Protein AF-0000000079467323 (afdb_homodimer)

Structure (mmCIF, N/CA/C/O backbone):
data_AF-0000000079467323-model_v1
#
loop_
_entity.id
_entity.type
_entity.pdbx_description
1 polymer 'Beta-N-acetylglucosaminidase domain-containing protein'
#
loop_
_atom_site.group_PDB
_atom_site.id
_atom_site.type_symbol
_atom_site.label_atom_id
_atom_site.label_alt_id
_atom_site.label_comp_id
_atom_site.label_asym_id
_atom_site.label_entity_id
_atom_site.label_seq_id
_atom_site.pdbx_PDB_ins_code
_atom_site.Cartn_x
_atom_site.Cartn_y
_atom_site.Cartn_z
_atom_site.occupancy
_atom_site.B_iso_or_equiv
_atom_site.auth_seq_id
_atom_site.auth_comp_id
_atom_site.auth_asym_id
_atom_site.auth_atom_id
_atom_site.pdbx_PDB_model_num
ATOM 1 N N . MET A 1 1 ? 1.703 22.781 -13.523 1 77.94 1 MET A N 1
ATOM 2 C CA . MET A 1 1 ? 2.42 21.781 -12.742 1 77.94 1 MET A CA 1
ATOM 3 C C . MET A 1 1 ? 1.883 21.719 -11.312 1 77.94 1 MET A C 1
ATOM 5 O O . MET A 1 1 ? 1.531 22.75 -10.734 1 77.94 1 MET A O 1
ATOM 9 N N . THR A 1 2 ? 1.655 20.516 -10.727 1 91.69 2 THR A N 1
ATOM 10 C CA . THR A 1 2 ? 1.15 20.312 -9.375 1 91.69 2 THR A CA 1
ATOM 11 C C . THR A 1 2 ? 2.096 20.938 -8.352 1 91.69 2 THR A C 1
ATOM 13 O O . THR A 1 2 ? 3.311 20.75 -8.422 1 91.69 2 THR A O 1
ATOM 16 N N . GLU A 1 3 ? 1.598 21.812 -7.523 1 98 3 GLU A N 1
ATOM 17 C CA . GLU A 1 3 ? 2.42 22.406 -6.465 1 98 3 GLU A CA 1
ATOM 18 C C . GLU A 1 3 ? 2.729 21.375 -5.379 1 98 3 GLU A C 1
ATOM 20 O O . GLU A 1 3 ? 1.816 20.812 -4.762 1 98 3 GLU A O 1
ATOM 25 N N . LEU A 1 4 ? 3.973 21.109 -5.215 1 98.88 4 LEU A N 1
ATOM 26 C CA . LEU A 1 4 ? 4.426 20.172 -4.191 1 98.88 4 LEU A CA 1
ATOM 27 C C . LEU A 1 4 ? 5.035 20.906 -3.008 1 98.88 4 LEU A C 1
ATOM 29 O O . LEU A 1 4 ? 5.617 21.984 -3.176 1 98.88 4 LEU A O 1
ATOM 33 N N . GLY A 1 5 ? 4.922 20.359 -1.812 1 98.88 5 GLY A N 1
ATOM 34 C CA . GLY A 1 5 ? 5.57 20.906 -0.631 1 98.88 5 GLY A CA 1
ATOM 35 C C . GLY A 1 5 ? 5.672 19.906 0.509 1 98.88 5 GLY A C 1
ATOM 36 O O . GLY A 1 5 ? 5.301 18.75 0.358 1 98.88 5 GLY A O 1
ATOM 37 N N . ILE A 1 6 ? 6.312 20.297 1.548 1 98.81 6 ILE A N 1
ATOM 38 C CA . ILE A 1 6 ? 6.469 19.531 2.771 1 98.81 6 ILE A CA 1
ATOM 39 C C . ILE A 1 6 ? 5.617 20.141 3.883 1 98.81 6 ILE A C 1
ATOM 41 O O . ILE A 1 6 ? 5.566 21.359 4.031 1 98.81 6 ILE A O 1
ATOM 45 N N . ILE A 1 7 ? 4.91 19.328 4.598 1 98.62 7 ILE A N 1
ATOM 46 C CA . ILE A 1 7 ? 4.273 19.734 5.844 1 98.62 7 ILE A CA 1
ATOM 47 C C . ILE A 1 7 ? 4.805 18.875 6.992 1 98.62 7 ILE A C 1
ATOM 49 O O . ILE A 1 7 ? 4.52 17.688 7.07 1 98.62 7 ILE A O 1
ATOM 53 N N . GLU A 1 8 ? 5.613 19.469 7.793 1 97.56 8 GLU A N 1
ATOM 54 C CA . GLU A 1 8 ? 6.16 18.766 8.953 1 97.56 8 GLU A CA 1
ATOM 55 C C . GLU A 1 8 ? 5.117 18.656 10.062 1 97.56 8 GLU A C 1
ATOM 57 O O . GLU A 1 8 ? 5.152 19.406 11.039 1 97.56 8 GLU A O 1
ATOM 62 N N . GLY A 1 9 ? 4.219 17.656 9.953 1 93.69 9 GLY A N 1
ATOM 63 C CA . GLY A 1 9 ? 3.105 17.531 10.883 1 93.69 9 GLY A CA 1
ATOM 64 C C . GLY A 1 9 ? 3.152 16.25 11.703 1 93.69 9 GLY A C 1
ATOM 65 O O . GLY A 1 9 ? 2.137 15.828 12.258 1 93.69 9 GLY A O 1
ATOM 66 N N . TYR A 1 10 ? 4.297 15.656 11.773 1 90.25 10 TYR A N 1
ATOM 67 C CA . TYR A 1 10 ? 4.371 14.352 12.422 1 90.25 10 TYR A CA 1
ATOM 68 C C . TYR A 1 10 ? 4.613 14.5 13.922 1 90.25 10 TYR A C 1
ATOM 70 O O . TYR A 1 10 ? 4.996 15.57 14.391 1 90.25 10 TYR A O 1
ATOM 78 N N . TYR A 1 11 ? 4.375 13.469 14.602 1 87.88 11 TYR A N 1
ATOM 79 C CA . TYR A 1 11 ? 4.707 13.32 16.016 1 87.88 11 TYR A CA 1
ATOM 80 C C . TYR A 1 11 ? 6.145 12.844 16.188 1 87.88 11 TYR A C 1
ATOM 82 O O . TYR A 1 11 ? 6.77 12.367 15.234 1 87.88 11 TYR A O 1
ATOM 90 N N . GLY A 1 12 ? 6.629 12.922 17.391 1 86.81 12 GLY A N 1
ATOM 91 C CA . GLY A 1 12 ? 7.965 12.422 17.672 1 86.81 12 GLY A CA 1
ATOM 92 C C . GLY A 1 12 ? 9.016 13.516 17.719 1 86.81 12 GLY A C 1
ATOM 93 O O . GLY A 1 12 ? 8.68 14.703 17.719 1 86.81 12 GLY A O 1
ATOM 94 N N . THR A 1 13 ? 10.234 13.07 17.781 1 86.69 13 THR A N 1
ATOM 95 C CA . THR A 1 13 ? 11.336 14.023 17.875 1 86.69 13 THR A CA 1
ATOM 96 C C . THR A 1 13 ? 11.453 14.852 16.609 1 86.69 13 THR A C 1
ATOM 98 O O . THR A 1 13 ? 11.602 14.297 15.516 1 86.69 13 THR A O 1
ATOM 101 N N . PRO A 1 14 ? 11.414 16.109 16.781 1 90.62 14 PRO A N 1
ATOM 102 C CA . PRO A 1 14 ? 11.492 16.953 15.586 1 90.62 14 PRO A CA 1
ATOM 103 C C . PRO A 1 14 ? 12.867 16.906 14.922 1 90.62 14 PRO A C 1
ATOM 105 O O . PRO A 1 14 ? 13.867 16.625 15.578 1 90.62 14 PRO A O 1
ATOM 108 N N . TRP A 1 15 ? 12.859 17.172 13.664 1 96.75 15 TRP A N 1
ATOM 109 C CA . TRP A 1 15 ? 14.102 17.375 12.922 1 96.75 15 TRP A CA 1
ATOM 110 C C . TRP A 1 15 ? 14.914 18.516 13.516 1 96.75 15 TRP A C 1
ATOM 112 O O . TRP A 1 15 ? 14.352 19.422 14.141 1 96.75 15 TRP A O 1
ATOM 122 N N . SER A 1 16 ? 16.266 18.5 13.383 1 97.06 16 SER A N 1
ATOM 123 C CA . SER A 1 16 ? 17.078 19.672 13.703 1 97.06 16 SER A CA 1
ATOM 124 C C . SER A 1 16 ? 16.781 20.812 12.742 1 97.06 16 SER A C 1
ATOM 126 O O . SER A 1 16 ? 16.234 20.609 11.656 1 97.06 16 SER A O 1
ATOM 128 N N . TRP A 1 17 ? 17.156 22.016 13.164 1 97.81 17 TRP A N 1
ATOM 129 C CA . TRP A 1 17 ? 16.984 23.172 12.289 1 97.81 17 TRP A CA 1
ATOM 130 C C . TRP A 1 17 ? 17.797 23.016 11.008 1 97.81 17 TRP A C 1
ATOM 132 O O . TRP A 1 17 ? 17.328 23.375 9.922 1 97.81 17 TRP A O 1
ATOM 142 N N . GLN A 1 18 ? 18.953 22.453 11.148 1 98.19 18 GLN A N 1
ATOM 143 C CA . GLN A 1 18 ? 19.797 22.234 9.977 1 98.19 18 GLN A CA 1
ATOM 144 C C . GLN A 1 18 ? 19.188 21.188 9.047 1 98.19 18 GLN A C 1
ATOM 146 O O . GLN A 1 18 ? 19.25 21.328 7.82 1 98.19 18 GLN A O 1
ATOM 151 N N . ASP A 1 19 ? 18.609 20.141 9.602 1 98.19 19 ASP A N 1
ATOM 152 C CA . ASP A 1 19 ? 17.938 19.141 8.781 1 98.19 19 ASP A CA 1
ATOM 153 C C . ASP A 1 19 ? 16.844 19.781 7.922 1 98.19 19 ASP A C 1
ATOM 155 O O . ASP A 1 19 ? 16.688 19.422 6.746 1 98.19 19 ASP A O 1
ATOM 159 N N . ARG A 1 20 ? 16.125 20.688 8.516 1 98.62 20 ARG A N 1
ATOM 160 C CA . ARG A 1 20 ? 15.047 21.359 7.801 1 98.62 20 ARG A CA 1
ATOM 161 C C . ARG A 1 20 ? 15.594 22.188 6.641 1 98.62 20 ARG A C 1
ATOM 163 O O . ARG A 1 20 ? 15.086 22.109 5.52 1 98.62 20 ARG A O 1
ATOM 170 N N . ARG A 1 21 ? 16.625 22.953 6.961 1 98.56 21 ARG A N 1
ATOM 171 C CA . ARG A 1 21 ? 17.25 23.766 5.918 1 98.56 21 ARG A CA 1
ATOM 172 C C . ARG A 1 21 ? 17.781 22.891 4.785 1 98.56 21 ARG A C 1
ATOM 174 O O . ARG A 1 21 ? 17.594 23.203 3.609 1 98.56 21 ARG A O 1
ATOM 181 N N . ASP A 1 22 ? 18.375 21.781 5.18 1 98.5 22 ASP A N 1
ATOM 182 C CA . ASP A 1 22 ? 18.922 20.859 4.191 1 98.5 22 ASP A CA 1
ATOM 183 C C . ASP A 1 22 ? 17.812 20.234 3.357 1 98.5 22 ASP A C 1
ATOM 185 O O . ASP A 1 22 ? 18 19.969 2.168 1 98.5 22 ASP A O 1
ATOM 189 N N . GLN A 1 23 ? 16.719 19.969 4.008 1 98.5 23 GLN A N 1
ATOM 190 C CA . GLN A 1 23 ? 15.57 19.406 3.301 1 98.5 23 GLN A CA 1
ATOM 191 C C . GLN A 1 23 ? 15.078 20.344 2.213 1 98.5 23 GLN A C 1
ATOM 193 O O . GLN A 1 23 ? 14.805 19.922 1.089 1 98.5 23 GLN A O 1
ATOM 198 N N . VAL A 1 24 ? 14.93 21.594 2.543 1 98.81 24 VAL A N 1
ATOM 199 C CA . VAL A 1 24 ? 14.477 22.625 1.603 1 98.81 24 VAL A CA 1
ATOM 200 C C . VAL A 1 24 ? 15.438 22.688 0.414 1 98.81 24 VAL A C 1
ATOM 202 O O . VAL A 1 24 ? 15 22.656 -0.741 1 98.81 24 VAL A O 1
ATOM 205 N N . ALA A 1 25 ? 16.688 22.688 0.723 1 98.75 25 ALA A N 1
ATOM 206 C CA . ALA A 1 25 ? 17.719 22.781 -0.318 1 98.75 25 ALA A CA 1
ATOM 207 C C . ALA A 1 25 ? 17.688 21.547 -1.224 1 98.75 25 ALA A C 1
ATOM 209 O O . ALA A 1 25 ? 17.859 21.672 -2.438 1 98.75 25 ALA A O 1
ATOM 210 N N . ALA A 1 26 ? 17.484 20.438 -0.67 1 98.75 26 ALA A N 1
ATOM 211 C CA . ALA A 1 26 ? 17.547 19.172 -1.401 1 98.75 26 ALA A CA 1
ATOM 212 C C . ALA A 1 26 ? 16.328 19 -2.309 1 98.75 26 ALA A C 1
ATOM 214 O O . ALA A 1 26 ? 16.438 18.438 -3.398 1 98.75 26 ALA A O 1
ATOM 215 N N . LEU A 1 27 ? 15.141 19.469 -1.883 1 98.81 27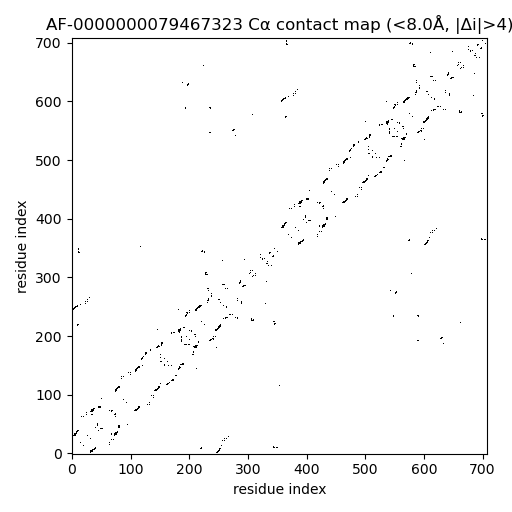 LEU A N 1
ATOM 216 C CA . LEU A 1 27 ? 13.906 19.125 -2.582 1 98.81 27 LEU A CA 1
ATOM 217 C C . LEU A 1 27 ? 13.492 20.234 -3.541 1 98.81 27 LEU A C 1
ATOM 219 O O . LEU A 1 27 ? 12.75 19.984 -4.492 1 98.81 27 LEU A O 1
ATOM 223 N N . SER A 1 28 ? 13.977 21.469 -3.365 1 98.75 28 SER A N 1
ATOM 224 C CA . SER A 1 28 ? 13.586 22.578 -4.215 1 98.75 28 SER A CA 1
ATOM 225 C C . SER A 1 28 ? 13.914 22.312 -5.68 1 98.75 28 SER A C 1
ATOM 227 O O . SER A 1 28 ? 13.125 22.625 -6.57 1 98.75 28 SER A O 1
ATOM 229 N N . PRO A 1 29 ? 15.055 21.641 -6.031 1 98.5 29 PRO A N 1
ATOM 230 C CA . PRO A 1 29 ? 15.344 21.359 -7.434 1 98.5 29 PRO A CA 1
ATOM 231 C C . PRO A 1 29 ? 14.359 20.359 -8.047 1 98.5 29 PRO A C 1
ATOM 233 O O . PRO A 1 29 ? 14.289 20.234 -9.273 1 98.5 29 PRO A O 1
ATOM 236 N N . HIS A 1 30 ? 13.648 19.688 -7.23 1 98.56 30 HIS A N 1
ATOM 237 C CA . HIS A 1 30 ? 12.68 18.719 -7.727 1 98.56 30 HIS A CA 1
ATOM 238 C C . HIS A 1 30 ? 11.281 19.328 -7.812 1 98.56 30 HIS A C 1
ATOM 240 O O . HIS A 1 30 ? 10.305 18.625 -8.039 1 98.56 30 HIS A O 1
ATOM 246 N N . GLY A 1 31 ? 11.195 20.594 -7.492 1 98.06 31 GLY A N 1
ATOM 247 C CA . GLY A 1 31 ? 9.938 21.266 -7.738 1 98.06 31 GLY A CA 1
ATOM 248 C C . GLY A 1 31 ? 9.125 21.5 -6.48 1 98.06 31 GLY A C 1
ATOM 249 O O . GLY A 1 31 ? 7.973 21.938 -6.547 1 98.06 31 GLY A O 1
ATOM 250 N N . TYR A 1 32 ? 9.641 21.203 -5.332 1 98.81 32 TYR A N 1
ATOM 251 C CA . TYR A 1 32 ? 8.938 21.516 -4.09 1 98.81 32 TYR A CA 1
ATOM 252 C C . TYR A 1 32 ? 8.969 23.016 -3.812 1 98.81 32 TYR A C 1
ATOM 254 O O . TYR A 1 32 ? 10.039 23.625 -3.787 1 98.81 32 TYR A O 1
ATOM 262 N N . LYS A 1 33 ? 7.742 23.516 -3.477 1 98.69 33 LYS A N 1
ATOM 263 C CA . LYS A 1 33 ? 7.645 24.984 -3.537 1 98.69 33 LYS A CA 1
ATOM 264 C C . LYS A 1 33 ? 7.16 25.547 -2.211 1 98.69 33 LYS A C 1
ATOM 266 O O . LYS A 1 33 ? 7.094 26.766 -2.043 1 98.69 33 LYS A O 1
ATOM 271 N N . PHE A 1 34 ? 6.863 24.719 -1.269 1 98.88 34 PHE A N 1
ATOM 272 C CA . PHE A 1 34 ? 6.504 25.25 0.043 1 98.88 34 PHE A CA 1
ATOM 273 C C . PHE A 1 34 ? 6.938 24.281 1.148 1 98.88 34 PHE A C 1
ATOM 275 O O . PHE A 1 34 ? 7.121 23.094 0.907 1 98.88 34 PHE A O 1
ATOM 282 N N . TYR A 1 35 ? 7.199 24.812 2.258 1 98.88 35 TYR A N 1
ATOM 283 C CA . TYR A 1 35 ? 7.535 24.125 3.498 1 98.88 35 TYR A CA 1
ATOM 284 C C . TYR A 1 35 ? 6.715 24.672 4.664 1 98.88 35 TYR A C 1
ATOM 286 O O . TYR A 1 35 ? 6.82 25.844 5.008 1 98.88 35 TYR A O 1
ATOM 294 N N . MET A 1 36 ? 5.922 23.859 5.219 1 98.81 36 MET A N 1
ATOM 295 C CA . MET A 1 36 ? 5.113 24.25 6.363 1 98.81 36 MET A CA 1
ATOM 296 C C . MET A 1 36 ? 5.621 23.594 7.645 1 98.81 36 MET A C 1
ATOM 298 O O . MET A 1 36 ? 5.57 22.375 7.781 1 98.81 36 MET A O 1
ATOM 302 N N . TYR A 1 37 ? 6.105 24.406 8.547 1 98.56 37 TYR A N 1
ATOM 303 C CA . TYR A 1 37 ? 6.543 23.984 9.875 1 98.56 37 TYR A CA 1
ATOM 304 C C . TYR A 1 37 ? 5.355 23.828 10.812 1 98.56 37 TYR A C 1
ATOM 306 O O . TYR A 1 37 ? 4.742 24.812 11.227 1 98.56 37 TYR A O 1
ATOM 314 N N . ALA A 1 38 ? 5.02 22.562 11.125 1 97 38 ALA A N 1
ATOM 315 C CA . ALA A 1 38 ? 3.875 22.297 11.992 1 97 38 ALA A CA 1
ATOM 316 C C . ALA A 1 38 ? 4.121 21.078 12.875 1 97 38 ALA A C 1
ATOM 318 O O . ALA A 1 38 ? 3.252 20.219 13 1 97 38 ALA A O 1
ATOM 319 N N . PRO A 1 39 ? 5.266 20.953 13.508 1 94.25 39 PRO A N 1
ATOM 320 C CA . PRO A 1 39 ? 5.508 19.766 14.328 1 94.25 39 PRO A CA 1
ATOM 321 C C . PRO A 1 39 ? 4.598 19.703 15.547 1 94.25 39 PRO A C 1
ATOM 323 O O . PRO A 1 39 ? 4.406 20.719 16.234 1 94.25 39 PRO A O 1
ATOM 326 N N . LYS A 1 40 ? 4.086 18.547 15.805 1 90.38 40 LYS A N 1
ATOM 327 C CA . LYS A 1 40 ? 3.186 18.375 16.938 1 90.38 40 LYS A CA 1
ATOM 328 C C . LYS A 1 40 ? 3.92 18.547 18.266 1 90.38 40 LYS A C 1
ATOM 330 O O . LYS A 1 40 ? 3.305 18.875 19.281 1 90.38 40 LYS A O 1
ATOM 335 N N . ALA A 1 41 ? 5.195 18.422 18.234 1 89.5 41 ALA A N 1
ATOM 336 C CA . ALA A 1 41 ? 6.016 18.5 19.453 1 89.5 41 ALA A CA 1
ATOM 337 C C . ALA A 1 41 ? 6.27 19.938 19.859 1 89.5 41 ALA A C 1
ATOM 339 O O . ALA A 1 41 ? 6.75 20.203 20.969 1 89.5 41 ALA A O 1
ATOM 340 N N . ASP A 1 42 ? 6.012 20.938 19.031 1 92.88 42 ASP A N 1
ATOM 341 C CA . ASP A 1 42 ? 6.148 22.344 19.391 1 92.88 42 ASP A CA 1
ATOM 342 C C . ASP A 1 42 ? 4.941 22.812 20.203 1 92.88 42 ASP A C 1
ATOM 344 O O . ASP A 1 42 ? 3.887 23.109 19.625 1 92.88 42 ASP A O 1
ATOM 348 N N . PRO A 1 43 ? 5.137 22.891 21.469 1 93.5 43 PRO A N 1
ATOM 349 C CA . PRO A 1 43 ? 3.975 23.234 22.281 1 93.5 43 PRO A CA 1
ATOM 350 C C . PRO A 1 43 ? 3.455 24.641 22 1 93.5 43 PRO A C 1
ATOM 352 O O . PRO A 1 43 ? 2.268 24.922 22.203 1 93.5 43 PRO A O 1
ATOM 355 N N . TYR A 1 44 ? 4.281 25.547 21.484 1 95.88 44 TYR A N 1
ATOM 356 C CA . TYR A 1 44 ? 3.91 26.938 21.25 1 95.88 44 TYR A CA 1
ATOM 357 C C . TYR A 1 44 ? 3.074 27.094 19.984 1 95.88 44 TYR A C 1
ATOM 359 O O . TYR A 1 44 ? 2.566 28.172 19.703 1 95.88 44 TYR A O 1
ATOM 367 N N . LEU A 1 45 ? 2.889 26 19.297 1 96 45 LEU A N 1
ATOM 368 C CA . LEU A 1 45 ? 2.01 26 18.141 1 96 45 LEU A CA 1
ATOM 369 C C . LEU A 1 45 ? 0.75 25.188 18.422 1 96 45 LEU A C 1
ATOM 371 O O . LEU A 1 45 ? -0.108 25.047 17.547 1 96 45 LEU A O 1
ATOM 375 N N . ARG A 1 46 ? 0.645 24.656 19.594 1 93.31 46 ARG A N 1
ATOM 376 C CA . ARG A 1 46 ? -0.49 23.781 19.906 1 93.31 46 ARG A CA 1
ATOM 377 C C . ARG A 1 46 ? -1.035 24.062 21.297 1 93.31 46 ARG A C 1
ATOM 379 O O . ARG A 1 46 ? -1.729 25.062 21.516 1 93.31 46 ARG A O 1
ATOM 386 N N . ARG A 1 47 ? -0.578 23.312 22.328 1 91.38 47 ARG A N 1
ATOM 387 C CA . ARG A 1 47 ? -1.176 23.391 23.656 1 91.38 47 ARG A CA 1
ATOM 388 C C . ARG A 1 47 ? -0.834 24.719 24.328 1 91.38 47 ARG A C 1
ATOM 390 O O . ARG A 1 47 ? -1.642 25.266 25.078 1 91.38 47 ARG A O 1
ATOM 397 N N . ALA A 1 48 ? 0.35 25.219 24.047 1 94.31 48 ALA A N 1
ATOM 398 C CA . ALA A 1 48 ? 0.795 26.484 24.641 1 94.31 48 ALA A CA 1
ATOM 399 C C . ALA A 1 48 ? 0.817 27.594 23.594 1 94.31 48 ALA A C 1
ATOM 401 O O . ALA A 1 48 ? 1.659 28.5 23.641 1 94.31 48 ALA A O 1
ATOM 402 N N . TRP A 1 49 ? -0.127 27.484 22.656 1 94.94 49 TRP A N 1
ATOM 403 C CA . TRP A 1 49 ? -0.105 28.391 21.516 1 94.94 49 TRP A CA 1
ATOM 404 C C . TRP A 1 49 ? -0.25 29.844 21.969 1 94.94 49 TRP A C 1
ATOM 406 O O . TRP A 1 49 ? 0.182 30.766 21.281 1 94.94 49 TRP A O 1
ATOM 416 N N . GLN A 1 50 ? -0.746 30.125 23.141 1 95.19 50 GLN A N 1
ATOM 417 C CA . GLN A 1 50 ? -0.961 31.484 23.641 1 95.19 50 GLN A CA 1
ATOM 418 C C . GLN A 1 50 ? 0.337 32.094 24.172 1 95.19 50 GLN A C 1
ATOM 420 O O . GLN A 1 50 ? 0.423 33.312 24.375 1 95.19 50 GLN A O 1
ATOM 425 N N . GLN A 1 51 ? 1.265 31.203 24.375 1 95.25 51 GLN A N 1
ATOM 426 C CA . GLN A 1 51 ? 2.551 31.688 24.875 1 95.25 51 GLN A CA 1
ATOM 427 C C . GLN A 1 51 ? 3.461 32.125 23.734 1 95.25 51 GLN A C 1
ATOM 429 O O . GLN A 1 51 ? 3.369 31.609 22.625 1 95.25 51 GLN A O 1
ATOM 434 N N . GLU A 1 52 ? 4.305 33.062 24.125 1 94.56 52 GLU A N 1
ATOM 435 C CA . GLU A 1 52 ? 5.285 33.531 23.156 1 94.56 52 GLU A CA 1
ATOM 436 C C . GLU A 1 52 ? 6.383 32.5 22.922 1 94.56 52 GLU A C 1
ATOM 438 O O . GLU A 1 52 ? 6.809 31.812 23.875 1 94.56 52 GLU A O 1
ATOM 443 N N . HIS A 1 53 ? 6.797 32.406 21.688 1 95.38 53 HIS A N 1
ATOM 444 C CA . HIS A 1 53 ? 7.984 31.578 21.406 1 95.38 53 HIS A CA 1
ATOM 445 C C . HIS A 1 53 ? 9.219 32.188 22.078 1 95.38 53 HIS A C 1
ATOM 447 O O . HIS A 1 53 ? 9.383 33.406 22.125 1 95.38 53 HIS A O 1
ATOM 453 N N . PRO A 1 54 ? 10.023 31.281 22.609 1 95.62 54 PRO A N 1
ATOM 454 C CA . PRO A 1 54 ? 11.328 31.797 23.031 1 95.62 54 PRO A CA 1
ATOM 455 C C . PRO A 1 54 ? 12.086 32.5 21.906 1 95.62 54 PRO A C 1
ATOM 457 O O . PRO A 1 54 ? 12 32.062 20.75 1 95.62 54 PRO A O 1
ATOM 460 N N . ALA A 1 55 ? 12.875 33.469 22.328 1 95.88 55 ALA A N 1
ATOM 461 C CA . ALA A 1 55 ? 13.57 34.312 21.344 1 95.88 55 ALA A CA 1
ATOM 462 C C . ALA A 1 55 ? 14.453 33.469 20.438 1 95.88 55 ALA A C 1
ATOM 464 O O . ALA A 1 55 ? 14.531 33.719 19.234 1 95.88 55 ALA A O 1
ATOM 465 N N . GLU A 1 56 ? 15.094 32.531 20.984 1 96.5 56 GLU A N 1
ATOM 466 C CA . GLU A 1 56 ? 15.984 31.672 20.203 1 96.5 56 GLU A CA 1
ATOM 467 C C . GLU A 1 56 ? 15.203 30.875 19.156 1 96.5 56 GLU A C 1
ATOM 469 O O . GLU A 1 56 ? 15.672 30.703 18.031 1 96.5 56 GLU A O 1
ATOM 474 N N . MET A 1 57 ? 14.094 30.391 19.547 1 95.69 57 MET A N 1
ATOM 475 C CA . MET A 1 57 ? 13.25 29.641 18.609 1 95.69 57 MET A CA 1
ATOM 476 C C . MET A 1 57 ? 12.734 30.562 17.5 1 95.69 57 MET A C 1
ATOM 478 O O . MET A 1 57 ? 12.672 30.156 16.344 1 95.69 57 MET A O 1
ATOM 482 N N . GLY A 1 58 ? 12.312 31.734 17.891 1 97.06 58 GLY A N 1
ATOM 483 C CA . GLY A 1 58 ? 11.906 32.719 16.891 1 97.06 58 GLY A CA 1
ATOM 484 C C . GLY A 1 58 ? 12.977 33 15.859 1 97.06 58 GLY A C 1
ATOM 485 O O . GLY A 1 58 ? 12.688 33.094 14.664 1 97.06 58 GLY A O 1
ATOM 486 N N . ALA A 1 59 ? 14.172 33.125 16.359 1 97.69 59 ALA A N 1
ATOM 487 C CA . ALA A 1 59 ? 15.297 33.375 15.469 1 97.69 59 ALA A CA 1
ATOM 488 C C . ALA A 1 59 ? 15.508 32.219 14.508 1 97.69 59 ALA A C 1
ATOM 490 O O . ALA A 1 59 ? 15.812 32.406 13.328 1 97.69 59 ALA A O 1
ATOM 491 N N . GLU A 1 60 ? 15.383 31.016 15 1 97.81 60 GLU A N 1
ATOM 492 C CA . GLU A 1 60 ? 15.523 29.828 14.164 1 97.81 60 GLU A CA 1
ATOM 493 C C . GLU A 1 60 ? 14.422 29.75 13.117 1 97.81 60 GLU A C 1
ATOM 495 O O . GLU A 1 60 ? 14.664 29.375 11.977 1 97.81 60 GLU A O 1
ATOM 500 N N . LEU A 1 61 ? 13.242 30.078 13.492 1 98.25 61 LEU A N 1
ATOM 501 C CA . LEU A 1 61 ? 12.125 30.094 12.555 1 98.25 61 LEU A CA 1
ATOM 502 C C . LEU A 1 61 ? 12.359 31.125 11.453 1 98.25 61 LEU A C 1
ATOM 504 O O . LEU A 1 61 ? 12.117 30.844 10.273 1 98.25 61 LEU A O 1
ATOM 508 N N . MET A 1 62 ? 12.805 32.281 11.875 1 98 62 MET A N 1
ATOM 509 C CA . MET A 1 62 ? 13.133 33.312 10.891 1 98 62 MET A CA 1
ATOM 510 C C . MET A 1 62 ? 14.242 32.812 9.953 1 98 62 MET A C 1
ATOM 512 O O . MET A 1 62 ? 14.195 33.094 8.75 1 98 62 MET A O 1
ATOM 516 N N . GLY A 1 63 ? 15.234 32.188 10.555 1 98.25 63 GLY A N 1
ATOM 517 C CA . GLY A 1 63 ? 16.297 31.609 9.75 1 98.25 63 GLY A CA 1
ATOM 518 C C . GLY A 1 63 ? 15.797 30.594 8.75 1 98.25 63 GLY A C 1
ATOM 519 O O . GLY A 1 63 ? 16.281 30.531 7.617 1 98.25 63 GLY A O 1
ATOM 520 N N . LEU A 1 64 ? 14.891 29.75 9.141 1 98.62 64 LEU A N 1
ATOM 521 C CA . LEU A 1 64 ? 14.297 28.766 8.234 1 98.62 64 LEU A CA 1
ATOM 522 C C . LEU A 1 64 ? 13.508 29.469 7.129 1 98.62 64 LEU A C 1
ATOM 524 O O . LEU A 1 64 ? 13.547 29.031 5.969 1 98.62 64 LEU A O 1
ATOM 528 N N . ALA A 1 65 ? 12.773 30.484 7.469 1 98.69 65 ALA A N 1
ATOM 529 C CA . ALA A 1 65 ? 12.055 31.266 6.473 1 98.69 65 ALA A CA 1
ATOM 530 C C . ALA A 1 65 ? 13.008 31.844 5.426 1 98.69 65 ALA A C 1
ATOM 532 O O . ALA A 1 65 ? 12.727 31.781 4.227 1 98.69 65 ALA A O 1
ATOM 533 N N . ASP A 1 66 ? 14.102 32.375 5.906 1 98.38 66 ASP A N 1
ATOM 534 C CA . ASP A 1 66 ? 15.117 32.938 5.008 1 98.38 66 ASP A CA 1
ATOM 535 C C . ASP A 1 66 ? 15.672 31.859 4.082 1 98.38 66 ASP A C 1
ATOM 537 O O . ASP A 1 66 ? 15.836 32.094 2.881 1 98.38 66 ASP A O 1
ATOM 541 N N . ALA A 1 67 ? 15.977 30.75 4.672 1 98.5 67 ALA A N 1
ATOM 542 C CA . ALA A 1 67 ? 16.5 29.625 3.885 1 98.5 67 ALA A CA 1
ATOM 543 C C . ALA A 1 67 ? 15.5 29.219 2.805 1 98.5 67 ALA A C 1
ATOM 545 O O . ALA A 1 67 ? 15.891 28.906 1.676 1 98.5 67 ALA A O 1
ATOM 546 N N . CYS A 1 68 ? 14.242 29.125 3.164 1 98.81 68 CYS A N 1
ATOM 547 C CA . CYS A 1 68 ? 13.203 28.828 2.182 1 98.81 68 CYS A CA 1
ATOM 548 C C . CYS A 1 68 ? 13.227 29.859 1.049 1 98.81 68 CYS A C 1
ATOM 550 O O . CYS A 1 68 ? 13.227 29.484 -0.126 1 98.81 68 CYS A O 1
ATOM 552 N N . GLY A 1 69 ? 13.273 31.078 1.411 1 98.56 69 GLY A N 1
ATOM 553 C CA . GLY A 1 69 ? 13.305 32.156 0.426 1 98.56 69 GLY A CA 1
ATOM 554 C C . GLY A 1 69 ? 14.477 32.031 -0.538 1 98.56 69 GLY A C 1
ATOM 555 O O . GLY A 1 69 ? 14.32 32.281 -1.735 1 98.56 69 GLY A O 1
ATOM 556 N N . GLU A 1 70 ? 15.602 31.688 -0.034 1 98.5 70 GLU A N 1
ATOM 557 C CA . GLU A 1 70 ? 16.812 31.547 -0.847 1 98.5 70 GLU A CA 1
ATOM 558 C C . GLU A 1 70 ? 16.625 30.484 -1.927 1 98.5 70 GLU A C 1
ATOM 560 O O . GLU A 1 70 ? 17.266 30.531 -2.975 1 98.5 70 GLU A O 1
ATOM 565 N N . HIS A 1 71 ? 15.758 29.578 -1.708 1 98.56 71 HIS A N 1
ATOM 566 C CA . HIS A 1 71 ? 15.547 28.484 -2.648 1 98.56 71 HIS A CA 1
ATOM 567 C C . HIS A 1 71 ? 14.234 28.656 -3.406 1 98.56 71 HIS A C 1
ATOM 569 O O . HIS A 1 71 ? 13.797 27.734 -4.105 1 98.56 71 HIS A O 1
ATOM 575 N N . GLY A 1 72 ? 13.555 29.797 -3.205 1 98.38 72 GLY A N 1
ATOM 576 C CA . GLY A 1 72 ? 12.289 30.031 -3.883 1 98.38 72 GLY A CA 1
ATOM 577 C C . GLY A 1 72 ? 11.156 29.172 -3.334 1 98.38 72 GLY A C 1
ATOM 578 O O . GLY A 1 72 ? 10.25 28.797 -4.07 1 98.38 72 GLY A O 1
ATOM 579 N N . VAL A 1 73 ? 11.266 28.797 -2.125 1 98.81 73 VAL A N 1
ATOM 580 C CA . VAL A 1 73 ? 10.273 27.984 -1.433 1 98.81 73 VAL A CA 1
ATOM 581 C C . VAL A 1 73 ? 9.477 28.859 -0.469 1 98.81 73 VAL A C 1
ATOM 583 O O . VAL A 1 73 ? 10.047 29.656 0.273 1 98.81 73 VAL A O 1
ATOM 586 N N . ARG A 1 74 ? 8.148 28.734 -0.488 1 98.88 74 ARG A N 1
ATOM 587 C CA . ARG A 1 74 ? 7.305 29.469 0.447 1 98.88 74 ARG A CA 1
ATOM 588 C C . ARG A 1 74 ? 7.41 28.891 1.853 1 98.88 74 ARG A C 1
ATOM 590 O O . ARG A 1 74 ? 7.34 27.672 2.035 1 98.88 74 ARG A O 1
ATOM 597 N N . PHE A 1 75 ? 7.59 29.75 2.783 1 98.88 75 PHE A N 1
ATOM 598 C CA . PHE A 1 75 ? 7.648 29.297 4.172 1 98.88 75 PHE A CA 1
ATOM 599 C C . PHE A 1 75 ? 6.293 29.469 4.848 1 98.88 75 PHE A C 1
ATOM 601 O O . PHE A 1 75 ? 5.645 30.5 4.707 1 98.88 75 PHE A O 1
ATOM 608 N N . GLY A 1 76 ? 5.879 28.406 5.574 1 98.88 76 GLY A N 1
ATOM 609 C CA . GLY A 1 76 ? 4.625 28.438 6.309 1 98.88 76 GLY A CA 1
ATOM 610 C C . GLY A 1 76 ? 4.734 27.844 7.703 1 98.88 76 GLY A C 1
ATOM 611 O O . GLY A 1 76 ? 5.742 27.219 8.039 1 98.88 76 GLY A O 1
ATOM 612 N N . VAL A 1 77 ? 3.73 28.125 8.508 1 98.69 77 VAL A N 1
ATOM 613 C CA . VAL A 1 77 ? 3.602 27.594 9.859 1 98.69 77 VAL A CA 1
ATOM 614 C C . VAL A 1 77 ? 2.182 27.078 10.078 1 98.69 77 VAL A C 1
ATOM 616 O O . VAL A 1 77 ? 1.215 27.688 9.617 1 98.69 77 VAL A O 1
ATOM 619 N N . GLY A 1 78 ? 2.104 25.906 10.68 1 98.44 78 GLY A N 1
ATOM 620 C CA . GLY A 1 78 ? 0.814 25.375 11.102 1 98.44 78 GLY A CA 1
ATOM 621 C C . GLY A 1 78 ? 0.515 25.641 12.562 1 98.44 78 GLY A C 1
ATOM 622 O O . GLY A 1 78 ? 1.281 25.25 13.445 1 98.44 78 GLY A O 1
ATOM 623 N N . LEU A 1 79 ? -0.569 26.359 12.836 1 98 79 LEU A N 1
ATOM 624 C CA . LEU A 1 79 ? -1.031 26.656 14.188 1 98 79 LEU A CA 1
ATOM 625 C C . LEU A 1 79 ? -2.24 25.797 14.547 1 98 79 LEU A C 1
ATOM 627 O O . LEU A 1 79 ? -3.221 25.75 13.805 1 98 79 LEU A O 1
ATOM 631 N N . SER A 1 80 ? -2.129 25.062 15.586 1 96 80 SER A N 1
ATOM 632 C CA . SER A 1 80 ? -3.258 24.344 16.172 1 96 80 SER A CA 1
ATOM 633 C C . SER A 1 80 ? -3.809 25.094 17.391 1 96 80 SER A C 1
ATOM 635 O O . SER A 1 80 ? -3.393 24.828 18.516 1 96 80 SER A O 1
ATOM 637 N N . PRO A 1 81 ? -4.773 25.969 17.141 1 91.56 81 PRO A N 1
ATOM 638 C CA . PRO A 1 81 ? -5.328 26.719 18.266 1 91.56 81 PRO A CA 1
ATOM 639 C C . PRO A 1 81 ? -6.184 25.859 19.188 1 91.56 81 PRO A C 1
ATOM 641 O O . PRO A 1 81 ? -7.414 25.984 19.188 1 91.56 81 PRO A O 1
ATOM 644 N N . PHE A 1 82 ? -5.516 25.125 19.953 1 86.38 82 PHE A N 1
ATOM 645 C CA . PHE A 1 82 ? -6.109 24.062 20.75 1 86.38 82 PHE A CA 1
ATOM 646 C C . PHE A 1 82 ? -7.262 24.594 21.594 1 86.38 82 PHE A C 1
ATOM 648 O O . PHE A 1 82 ? -7.078 25.531 22.391 1 86.38 82 PHE A O 1
ATOM 655 N N . GLU A 1 83 ? -8.422 24.203 21.406 1 81.94 83 GLU A N 1
ATOM 656 C CA . GLU A 1 83 ? -9.672 24.391 22.141 1 81.94 83 GLU A CA 1
ATOM 657 C C . GLU A 1 83 ? -10.18 25.812 22.016 1 81.94 83 GLU A C 1
ATOM 659 O O . GLU A 1 83 ? -11.055 26.25 22.766 1 81.94 83 GLU A O 1
ATOM 664 N N . LEU A 1 84 ? -9.664 26.547 21.078 1 87.19 84 LEU A N 1
ATOM 665 C CA . LEU A 1 84 ? -10.094 27.922 20.844 1 87.19 84 LEU A CA 1
ATOM 666 C C . LEU A 1 84 ? -11.562 27.969 20.422 1 87.19 84 LEU A C 1
ATOM 668 O O . LEU A 1 84 ? -12.266 28.922 20.734 1 87.19 84 LEU A O 1
ATOM 672 N N . TYR A 1 85 ? -12.047 26.953 19.719 1 84.5 85 TYR A N 1
ATOM 673 C CA . TYR A 1 85 ? -13.406 26.906 19.188 1 84.5 85 TYR A CA 1
ATOM 674 C C . TYR A 1 85 ? -14.422 26.703 20.312 1 84.5 85 TYR A C 1
ATOM 676 O O . TYR A 1 85 ? -15.617 26.906 20.109 1 84.5 85 TYR A O 1
ATOM 684 N N . ARG A 1 86 ? -13.867 26.312 21.453 1 85.19 86 ARG A N 1
ATOM 685 C CA . ARG A 1 86 ? -14.758 26.125 22.594 1 85.19 86 ARG A CA 1
ATOM 686 C C . ARG A 1 86 ? -15.078 27.453 23.266 1 85.19 86 ARG A C 1
ATOM 688 O O . ARG A 1 86 ? -16.156 27.625 23.812 1 85.19 86 ARG A O 1
ATOM 695 N N . ASP A 1 87 ? -14.141 28.312 23.266 1 88.44 87 ASP A N 1
ATOM 696 C CA . ASP A 1 87 ? -14.312 29.609 23.891 1 88.44 87 ASP A CA 1
ATOM 697 C C . ASP A 1 87 ? -13.469 30.672 23.203 1 88.44 87 ASP A C 1
ATOM 699 O O . ASP A 1 87 ? -12.367 31 23.656 1 88.44 87 ASP A O 1
ATOM 703 N N . PHE A 1 88 ? -14.055 31.312 22.219 1 93.38 88 PHE A N 1
ATOM 704 C CA . PHE A 1 88 ? -13.398 32.344 21.422 1 93.38 88 PHE A CA 1
ATOM 705 C C . PHE A 1 88 ? -13.672 33.719 22 1 93.38 88 PHE A C 1
ATOM 707 O O . PHE A 1 88 ? -14.172 34.594 21.297 1 93.38 88 PHE A O 1
ATOM 714 N N . ASN A 1 89 ? -13.266 33.906 23.312 1 93.25 89 ASN A N 1
ATOM 715 C CA . ASN A 1 89 ? -13.523 35.125 24.047 1 93.25 89 ASN A CA 1
ATOM 716 C C . ASN A 1 89 ? -12.461 36.188 23.766 1 93.25 89 ASN A C 1
ATOM 718 O O . ASN A 1 89 ? -11.547 35.969 22.969 1 93.25 89 ASN A O 1
ATOM 722 N N . ALA A 1 90 ? -12.531 37.281 24.422 1 95.25 90 ALA A N 1
ATOM 723 C CA . ALA A 1 90 ? -11.688 38.438 24.156 1 95.25 90 ALA A CA 1
ATOM 724 C C . ALA A 1 90 ? -10.227 38.156 24.484 1 95.25 90 ALA A C 1
ATOM 726 O O . ALA A 1 90 ? -9.32 38.562 23.766 1 95.25 90 ALA A O 1
ATOM 727 N N . ASP A 1 91 ? -9.984 37.469 25.531 1 94.75 91 ASP A N 1
ATOM 728 C CA . ASP A 1 91 ? -8.617 37.094 25.922 1 94.75 91 ASP A CA 1
ATOM 729 C C . ASP A 1 91 ? -7.957 36.219 24.891 1 94.75 91 ASP A C 1
ATOM 731 O O . ASP A 1 91 ? -6.789 36.406 24.547 1 94.75 91 ASP A O 1
ATOM 735 N N . ALA A 1 92 ? -8.719 35.25 24.469 1 94.19 92 ALA A N 1
ATOM 736 C CA . ALA A 1 92 ? -8.227 34.344 23.438 1 94.19 92 ALA A CA 1
ATOM 737 C C . ALA A 1 92 ? -7.93 35.094 22.141 1 94.19 92 ALA A C 1
ATOM 739 O O . ALA A 1 92 ? -6.941 34.812 21.453 1 94.19 92 ALA A O 1
ATOM 740 N N . GLN A 1 93 ? -8.758 36 21.828 1 96.56 93 GLN A N 1
ATOM 741 C CA . GLN A 1 93 ? -8.57 36.812 20.625 1 96.56 93 GLN A CA 1
ATOM 742 C C . GLN A 1 93 ? -7.305 37.656 20.734 1 96.56 93 GLN A C 1
ATOM 744 O O . GLN A 1 93 ? -6.566 37.812 19.75 1 96.56 93 GLN A O 1
ATOM 749 N N . GLU A 1 94 ? -7.098 38.188 21.844 1 96.81 94 GLU A N 1
ATOM 750 C CA . GLU A 1 94 ? -5.895 38.969 22.062 1 96.81 94 GLU A CA 1
ATOM 751 C C . GLU A 1 94 ? -4.637 38.125 21.922 1 96.81 94 GLU A C 1
ATOM 753 O O . GLU A 1 94 ? -3.654 38.562 21.312 1 96.81 94 GLU A O 1
ATOM 758 N N . ALA A 1 95 ? -4.684 37 22.516 1 96.31 95 ALA A N 1
ATOM 759 C CA . ALA A 1 95 ? -3.559 36.062 22.406 1 96.31 95 ALA A CA 1
ATOM 760 C C . ALA A 1 95 ? -3.322 35.656 20.969 1 96.31 95 ALA A C 1
ATOM 762 O O . ALA A 1 95 ? -2.176 35.562 20.516 1 96.31 95 ALA A O 1
ATOM 763 N N . LEU A 1 96 ? -4.402 35.406 20.297 1 97.62 96 LEU A N 1
ATOM 764 C CA . LEU A 1 96 ? -4.32 35.031 18.906 1 97.62 96 LEU A CA 1
ATOM 765 C C . LEU A 1 96 ? -3.742 36.156 18.047 1 97.62 96 LEU A C 1
ATOM 767 O O . LEU A 1 96 ? -2.932 35.906 17.156 1 97.62 96 LEU A O 1
ATOM 771 N N . ALA A 1 97 ? -4.141 37.344 18.344 1 97.75 97 ALA A N 1
ATOM 772 C CA . ALA A 1 97 ? -3.604 38.5 17.625 1 97.75 97 ALA A CA 1
ATOM 773 C C . ALA A 1 97 ? -2.094 38.625 17.812 1 97.75 97 ALA A C 1
ATOM 775 O O . ALA A 1 97 ? -1.362 38.906 16.875 1 97.75 97 ALA A O 1
ATOM 776 N N . ARG A 1 98 ? -1.622 38.406 18.984 1 97.62 98 ARG A N 1
ATOM 777 C CA . ARG A 1 98 ? -0.192 38.438 19.266 1 97.62 98 ARG A CA 1
ATOM 778 C C . ARG A 1 98 ? 0.551 37.344 18.516 1 97.62 98 ARG A C 1
ATOM 780 O O . ARG A 1 98 ? 1.639 37.594 17.984 1 97.62 98 ARG A O 1
ATOM 787 N N . LYS A 1 99 ? -0.026 36.188 18.5 1 98 99 LYS A N 1
ATOM 788 C CA . LYS A 1 99 ? 0.579 35.062 17.797 1 98 99 LYS A CA 1
ATOM 789 C C . LYS A 1 99 ? 0.675 35.344 16.297 1 98 99 LYS A C 1
ATOM 791 O O . LYS A 1 99 ? 1.7 35.094 15.672 1 98 99 LYS A O 1
ATOM 796 N N . LEU A 1 100 ? -0.385 35.906 15.734 1 98.19 100 LEU A N 1
ATOM 797 C CA . LEU A 1 100 ? -0.393 36.25 14.32 1 98.19 100 LEU A CA 1
ATOM 798 C C . LEU A 1 100 ? 0.655 37.344 14.016 1 98.19 100 LEU A C 1
ATOM 800 O O . LEU A 1 100 ? 1.332 37.281 12.992 1 98.19 100 LEU A O 1
ATOM 804 N N . ALA A 1 101 ? 0.735 38.312 14.914 1 97.81 101 ALA A N 1
ATOM 805 C CA . ALA A 1 101 ? 1.749 39.344 14.742 1 97.81 101 ALA A CA 1
ATOM 806 C C . ALA A 1 101 ? 3.152 38.75 14.742 1 97.81 101 ALA A C 1
ATOM 808 O O . ALA A 1 101 ? 4.016 39.188 13.977 1 97.81 101 ALA A O 1
ATOM 809 N N . PHE A 1 102 ? 3.391 37.812 15.609 1 97.69 102 PHE A N 1
ATOM 810 C CA . PHE A 1 102 ? 4.66 37.094 15.664 1 97.69 102 PHE A CA 1
ATOM 811 C C . PHE A 1 102 ? 4.945 36.375 14.336 1 97.69 102 PHE A C 1
ATOM 813 O O . PHE A 1 102 ? 6.055 36.469 13.805 1 97.69 102 PHE A O 1
ATOM 820 N N . PHE A 1 103 ? 3.918 35.656 13.742 1 98.31 103 PHE A N 1
ATOM 821 C CA . PHE A 1 103 ? 4.066 35 12.461 1 98.31 103 PHE A CA 1
ATOM 822 C C . PHE A 1 103 ? 4.375 36 11.352 1 98.31 103 PHE A C 1
ATOM 824 O O . PHE A 1 103 ? 5.18 35.719 10.461 1 98.31 103 PHE A O 1
ATOM 831 N N . ASP A 1 104 ? 3.75 37.156 11.445 1 97.56 104 ASP A N 1
ATOM 832 C CA . ASP A 1 104 ? 3.99 38.219 10.461 1 97.56 104 ASP A CA 1
ATOM 833 C C . ASP A 1 104 ? 5.438 38.688 10.508 1 97.56 104 ASP A C 1
ATOM 835 O O . ASP A 1 104 ? 6.062 38.906 9.469 1 97.56 104 ASP A O 1
ATOM 839 N N . VAL A 1 105 ? 5.918 38.812 11.688 1 96.5 105 VAL A N 1
ATOM 840 C CA . VAL A 1 105 ? 7.285 39.312 11.883 1 96.5 105 VAL A CA 1
ATOM 841 C C . VAL A 1 105 ? 8.273 38.281 11.328 1 96.5 105 VAL A C 1
ATOM 843 O O . VAL A 1 105 ? 9.273 38.656 10.703 1 96.5 105 VAL A O 1
ATOM 846 N N . ILE A 1 106 ? 7.996 37.062 11.477 1 96.25 106 ILE A N 1
ATOM 847 C CA . ILE A 1 106 ? 8.914 36 11.055 1 96.25 106 ILE A CA 1
ATOM 848 C C . ILE A 1 106 ? 8.812 35.812 9.539 1 96.25 106 ILE A C 1
ATOM 850 O O . ILE A 1 106 ? 9.688 35.188 8.93 1 96.25 106 ILE A O 1
ATOM 854 N N . GLY A 1 107 ? 7.746 36.312 8.93 1 96.38 107 GLY A N 1
ATOM 855 C CA . GLY A 1 107 ? 7.621 36.25 7.484 1 96.38 107 GLY A CA 1
ATOM 856 C C . GLY A 1 107 ? 6.855 35.031 6.988 1 96.38 107 GLY A C 1
ATOM 857 O O . GLY A 1 107 ? 7.16 34.5 5.922 1 96.38 107 GLY A O 1
ATOM 858 N N . VAL A 1 108 ? 5.93 34.594 7.711 1 98.5 108 VAL A N 1
ATOM 859 C CA . VAL A 1 108 ? 5.094 33.469 7.316 1 98.5 108 VAL A CA 1
ATOM 860 C C . VAL A 1 108 ? 4.273 33.812 6.082 1 98.5 108 VAL A C 1
ATOM 862 O O . VAL A 1 108 ? 3.555 34.844 6.086 1 98.5 108 VAL A O 1
ATOM 865 N N . GLN A 1 109 ? 4.414 33.031 5.004 1 98.81 109 GLN A N 1
ATOM 866 C CA . GLN A 1 109 ? 3.66 33.25 3.773 1 98.81 109 GLN A CA 1
ATOM 867 C C . GLN A 1 109 ? 2.439 32.344 3.711 1 98.81 109 GLN A C 1
ATOM 869 O O . GLN A 1 109 ? 1.399 32.719 3.17 1 98.81 109 GLN A O 1
ATOM 874 N N . ASP A 1 110 ? 2.588 31.094 4.148 1 98.88 110 ASP A N 1
ATOM 875 C CA . ASP A 1 110 ? 1.517 30.094 4.246 1 98.88 110 ASP A CA 1
ATOM 876 C C . ASP A 1 110 ? 1.145 29.828 5.703 1 98.88 110 ASP A C 1
ATOM 878 O O . ASP A 1 110 ? 1.97 29.344 6.48 1 98.88 110 ASP A O 1
ATOM 882 N N . LEU A 1 111 ? -0.087 30.172 6.086 1 98.88 111 LEU A N 1
ATOM 883 C CA . LEU A 1 111 ? -0.542 29.938 7.453 1 98.88 111 LEU A CA 1
ATOM 884 C C . LEU A 1 111 ? -1.554 28.797 7.504 1 98.88 111 LEU A C 1
ATOM 886 O O . LEU A 1 111 ? -2.631 28.891 6.91 1 98.88 111 LEU A O 1
ATOM 890 N N . GLY A 1 112 ? -1.163 27.703 8.141 1 98.81 112 GLY A N 1
ATOM 891 C CA . GLY A 1 112 ? -2.088 26.625 8.414 1 98.81 112 GLY A CA 1
ATOM 892 C C . GLY A 1 112 ? -2.83 26.781 9.727 1 98.81 112 GLY A C 1
ATOM 893 O O . GLY A 1 112 ? -2.223 27.078 10.758 1 98.81 112 GLY A O 1
ATOM 894 N N . ILE A 1 113 ? -4.102 26.719 9.695 1 98.62 113 ILE A N 1
ATOM 895 C CA . ILE A 1 113 ? -4.922 26.656 10.898 1 98.62 113 ILE A CA 1
ATOM 896 C C . ILE A 1 113 ? -5.488 25.25 11.078 1 98.62 113 ILE A C 1
ATOM 898 O O . ILE A 1 113 ? -6.383 24.844 10.336 1 98.62 113 ILE A O 1
ATOM 902 N N . LEU A 1 114 ? -5.047 24.562 12.086 1 98.06 114 LEU A N 1
ATOM 903 C CA . LEU A 1 114 ? -5.199 23.125 12.164 1 98.06 114 LEU A CA 1
ATOM 904 C C . LEU A 1 114 ? -6.121 22.734 13.312 1 98.06 114 LEU A C 1
ATOM 906 O O . LEU A 1 114 ? -5.75 22.859 14.484 1 98.06 114 LEU A O 1
ATOM 910 N N . PHE A 1 115 ? -7.301 22.219 12.938 1 96.31 115 PHE A N 1
ATOM 911 C CA . PHE A 1 115 ? -8.258 21.781 13.945 1 96.31 115 PHE A CA 1
ATOM 912 C C . PHE A 1 115 ? -8.227 20.266 14.109 1 96.31 115 PHE A C 1
ATOM 914 O O . PHE A 1 115 ? -9.086 19.688 14.773 1 96.31 115 PHE A O 1
ATOM 921 N N . ASP A 1 116 ? -7.262 19.594 13.469 1 92.69 116 ASP A N 1
ATOM 922 C CA . ASP A 1 116 ? -7.125 18.156 13.586 1 92.69 116 ASP A CA 1
ATOM 923 C C . ASP A 1 116 ? -6.844 17.734 15.031 1 92.69 116 ASP A C 1
ATOM 925 O O . ASP A 1 116 ? -6.402 18.562 15.844 1 92.69 116 ASP A O 1
ATOM 929 N N . ASP A 1 117 ? -7.176 16.562 15.43 1 85.75 117 ASP A N 1
ATOM 930 C CA . ASP A 1 117 ? -6.922 15.953 16.734 1 85.75 117 ASP A CA 1
ATOM 931 C C . ASP A 1 117 ? -7.66 16.703 17.844 1 85.75 117 ASP A C 1
ATOM 933 O O . ASP A 1 117 ? -7.117 16.906 18.938 1 85.75 117 ASP A O 1
ATOM 937 N N . MET A 1 118 ? -8.789 17.25 17.484 1 87.5 118 MET A N 1
ATOM 938 C CA . MET A 1 118 ? -9.633 17.953 18.453 1 87.5 118 MET A CA 1
ATOM 939 C C . MET A 1 118 ? -11.055 17.406 18.438 1 87.5 118 MET A C 1
ATOM 941 O O . MET A 1 118 ? -11.539 16.953 17.406 1 87.5 118 MET A O 1
ATOM 945 N N . ARG A 1 119 ? -11.648 17.5 19.578 1 87.19 119 ARG A N 1
ATOM 946 C CA . ARG A 1 119 ? -13.023 17.016 19.688 1 87.19 119 ARG A CA 1
ATOM 947 C C . ARG A 1 119 ? -13.953 17.812 18.781 1 87.19 119 ARG A C 1
ATOM 949 O O . ARG A 1 119 ? -13.836 19.031 18.672 1 87.19 119 ARG A O 1
ATOM 956 N N . GLY A 1 120 ? -14.906 17.062 18.156 1 86.44 120 GLY A N 1
ATOM 957 C CA . GLY A 1 120 ? -15.68 17.75 17.141 1 86.44 120 GLY A CA 1
ATOM 958 C C . GLY A 1 120 ? -17.172 17.547 17.297 1 86.44 120 GLY A C 1
ATOM 959 O O . GLY A 1 120 ? -17.969 18.078 16.5 1 86.44 120 GLY A O 1
ATOM 960 N N . ASP A 1 121 ? -17.562 16.781 18.312 1 87.31 121 ASP A N 1
ATOM 961 C CA . ASP A 1 121 ? -18.984 16.516 18.438 1 87.31 121 ASP A CA 1
ATOM 962 C C . ASP A 1 121 ? -19.703 17.688 19.125 1 87.31 121 ASP A C 1
ATOM 964 O O . ASP A 1 121 ? -20.281 17.531 20.203 1 87.31 121 ASP A O 1
ATOM 968 N N . LEU A 1 122 ? -19.625 18.859 18.609 1 86.62 122 LEU A N 1
ATOM 969 C CA . LEU A 1 122 ? -20.25 20.094 19.062 1 86.62 122 LEU A CA 1
ATOM 970 C C . LEU A 1 122 ? -21.203 20.656 18 1 86.62 122 LEU A C 1
ATOM 972 O O . LEU A 1 122 ? -20.922 20.562 16.797 1 86.62 122 LEU A O 1
ATOM 976 N N . PRO A 1 123 ? -22.281 21.203 18.578 1 84.62 123 PRO A N 1
ATOM 977 C CA . PRO A 1 123 ? -23.172 21.859 17.609 1 84.62 123 PRO A CA 1
ATOM 978 C C . PRO A 1 123 ? -22.516 23.031 16.891 1 84.62 123 PRO A C 1
ATOM 980 O O . PRO A 1 123 ? -21.656 23.703 17.469 1 84.62 123 PRO A O 1
ATOM 983 N N . ASP A 1 124 ? -22.719 23.266 15.648 1 91.12 124 ASP A N 1
ATOM 984 C CA . ASP A 1 124 ? -22.281 24.406 14.836 1 91.12 124 ASP A CA 1
ATOM 985 C C . ASP A 1 124 ? -20.766 24.438 14.719 1 91.12 124 ASP A C 1
ATOM 987 O O . ASP A 1 124 ? -20.172 25.516 14.641 1 91.12 124 ASP A O 1
ATOM 991 N N . LEU A 1 125 ? -20.109 23.297 14.859 1 94.12 125 LEU A N 1
ATOM 992 C CA . LEU A 1 125 ? -18.656 23.203 14.82 1 94.12 125 LEU A CA 1
ATOM 993 C C . LEU A 1 125 ? -18.094 23.938 13.602 1 94.12 125 LEU A C 1
ATOM 995 O O . LEU A 1 125 ? -17.203 24.766 13.734 1 94.12 125 LEU A O 1
ATOM 999 N N . ALA A 1 126 ? -18.672 23.656 12.43 1 96.38 126 ALA A N 1
ATOM 1000 C CA . ALA A 1 126 ? -18.188 24.266 11.188 1 96.38 126 ALA A CA 1
ATOM 1001 C C . ALA A 1 126 ? -18.266 25.781 11.25 1 96.38 126 ALA A C 1
ATOM 1003 O O . ALA A 1 126 ? -17.312 26.484 10.922 1 96.38 126 ALA A O 1
ATOM 1004 N N . ALA A 1 127 ? -19.375 26.281 11.734 1 96.5 127 ALA A N 1
ATOM 1005 C CA . ALA A 1 127 ? -19.594 27.719 11.805 1 96.5 127 ALA A CA 1
ATOM 1006 C C . ALA A 1 127 ? -18.594 28.375 12.75 1 96.5 127 ALA A C 1
ATOM 1008 O O . ALA A 1 127 ? -18.062 29.453 12.461 1 96.5 127 ALA A O 1
ATOM 1009 N N . THR A 1 128 ? -18.391 27.75 13.883 1 95.69 128 THR A N 1
ATOM 1010 C CA . THR A 1 128 ? -17.469 28.297 14.875 1 95.69 128 THR A CA 1
ATOM 1011 C C . THR A 1 128 ? -16.047 28.297 14.328 1 95.69 128 THR A C 1
ATOM 1013 O O . THR A 1 128 ? -15.32 29.281 14.477 1 95.69 128 THR A O 1
ATOM 1016 N N . GLN A 1 129 ? -15.625 27.234 13.719 1 97.06 129 GLN A N 1
ATOM 1017 C CA . GLN A 1 129 ? -14.281 27.141 13.148 1 97.06 129 GLN A CA 1
ATOM 1018 C C . GLN A 1 129 ? -14.094 28.172 12.031 1 97.06 129 GLN A C 1
ATOM 1020 O O . GLN A 1 129 ? -13.047 28.828 11.953 1 97.06 129 GLN A O 1
ATOM 1025 N N . VAL A 1 130 ? -15.102 28.359 11.227 1 98.06 130 VAL A N 1
ATOM 1026 C CA . VAL A 1 130 ? -15.055 29.297 10.117 1 98.06 130 VAL A CA 1
ATOM 1027 C C . VAL A 1 130 ? -14.961 30.734 10.656 1 98.06 130 VAL A C 1
ATOM 1029 O O . VAL A 1 130 ? -14.25 31.562 10.102 1 98.06 130 VAL A O 1
ATOM 1032 N N . GLN A 1 131 ? -15.688 30.984 11.727 1 97.44 131 GLN A N 1
ATOM 1033 C CA . GLN A 1 131 ? -15.609 32.312 12.359 1 97.44 131 GLN A CA 1
ATOM 1034 C C . GLN A 1 131 ? -14.172 32.625 12.781 1 97.44 131 GLN A C 1
ATOM 1036 O O . GLN A 1 131 ? -13.688 33.719 12.555 1 97.44 131 GLN A O 1
ATOM 1041 N N . ILE A 1 132 ? -13.555 31.656 13.359 1 97.81 132 ILE A N 1
ATOM 1042 C CA . ILE A 1 132 ? -12.172 31.812 13.797 1 97.81 132 ILE A CA 1
ATOM 1043 C C . ILE A 1 132 ? -11.273 32.031 12.586 1 97.81 132 ILE A C 1
ATOM 1045 O O . ILE A 1 132 ? -10.422 32.938 12.594 1 97.81 132 ILE A O 1
ATOM 1049 N N . LEU A 1 133 ? -11.469 31.266 11.547 1 98.56 133 LEU A N 1
ATOM 1050 C CA . LEU A 1 133 ? -10.68 31.359 10.328 1 98.56 133 LEU A CA 1
ATOM 1051 C C . LEU A 1 133 ? -10.836 32.75 9.68 1 98.56 133 LEU A C 1
ATOM 1053 O O . LEU A 1 133 ? -9.852 33.344 9.25 1 98.56 133 LEU A O 1
ATOM 1057 N N . HIS A 1 134 ? -12.031 33.219 9.625 1 98.69 134 HIS A N 1
ATOM 1058 C CA . HIS A 1 134 ? -12.281 34.531 9.047 1 98.69 134 HIS A CA 1
ATOM 1059 C C . HIS A 1 134 ? -11.656 35.625 9.898 1 98.69 134 HIS A C 1
ATOM 1061 O O . HIS A 1 134 ? -11.133 36.594 9.359 1 98.69 134 HIS A O 1
ATOM 1067 N N . TRP A 1 135 ? -11.797 35.469 11.219 1 98.5 135 TRP A N 1
ATOM 1068 C CA . TRP A 1 135 ? -11.156 36.406 12.125 1 98.5 135 TRP A CA 1
ATOM 1069 C C . TRP A 1 135 ? -9.656 36.5 11.859 1 98.5 135 TRP A C 1
ATOM 1071 O O . TRP A 1 135 ? -9.086 37.594 11.789 1 98.5 135 TRP A O 1
ATOM 1081 N N . ILE A 1 136 ? -9.008 35.344 11.641 1 98.56 136 ILE A N 1
ATOM 1082 C CA . ILE A 1 136 ? -7.578 35.25 11.383 1 98.56 136 ILE A CA 1
ATOM 1083 C C . ILE A 1 136 ? -7.246 35.875 10.031 1 98.56 136 ILE A C 1
ATOM 1085 O O . ILE A 1 136 ? -6.281 36.625 9.906 1 98.56 136 ILE A O 1
ATOM 1089 N N . ALA A 1 137 ? -8.047 35.531 9.047 1 98.5 137 ALA A N 1
ATOM 1090 C CA . ALA A 1 137 ? -7.812 36 7.68 1 98.5 137 ALA A CA 1
ATOM 1091 C C . ALA A 1 137 ? -7.797 37.531 7.613 1 98.5 137 ALA A C 1
ATOM 1093 O O . ALA A 1 137 ? -7.078 38.125 6.801 1 98.5 137 ALA A O 1
ATOM 1094 N N . GLN A 1 138 ? -8.5 38.188 8.445 1 98 138 GLN A N 1
ATOM 1095 C CA . GLN A 1 138 ? -8.602 39.625 8.453 1 98 138 GLN A CA 1
ATOM 1096 C C . GLN A 1 138 ? -7.387 40.281 9.117 1 98 138 GLN A C 1
ATOM 1098 O O . GLN A 1 138 ? -7.168 41.469 9 1 98 138 GLN A O 1
ATOM 1103 N N . ARG A 1 139 ? -6.57 39.469 9.711 1 98.06 139 ARG A N 1
ATOM 1104 C CA . ARG A 1 139 ? -5.562 40.094 10.578 1 98.06 139 ARG A CA 1
ATOM 1105 C C . ARG A 1 139 ? -4.16 39.625 10.18 1 98.06 139 ARG A C 1
ATOM 1107 O O . ARG A 1 139 ? -3.172 40.281 10.508 1 98.06 139 ARG A O 1
ATOM 1114 N N . THR A 1 140 ? -4.035 38.469 9.562 1 98.25 140 THR A N 1
ATOM 1115 C CA . THR A 1 140 ? -2.725 37.938 9.172 1 98.25 140 THR A CA 1
ATOM 1116 C C . THR A 1 140 ? -2.238 38.625 7.891 1 98.25 140 THR A C 1
ATOM 1118 O O . THR A 1 140 ? -3.045 39.094 7.086 1 98.25 140 THR A O 1
ATOM 1121 N N . THR A 1 141 ? -0.962 38.656 7.711 1 98.06 141 THR A N 1
ATOM 1122 C CA . THR A 1 141 ? -0.389 39.125 6.453 1 98.06 141 THR A CA 1
ATOM 1123 C C . THR A 1 141 ? -0.017 37.969 5.551 1 98.06 141 THR A C 1
ATOM 1125 O O . THR A 1 141 ? 0.441 38.156 4.426 1 98.06 141 THR A O 1
ATOM 1128 N N . ALA A 1 142 ? -0.145 36.688 6.02 1 98.56 142 ALA A N 1
ATOM 1129 C CA . ALA A 1 142 ? 0.093 35.531 5.172 1 98.56 142 ALA A CA 1
ATOM 1130 C C . ALA A 1 142 ? -0.749 35.594 3.898 1 98.56 142 ALA A C 1
ATOM 1132 O O . ALA A 1 142 ? -1.919 36 3.941 1 98.56 142 ALA A O 1
ATOM 1133 N N . THR A 1 143 ? -0.164 35.25 2.762 1 98.38 143 THR A N 1
ATOM 1134 C CA . THR A 1 143 ? -0.852 35.375 1.482 1 98.38 143 THR A CA 1
ATOM 1135 C C . THR A 1 143 ? -1.65 34.125 1.164 1 98.38 143 THR A C 1
ATOM 1137 O O . THR A 1 143 ? -2.49 34.125 0.261 1 98.38 143 THR A O 1
ATOM 1140 N N . ARG A 1 144 ? -1.411 33.062 1.839 1 98.75 144 ARG A N 1
ATOM 1141 C CA . ARG A 1 144 ? -2.182 31.828 1.726 1 98.75 144 ARG A CA 1
ATOM 1142 C C . ARG A 1 144 ? -2.572 31.297 3.102 1 98.75 144 ARG A C 1
ATOM 1144 O O . ARG A 1 144 ? -1.735 31.234 4.004 1 98.75 144 ARG A O 1
ATOM 1151 N N . ILE A 1 145 ? -3.818 30.984 3.289 1 98.88 145 ILE A N 1
ATOM 1152 C CA . ILE A 1 145 ? -4.328 30.312 4.484 1 98.88 145 ILE A CA 1
ATOM 1153 C C . ILE A 1 145 ? -4.898 28.953 4.117 1 98.88 145 ILE A C 1
ATOM 1155 O O . ILE A 1 145 ? -5.629 28.828 3.133 1 98.88 145 ILE A O 1
ATOM 1159 N N . VAL A 1 146 ? -4.508 27.938 4.809 1 98.94 146 VAL A N 1
ATOM 1160 C CA . VAL A 1 146 ? -5.027 26.594 4.613 1 98.94 146 VAL A CA 1
ATOM 1161 C C . VAL A 1 146 ? -5.594 26.062 5.93 1 98.94 146 VAL A C 1
ATOM 1163 O O . VAL A 1 146 ? -4.898 26.047 6.949 1 98.94 146 VAL A O 1
ATOM 1166 N N . ALA A 1 147 ? -6.793 25.641 5.941 1 98.81 147 ALA A N 1
ATOM 1167 C CA . ALA A 1 147 ? -7.449 25.141 7.141 1 98.81 147 ALA A CA 1
ATOM 1168 C C . ALA A 1 147 ? -7.488 23.609 7.133 1 98.81 147 ALA A C 1
ATOM 1170 O O . ALA A 1 147 ? -7.703 23 6.09 1 98.81 147 ALA A O 1
ATOM 1171 N N . CYS A 1 148 ? -7.262 23 8.227 1 98.56 148 CYS A N 1
ATOM 1172 C CA . CYS A 1 148 ? -7.527 21.594 8.43 1 98.56 148 CYS A CA 1
ATOM 1173 C C . CYS A 1 148 ? -8.742 21.375 9.328 1 98.56 148 CYS A C 1
ATOM 1175 O O . CYS A 1 148 ? -8.688 21.641 10.531 1 98.56 148 CYS A O 1
ATOM 1177 N N . PRO A 1 149 ? -9.82 20.922 8.781 1 97.5 149 PRO A N 1
ATOM 1178 C CA . PRO A 1 149 ? -10.984 20.672 9.633 1 97.5 149 PRO A CA 1
ATOM 1179 C C . PRO A 1 149 ? -10.781 19.5 10.586 1 97.5 149 PRO A C 1
ATOM 1181 O O . PRO A 1 149 ? -9.852 18.703 10.406 1 97.5 149 PRO A O 1
ATOM 1184 N N . THR A 1 150 ? -11.594 19.422 11.594 1 96.69 150 THR A N 1
ATOM 1185 C CA . THR A 1 150 ? -11.516 18.312 12.539 1 96.69 150 THR A CA 1
ATOM 1186 C C . THR A 1 150 ? -11.672 16.984 11.82 1 96.69 150 THR A C 1
ATOM 1188 O O . THR A 1 150 ? -10.938 16.031 12.102 1 96.69 150 THR A O 1
ATOM 1191 N N . TYR A 1 151 ? -12.602 16.969 10.914 1 97.44 151 TYR A N 1
ATOM 1192 C CA . TYR A 1 151 ? -12.812 15.781 10.094 1 97.44 151 TYR A CA 1
ATOM 1193 C C . TYR A 1 151 ? -12.242 15.977 8.695 1 97.44 151 TYR A C 1
ATOM 1195 O O . TYR A 1 151 ? -12.93 16.469 7.793 1 97.44 151 TYR A O 1
ATOM 1203 N N . TYR A 1 152 ? -11.016 15.594 8.57 1 98.19 152 TYR A N 1
ATOM 1204 C CA . TYR A 1 152 ? -10.211 15.93 7.402 1 98.19 152 TYR A CA 1
ATOM 1205 C C . TYR A 1 152 ? -10.055 14.727 6.484 1 98.19 152 TYR A C 1
ATOM 1207 O O . TYR A 1 152 ? -9.164 14.695 5.629 1 98.19 152 TYR A O 1
ATOM 1215 N N . SER A 1 153 ? -10.805 13.617 6.645 1 98 153 SER A N 1
ATOM 1216 C CA . SER A 1 153 ? -10.797 12.391 5.859 1 98 153 SER A CA 1
ATOM 1217 C C . SER A 1 153 ? -12.141 11.68 5.941 1 98 153 SER A C 1
ATOM 1219 O O . SER A 1 153 ? -12.977 12 6.793 1 98 153 SER A O 1
ATOM 1221 N N . ASP A 1 154 ? -12.344 10.711 5.012 1 96.81 154 ASP A N 1
ATOM 1222 C CA . ASP A 1 154 ? -13.523 9.859 5.078 1 96.81 154 ASP A CA 1
ATOM 1223 C C . ASP A 1 154 ? -13.367 8.781 6.145 1 96.81 154 ASP A C 1
ATOM 1225 O O . ASP A 1 154 ? -14.289 8 6.395 1 96.81 154 ASP A O 1
ATOM 1229 N N . ASP A 1 155 ? -12.258 8.727 6.793 1 95.56 155 ASP A N 1
ATOM 1230 C CA . ASP A 1 155 ? -11.922 7.668 7.738 1 95.56 155 ASP A CA 1
ATOM 1231 C C . ASP A 1 155 ? -12.883 7.668 8.922 1 95.56 155 ASP A C 1
ATOM 1233 O O . ASP A 1 155 ? -12.953 8.641 9.672 1 95.56 155 ASP A O 1
ATOM 1237 N N . PRO A 1 156 ? -13.516 6.598 9.164 1 92.94 156 PRO A N 1
ATOM 1238 C CA . PRO A 1 156 ? -14.445 6.555 10.297 1 92.94 156 PRO A CA 1
ATOM 1239 C C . PRO A 1 156 ? -13.734 6.625 11.648 1 92.94 156 PRO A C 1
ATOM 1241 O O . PRO A 1 156 ? -14.367 6.895 12.664 1 92.94 156 PRO A O 1
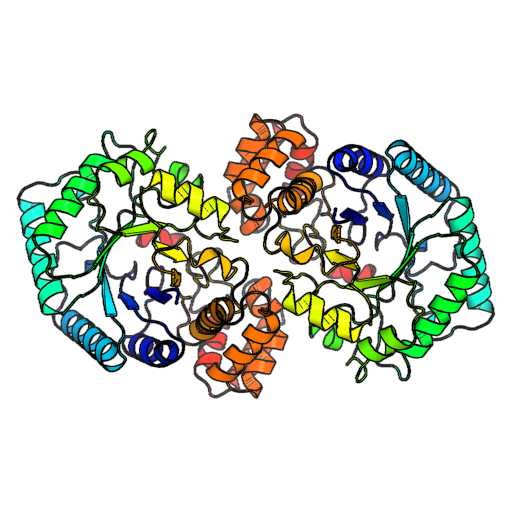ATOM 1244 N N . GLY A 1 157 ? -12.492 6.387 11.594 1 93.06 157 GLY A N 1
ATOM 1245 C CA . GLY A 1 157 ? -11.711 6.492 12.82 1 93.06 157 GLY A CA 1
ATOM 1246 C C . GLY A 1 157 ? -11.758 7.879 13.438 1 93.06 157 GLY A C 1
ATOM 1247 O O . GLY A 1 157 ? -11.648 8.023 14.656 1 93.06 157 GLY A O 1
ATOM 1248 N N . LEU A 1 158 ? -11.938 8.883 12.617 1 95.25 158 LEU A N 1
ATOM 1249 C CA . LEU A 1 158 ? -12.023 10.25 13.125 1 95.25 158 LEU A CA 1
ATOM 1250 C C . LEU A 1 158 ? -13.266 10.43 13.992 1 95.25 158 LEU A C 1
ATOM 1252 O O . LEU A 1 158 ? -13.211 11.102 15.023 1 95.25 158 LEU A O 1
ATOM 1256 N N . ASP A 1 159 ? -14.414 9.781 13.625 1 94.06 159 ASP A N 1
ATOM 1257 C CA . ASP A 1 159 ? -15.648 9.852 14.406 1 94.06 159 ASP A CA 1
ATOM 1258 C C . ASP A 1 159 ? -15.484 9.148 15.75 1 94.06 159 ASP A C 1
ATOM 1260 O O . ASP A 1 159 ? -16.031 9.594 16.766 1 94.06 159 ASP A O 1
ATOM 1264 N N . ARG A 1 160 ? -14.727 8.109 15.734 1 91.25 160 ARG A N 1
ATOM 1265 C CA . ARG A 1 160 ? -14.484 7.355 16.969 1 91.25 160 ARG A CA 1
ATOM 1266 C C . ARG A 1 160 ? -13.578 8.133 17.906 1 91.25 160 ARG A C 1
ATOM 1268 O O . ARG A 1 160 ? -13.805 8.148 19.125 1 91.25 160 ARG A O 1
ATOM 1275 N N . ALA A 1 161 ? -12.641 8.758 17.328 1 91.25 161 ALA A N 1
ATOM 1276 C CA . ALA A 1 161 ? -11.625 9.43 18.125 1 91.25 161 ALA A CA 1
ATOM 1277 C C . ALA A 1 161 ? -12.133 10.781 18.625 1 91.25 161 ALA A C 1
ATOM 1279 O O . ALA A 1 161 ? -11.805 11.195 19.734 1 91.25 161 ALA A O 1
ATOM 1280 N N . PHE A 1 162 ? -12.945 11.453 17.812 1 93.44 162 PHE A N 1
ATOM 1281 C CA . PHE A 1 162 ? -13.227 12.852 18.125 1 93.44 162 PHE A CA 1
ATOM 1282 C C . PHE A 1 162 ? -14.727 13.109 18.188 1 93.44 162 PHE A C 1
ATOM 1284 O O . PHE A 1 162 ? -15.164 14.258 18.219 1 93.44 162 PHE A O 1
ATOM 1291 N N . GLY A 1 163 ? -15.477 12.031 18.25 1 93.88 163 GLY A N 1
ATOM 1292 C CA . GLY A 1 163 ? -16.922 12.133 18.266 1 93.88 163 GLY A CA 1
ATOM 1293 C C . GLY A 1 163 ? -17.547 12.102 16.875 1 93.88 163 GLY A C 1
ATOM 1294 O O . GLY A 1 163 ? -16.906 12.461 15.898 1 93.88 163 GLY A O 1
ATOM 1295 N N . ALA A 1 164 ? -18.75 11.664 16.828 1 93.31 164 ALA A N 1
ATOM 1296 C CA . ALA A 1 164 ? -19.453 11.586 15.555 1 93.31 164 ALA A CA 1
ATOM 1297 C C . ALA A 1 164 ? -19.516 12.945 14.875 1 93.31 164 ALA A C 1
ATOM 1299 O O . ALA A 1 164 ? -19.922 13.938 15.484 1 93.31 164 ALA A O 1
ATOM 1300 N N . ARG A 1 165 ? -19.047 13.086 13.648 1 92.94 165 ARG A N 1
ATOM 1301 C CA . ARG A 1 165 ? -19.078 14.352 12.922 1 92.94 165 ARG A CA 1
ATOM 1302 C C . ARG A 1 165 ? -20.516 14.82 12.711 1 92.94 165 ARG A C 1
ATOM 1304 O O . ARG A 1 165 ? -21.406 14.008 12.477 1 92.94 165 ARG A O 1
ATOM 1311 N N . PRO A 1 166 ? -20.797 16.078 12.758 1 91.88 166 PRO A N 1
ATOM 1312 C CA . PRO A 1 166 ? -22.109 16.594 12.391 1 91.88 166 PRO A CA 1
ATOM 1313 C C . PRO A 1 166 ? -22.5 16.234 10.961 1 91.88 166 PRO A C 1
ATOM 1315 O O . PRO A 1 166 ? -21.641 16.094 10.102 1 91.88 166 PRO A O 1
ATOM 1318 N N . ALA A 1 167 ? -23.875 16.203 10.844 1 89.56 167 ALA A N 1
ATOM 1319 C CA . ALA A 1 167 ? -24.391 15.961 9.5 1 89.56 167 ALA A CA 1
ATOM 1320 C C . ALA A 1 167 ? -23.922 17.047 8.531 1 89.56 167 ALA A C 1
ATOM 1322 O O . ALA A 1 167 ? -23.938 18.234 8.867 1 89.56 167 ALA A O 1
ATOM 1323 N N . ASP A 1 168 ? -23.375 16.812 7.43 1 93.5 168 ASP A N 1
ATOM 1324 C CA . ASP A 1 168 ? -22.984 17.703 6.352 1 93.5 168 ASP A CA 1
ATOM 1325 C C . ASP A 1 168 ? -21.828 18.609 6.785 1 93.5 168 ASP A C 1
ATOM 1327 O O . ASP A 1 168 ? -21.766 19.781 6.379 1 93.5 168 ASP A O 1
ATOM 1331 N N . TYR A 1 169 ? -21.062 18.188 7.742 1 96.69 169 TYR A N 1
ATOM 1332 C CA . TYR A 1 169 ? -19.969 18.969 8.312 1 96.69 169 TYR A CA 1
ATOM 1333 C C . TYR A 1 169 ? -19.078 19.547 7.211 1 96.69 169 TYR A C 1
ATOM 1335 O O . TYR A 1 169 ? -18.844 20.75 7.168 1 96.69 169 TYR A O 1
ATOM 1343 N N . LEU A 1 170 ? -18.625 18.75 6.301 1 97.44 170 LEU A N 1
ATOM 1344 C CA . LEU A 1 170 ? -17.703 19.203 5.273 1 97.44 170 LEU A CA 1
ATOM 1345 C C . LEU A 1 170 ? -18.375 20.188 4.32 1 97.44 170 LEU A C 1
ATOM 1347 O O . LEU A 1 170 ? -17.781 21.172 3.908 1 97.44 170 LEU A O 1
ATOM 1351 N N . GLU A 1 171 ? -19.625 19.875 3.977 1 98 171 GLU A N 1
ATOM 1352 C CA . GLU A 1 171 ? -20.391 20.766 3.107 1 98 171 GLU A CA 1
ATOM 1353 C C . GLU A 1 171 ? -20.609 22.125 3.762 1 98 171 GLU A C 1
ATOM 1355 O O . GLU A 1 171 ? -20.438 23.172 3.117 1 98 171 GLU A O 1
ATOM 1360 N N . ALA A 1 172 ? -20.953 22.094 5.012 1 97.88 172 ALA A N 1
ATOM 1361 C CA . ALA A 1 172 ? -21.141 23.344 5.75 1 97.88 172 ALA A CA 1
ATOM 1362 C C . ALA A 1 172 ? -19.828 24.109 5.852 1 97.88 172 ALA A C 1
ATOM 1364 O O . ALA A 1 172 ? -19.797 25.328 5.637 1 97.88 172 ALA A O 1
ATOM 1365 N N . PHE A 1 173 ? -18.781 23.391 6.184 1 98.31 173 PHE A N 1
ATOM 1366 C CA . PHE A 1 173 ? -17.453 24 6.289 1 98.31 173 PHE A CA 1
ATOM 1367 C C . PHE A 1 173 ? -17.078 24.688 4.984 1 98.31 173 PHE A C 1
ATOM 1369 O O . PHE A 1 173 ? -16.672 25.859 4.988 1 98.31 173 PHE A O 1
ATOM 1376 N N . GLY A 1 174 ? -17.219 23.969 3.887 1 98.44 174 GLY A N 1
ATOM 1377 C CA . GLY A 1 174 ? -16.906 24.516 2.576 1 98.44 174 GLY A CA 1
ATOM 1378 C C . GLY A 1 174 ? -17.766 25.703 2.188 1 98.44 174 GLY A C 1
ATOM 1379 O O . GLY A 1 174 ? -17.281 26.688 1.655 1 98.44 174 GLY A O 1
ATOM 1380 N N . ARG A 1 175 ? -19.016 25.562 2.449 1 98.06 175 ARG A N 1
ATOM 1381 C CA . ARG A 1 175 ? -19.969 26.594 2.064 1 98.06 175 ARG A CA 1
ATOM 1382 C C . ARG A 1 175 ? -19.734 27.891 2.842 1 98.06 175 ARG A C 1
ATOM 1384 O O . ARG A 1 175 ? -19.812 28.984 2.281 1 98.06 175 ARG A O 1
ATOM 1391 N N . LEU A 1 176 ? -19.453 27.797 4.105 1 98.56 176 LEU A N 1
ATOM 1392 C CA . LEU A 1 176 ? -19.359 28.953 4.977 1 98.56 176 LEU A CA 1
ATOM 1393 C C . LEU A 1 176 ? -17.984 29.625 4.832 1 98.56 176 LEU A C 1
ATOM 1395 O O . LEU A 1 176 ? -17.859 30.828 5.051 1 98.56 176 LEU A O 1
ATOM 1399 N N . LEU A 1 177 ? -17 28.891 4.52 1 98.81 177 LEU A N 1
ATOM 1400 C CA . LEU A 1 177 ? -15.625 29.359 4.492 1 98.81 177 LEU A CA 1
ATOM 1401 C C . LEU A 1 177 ? -15.359 30.172 3.234 1 98.81 177 LEU A C 1
ATOM 1403 O O . LEU A 1 177 ? -15.773 29.797 2.141 1 98.81 177 LEU A O 1
ATOM 1407 N N . ASP A 1 178 ? -14.711 31.328 3.41 1 98.62 178 ASP A N 1
ATOM 1408 C CA . ASP A 1 178 ? -14.25 32.125 2.27 1 98.62 178 ASP A CA 1
ATOM 1409 C C . ASP A 1 178 ? -13.57 31.234 1.23 1 98.62 178 ASP A C 1
ATOM 1411 O O . ASP A 1 178 ? -12.664 30.453 1.56 1 98.62 178 ASP A O 1
ATOM 1415 N N . PRO A 1 179 ? -13.977 31.25 -0.062 1 97.94 179 PRO A N 1
ATOM 1416 C CA . PRO A 1 179 ? -13.445 30.391 -1.112 1 97.94 179 PRO A CA 1
ATOM 1417 C C . PRO A 1 179 ? -11.938 30.562 -1.31 1 97.94 179 PRO A C 1
ATOM 1419 O O . PRO A 1 179 ? -11.289 29.703 -1.906 1 97.94 179 PRO A O 1
ATOM 1422 N N . ALA A 1 180 ? -11.414 31.625 -0.823 1 98 180 ALA A N 1
ATOM 1423 C CA . ALA A 1 180 ? -9.984 31.875 -0.988 1 98 180 ALA A CA 1
ATOM 1424 C C . ALA A 1 180 ? -9.164 31.062 -0.002 1 98 180 ALA A C 1
ATOM 1426 O O . ALA A 1 180 ? -7.953 30.906 -0.172 1 98 180 ALA A O 1
ATOM 1427 N N . ILE A 1 181 ? -9.75 30.609 1.061 1 98.88 181 ILE A N 1
ATOM 1428 C CA . ILE A 1 181 ? -9.055 29.797 2.061 1 98.88 181 ILE A CA 1
ATOM 1429 C C . ILE A 1 181 ? -9.055 28.328 1.636 1 98.88 181 ILE A C 1
ATOM 1431 O O . ILE A 1 181 ? -10.109 27.781 1.316 1 98.88 181 ILE A O 1
ATOM 1435 N N . GLU A 1 182 ? -7.902 27.75 1.53 1 98.81 182 GLU A N 1
ATOM 1436 C CA . GLU A 1 182 ? -7.75 26.359 1.11 1 98.81 182 GLU A CA 1
ATOM 1437 C C . GLU A 1 182 ? -8.055 25.406 2.258 1 98.81 182 GLU A C 1
ATOM 1439 O O . GLU A 1 182 ? -8.133 25.812 3.416 1 98.81 182 GLU A O 1
ATOM 1444 N N . ILE A 1 183 ? -8.32 24.109 1.929 1 98.94 183 ILE A N 1
ATOM 1445 C CA . ILE A 1 183 ? -8.688 23.109 2.938 1 98.94 183 ILE A CA 1
ATOM 1446 C C . ILE A 1 183 ? -7.84 21.859 2.768 1 98.94 183 ILE A C 1
ATOM 1448 O O . ILE A 1 183 ? -7.801 21.266 1.686 1 98.94 183 ILE A O 1
ATOM 1452 N N . PHE A 1 184 ? -7.191 21.438 3.867 1 98.94 184 PHE A N 1
ATOM 1453 C CA . PHE A 1 184 ? -6.418 20.203 3.881 1 98.94 184 PHE A CA 1
ATOM 1454 C C . PHE A 1 184 ? -7.336 18.984 3.799 1 98.94 184 PHE A C 1
ATOM 1456 O O . PHE A 1 184 ? -8.438 19 4.344 1 98.94 184 PHE A O 1
ATOM 1463 N N . TRP A 1 185 ? -6.887 17.969 3.188 1 98.94 185 TRP A N 1
ATOM 1464 C CA . TRP A 1 185 ? -7.602 16.703 3.057 1 98.94 185 TRP A CA 1
ATOM 1465 C C . TRP A 1 185 ? -6.621 15.531 2.957 1 98.94 185 TRP A C 1
ATOM 1467 O O . TRP A 1 185 ? -5.633 15.602 2.225 1 98.94 185 TRP A O 1
ATOM 1477 N N . THR A 1 186 ? -6.852 14.398 3.67 1 98.81 186 THR A N 1
ATOM 1478 C CA . THR A 1 186 ? -5.891 13.305 3.66 1 98.81 186 THR A CA 1
ATOM 1479 C C . THR A 1 186 ? -6.438 12.109 2.879 1 98.81 186 THR A C 1
ATOM 1481 O O . THR A 1 186 ? -5.746 11.109 2.699 1 98.81 186 THR A O 1
ATOM 1484 N N . GLY A 1 187 ? -7.676 12.156 2.412 1 98.56 187 GLY A N 1
ATOM 1485 C CA . GLY A 1 187 ? -8.195 11.109 1.546 1 98.56 187 GLY A CA 1
ATOM 1486 C C . GLY A 1 187 ? -9.195 10.203 2.24 1 98.56 187 GLY A C 1
ATOM 1487 O O . GLY A 1 187 ? -9.883 10.625 3.174 1 98.56 187 GLY A O 1
ATOM 1488 N N . GLU A 1 188 ? -9.406 9.008 1.72 1 98.31 188 GLU A N 1
ATOM 1489 C CA . GLU A 1 188 ? -10.398 8.062 2.207 1 98.31 188 GLU A CA 1
ATOM 1490 C C . GLU A 1 188 ? -10.023 7.52 3.58 1 98.31 188 GLU A C 1
ATOM 1492 O O . GLU A 1 188 ? -10.875 7.02 4.312 1 98.31 188 GLU A O 1
ATOM 1497 N N . GLU A 1 189 ? -8.727 7.613 3.883 1 97.94 189 GLU A N 1
ATOM 1498 C CA . GLU A 1 189 ? -8.188 7.32 5.207 1 97.94 189 GLU A CA 1
ATOM 1499 C C . GLU A 1 189 ? -7.242 8.422 5.676 1 97.94 189 GLU A C 1
ATOM 1501 O O . GLU A 1 189 ? -6.816 9.266 4.879 1 97.94 189 GLU A O 1
ATOM 1506 N N . VAL A 1 190 ? -6.938 8.406 6.973 1 97.12 190 VAL A N 1
ATOM 1507 C CA . VAL A 1 190 ? -5.938 9.328 7.504 1 97.12 190 VAL A CA 1
ATOM 1508 C C . VAL A 1 190 ? -4.598 9.102 6.809 1 97.12 190 VAL A C 1
ATOM 1510 O O . VAL A 1 190 ? -3.932 10.055 6.398 1 97.12 190 VAL A O 1
ATOM 1513 N N . CYS A 1 191 ? -4.227 7.84 6.684 1 97.38 191 CYS A N 1
ATOM 1514 C CA . CYS A 1 191 ? -3.113 7.402 5.848 1 97.38 191 CYS A CA 1
ATOM 1515 C C . CYS A 1 191 ? -3.615 6.668 4.609 1 97.38 191 CYS A C 1
ATOM 1517 O O . CYS A 1 191 ? -3.725 5.441 4.613 1 97.38 191 CYS A O 1
ATOM 1519 N N . SER A 1 192 ? -3.863 7.449 3.584 1 98.38 192 SER A N 1
ATOM 1520 C CA . SER A 1 192 ? -4.539 6.895 2.414 1 98.38 192 SER A CA 1
ATOM 1521 C C . SER A 1 192 ? -3.582 6.07 1.561 1 98.38 192 SER A C 1
ATOM 1523 O O . SER A 1 192 ? -2.424 6.449 1.376 1 98.38 192 SER A O 1
ATOM 1525 N N . ARG A 1 193 ? -4.098 4.996 0.999 1 97.94 193 ARG A N 1
ATOM 1526 C CA . ARG A 1 193 ? -3.33 4.121 0.118 1 97.94 193 ARG A CA 1
ATOM 1527 C C . ARG A 1 193 ? -3.324 4.652 -1.312 1 97.94 193 ARG A C 1
ATOM 1529 O O . ARG A 1 193 ? -2.434 4.324 -2.098 1 97.94 193 ARG A O 1
ATOM 1536 N N . GLU A 1 194 ? -4.328 5.395 -1.587 1 98.5 194 GLU A N 1
ATOM 1537 C CA . GLU A 1 194 ? -4.492 5.895 -2.949 1 98.5 194 GLU A CA 1
ATOM 1538 C C . GLU A 1 194 ? -5.375 7.141 -2.977 1 98.5 194 GLU A C 1
ATOM 1540 O O . GLU A 1 194 ? -6.273 7.289 -2.146 1 98.5 194 GLU A O 1
ATOM 1545 N N . PHE A 1 195 ? -5.07 8.07 -3.875 1 98.62 195 PHE A N 1
ATOM 1546 C CA . PHE A 1 195 ? -5.949 9.156 -4.297 1 98.62 195 PHE A CA 1
ATOM 1547 C C . PHE A 1 195 ? -6.398 8.961 -5.738 1 98.62 195 PHE A C 1
ATOM 1549 O O . PHE A 1 195 ? -5.57 8.773 -6.633 1 98.62 195 PHE A O 1
ATOM 1556 N N . THR A 1 196 ? -7.68 8.969 -5.965 1 98.38 196 THR A N 1
ATOM 1557 C CA . THR A 1 196 ? -8.188 8.852 -7.324 1 98.38 196 THR A CA 1
ATOM 1558 C C . THR A 1 196 ? -8.875 10.141 -7.762 1 98.38 196 THR A C 1
ATOM 1560 O O . THR A 1 196 ? -9.375 10.898 -6.926 1 98.38 196 THR A O 1
ATOM 1563 N N . PRO A 1 197 ? -8.945 10.367 -9.086 1 98.31 197 PRO A N 1
ATOM 1564 C CA . PRO A 1 197 ? -9.695 11.531 -9.578 1 98.31 197 PRO A CA 1
ATOM 1565 C C . PRO A 1 197 ? -11.148 11.539 -9.102 1 98.31 197 PRO A C 1
ATOM 1567 O O . PRO A 1 197 ? -11.664 12.594 -8.719 1 98.31 197 PRO A O 1
ATOM 1570 N N . GLY A 1 198 ? -11.773 10.422 -9.109 1 98.31 198 GLY A N 1
ATOM 1571 C CA . GLY A 1 198 ? -13.164 10.344 -8.695 1 98.31 198 GLY A CA 1
ATOM 1572 C C . GLY A 1 198 ? -13.375 10.727 -7.246 1 98.31 198 GLY A C 1
ATOM 1573 O O . GLY A 1 198 ? -14.289 11.492 -6.926 1 98.31 198 GLY A O 1
ATOM 1574 N N . HIS A 1 199 ? -12.547 10.227 -6.383 1 98.69 199 HIS A N 1
ATOM 1575 C CA . HIS A 1 199 ? -12.633 10.586 -4.973 1 98.69 199 HIS A CA 1
ATOM 1576 C C . HIS A 1 199 ? -12.438 12.094 -4.781 1 98.69 199 HIS A C 1
ATOM 1578 O O . HIS A 1 199 ? -13.211 12.734 -4.074 1 98.69 199 HIS A O 1
ATOM 1584 N N . LEU A 1 200 ? -11.414 12.617 -5.41 1 98.88 200 LEU A N 1
ATOM 1585 C CA . LEU A 1 200 ? -11.062 14.023 -5.238 1 98.88 200 LEU A CA 1
ATOM 1586 C C . LEU A 1 200 ? -12.133 14.922 -5.848 1 98.88 200 LEU A C 1
ATOM 1588 O O . LEU A 1 200 ? -12.391 16.016 -5.34 1 98.88 200 LEU A O 1
ATOM 1592 N N . ALA A 1 201 ? -12.742 14.492 -6.914 1 98.75 201 ALA A N 1
ATOM 1593 C CA . ALA A 1 201 ? -13.852 15.242 -7.5 1 98.75 201 ALA A CA 1
ATOM 1594 C C . ALA A 1 201 ? -15.031 15.312 -6.539 1 98.75 201 ALA A C 1
ATOM 1596 O O . ALA A 1 201 ? -15.656 16.359 -6.391 1 98.75 201 ALA A O 1
ATOM 1597 N N . ARG A 1 202 ? -15.336 14.203 -5.941 1 98.38 202 ARG A N 1
ATOM 1598 C CA . ARG A 1 202 ? -16.422 14.18 -4.969 1 98.38 202 ARG A CA 1
ATOM 1599 C C . ARG A 1 202 ? -16.125 15.109 -3.795 1 98.38 202 ARG A C 1
ATOM 1601 O O . ARG A 1 202 ? -17 15.859 -3.357 1 98.38 202 ARG A O 1
ATOM 1608 N N . VAL A 1 203 ? -14.945 15.078 -3.309 1 98.69 203 VAL A N 1
ATOM 1609 C CA . VAL A 1 203 ? -14.531 15.922 -2.191 1 98.69 203 VAL A CA 1
ATOM 1610 C C . VAL A 1 203 ? -14.594 17.391 -2.605 1 98.69 203 VAL A C 1
ATOM 1612 O O . VAL A 1 203 ? -14.992 18.25 -1.812 1 98.69 203 VAL A O 1
ATOM 1615 N N . THR A 1 204 ? -14.141 17.672 -3.811 1 98.81 204 THR A N 1
ATOM 1616 C CA . THR A 1 204 ? -14.227 19.031 -4.34 1 98.81 204 THR A CA 1
ATOM 1617 C C . THR A 1 204 ? -15.664 19.547 -4.293 1 98.81 204 THR A C 1
ATOM 1619 O O . THR A 1 204 ? -15.898 20.688 -3.934 1 98.81 204 THR A O 1
ATOM 1622 N N . GLN A 1 205 ? -16.578 18.703 -4.645 1 98.38 205 GLN A N 1
ATOM 1623 C CA . GLN A 1 205 ? -17.984 19.078 -4.586 1 98.38 205 GLN A CA 1
ATOM 1624 C C . GLN A 1 205 ? -18.422 19.375 -3.152 1 98.38 205 GLN A C 1
ATOM 1626 O O . GLN A 1 205 ? -19.156 20.328 -2.902 1 98.38 205 GLN A O 1
ATOM 1631 N N . GLN A 1 206 ? -17.984 18.609 -2.238 1 98 206 GLN A N 1
ATOM 1632 C CA . GLN A 1 206 ? -18.344 18.781 -0.836 1 98 206 GLN A CA 1
ATOM 1633 C C . GLN A 1 206 ? -17.734 20.062 -0.268 1 98 206 GLN A C 1
ATOM 1635 O O . GLN A 1 206 ? -18.406 20.828 0.422 1 98 206 GLN A O 1
ATOM 1640 N N . LEU A 1 207 ? -16.531 20.344 -0.561 1 98.56 207 LEU A N 1
ATOM 1641 C CA . LEU A 1 207 ? -15.789 21.453 0.039 1 98.56 207 LEU A CA 1
ATOM 1642 C C . LEU A 1 207 ? -16.031 22.75 -0.722 1 98.56 207 LEU A C 1
ATOM 1644 O O . LEU A 1 207 ? -15.75 23.828 -0.209 1 98.56 207 LEU A O 1
ATOM 1648 N N . GLY A 1 208 ? -16.484 22.594 -1.975 1 98.31 208 GLY A N 1
ATOM 1649 C CA . GLY A 1 208 ? -16.656 23.766 -2.822 1 98.31 208 GLY A CA 1
ATOM 1650 C C . GLY A 1 208 ? -15.352 24.297 -3.375 1 98.31 208 GLY A C 1
ATOM 1651 O O . GLY A 1 208 ? -15.289 25.422 -3.85 1 98.31 208 GLY A O 1
ATOM 1652 N N . ARG A 1 209 ? -14.312 23.594 -3.25 1 98.69 209 ARG A N 1
ATOM 1653 C CA . ARG A 1 209 ? -12.977 23.906 -3.752 1 98.69 209 ARG A CA 1
ATOM 1654 C C . ARG A 1 209 ? -12.117 22.656 -3.836 1 98.69 209 ARG A C 1
ATOM 1656 O O . ARG A 1 209 ? -12.391 21.656 -3.158 1 98.69 209 ARG A O 1
ATOM 1663 N N . LYS A 1 210 ? -11.062 22.641 -4.691 1 98.69 210 LYS A N 1
ATOM 1664 C CA . LYS A 1 210 ? -10.109 21.531 -4.746 1 98.69 210 LYS A CA 1
ATOM 1665 C C . LYS A 1 210 ? -9.383 21.375 -3.416 1 98.69 210 LYS A C 1
ATOM 1667 O O . LYS A 1 210 ? -8.945 22.359 -2.814 1 98.69 210 LYS A O 1
ATOM 1672 N N . PRO A 1 211 ? -9.258 20.156 -2.967 1 98.88 211 PRO A N 1
ATOM 1673 C CA . PRO A 1 211 ? -8.562 19.922 -1.699 1 98.88 211 PRO A CA 1
ATOM 1674 C C . PRO A 1 211 ? -7.055 20.156 -1.809 1 98.88 211 PRO A C 1
ATOM 1676 O O . PRO A 1 211 ? -6.473 19.938 -2.875 1 98.88 211 PRO A O 1
ATOM 1679 N N . PHE A 1 212 ? -6.48 20.641 -0.709 1 98.88 212 PHE A N 1
ATOM 1680 C CA . PHE A 1 212 ? -5.047 20.688 -0.457 1 98.88 212 PHE A CA 1
ATOM 1681 C C . PHE A 1 212 ? -4.578 19.406 0.234 1 98.88 212 PHE A C 1
ATOM 1683 O O . PHE A 1 212 ? -4.832 19.203 1.425 1 98.88 212 PHE A O 1
ATOM 1690 N N . LEU A 1 213 ? -3.881 18.531 -0.483 1 98.94 213 LEU A N 1
ATOM 1691 C CA . LEU A 1 213 ? -3.586 17.219 0.09 1 98.94 213 LEU A CA 1
ATOM 1692 C C . LEU A 1 213 ? -2.553 17.344 1.206 1 98.94 213 LEU A C 1
ATOM 1694 O O . LEU A 1 213 ? -1.517 17.984 1.034 1 98.94 213 LEU A O 1
ATOM 1698 N N . TRP A 1 214 ? -2.887 16.891 2.33 1 98.88 214 TRP A N 1
ATOM 1699 C CA . TRP A 1 214 ? -1.958 16.516 3.389 1 98.88 214 TRP A CA 1
ATOM 1700 C C . TRP A 1 214 ? -1.695 15.016 3.367 1 98.88 214 TRP A C 1
ATOM 1702 O O . TRP A 1 214 ? -2.412 14.242 4.008 1 98.88 214 TRP A O 1
ATOM 1712 N N . ASP A 1 215 ? -0.696 14.578 2.627 1 98.81 215 ASP A N 1
ATOM 1713 C CA . ASP A 1 215 ? -0.44 13.172 2.324 1 98.81 215 ASP A CA 1
ATOM 1714 C C . ASP A 1 215 ? 0.437 12.531 3.398 1 98.81 215 ASP A C 1
ATOM 1716 O O . ASP A 1 215 ? 1.626 12.836 3.5 1 98.81 215 ASP A O 1
ATOM 1720 N N . ASN A 1 216 ? -0.182 11.625 4.125 1 98.38 216 ASN A N 1
ATOM 1721 C CA . ASN A 1 216 ? 0.512 10.977 5.234 1 98.38 216 ASN A CA 1
ATOM 1722 C C . ASN A 1 216 ? 1.354 9.797 4.754 1 98.38 216 ASN A C 1
ATOM 1724 O O . ASN A 1 216 ? 1.194 8.672 5.234 1 98.38 216 ASN A O 1
ATOM 1728 N N . TYR A 1 217 ? 2.244 10.055 3.869 1 98.44 217 TYR A N 1
ATOM 1729 C CA . TYR A 1 217 ? 3.352 9.211 3.439 1 98.44 217 TYR A CA 1
ATOM 1730 C C . TYR A 1 217 ? 4.555 10.055 3.037 1 98.44 217 TYR A C 1
ATOM 1732 O O . TYR A 1 217 ? 4.414 11.039 2.305 1 98.44 217 TYR A O 1
ATOM 1740 N N . PRO A 1 218 ? 5.656 9.758 3.627 1 98.62 218 PRO A N 1
ATOM 1741 C CA . PRO A 1 218 ? 6.133 8.539 4.281 1 98.62 218 PRO A CA 1
ATOM 1742 C C . PRO A 1 218 ? 6.125 8.648 5.805 1 98.62 218 PRO A C 1
ATOM 1744 O O . PRO A 1 218 ? 6.922 7.988 6.477 1 98.62 218 PRO A O 1
ATOM 1747 N N . VAL A 1 219 ? 5.297 9.445 6.391 1 98.31 219 VAL A N 1
ATOM 1748 C CA . VAL A 1 219 ? 5.27 9.656 7.832 1 98.31 219 VAL A CA 1
ATOM 1749 C C . VAL A 1 219 ? 5.215 8.312 8.547 1 98.31 219 VAL A C 1
ATOM 1751 O O . VAL A 1 219 ? 4.527 7.387 8.102 1 98.31 219 VAL A O 1
ATOM 1754 N N . ASN A 1 220 ? 6.031 8.148 9.562 1 97.56 220 ASN A N 1
ATOM 1755 C CA . ASN A 1 220 ? 6.047 6.93 10.367 1 97.56 220 ASN A CA 1
ATOM 1756 C C . ASN A 1 220 ? 6.102 7.242 11.859 1 97.56 220 ASN A C 1
ATOM 1758 O O . ASN A 1 220 ? 6.906 6.66 12.594 1 97.56 220 ASN A O 1
ATOM 1762 N N . ASP A 1 221 ? 5.18 8.047 12.344 1 94.56 221 ASP A N 1
ATOM 1763 C CA . ASP A 1 221 ? 5.285 8.688 13.648 1 94.56 221 ASP A CA 1
ATOM 1764 C C . ASP A 1 221 ? 4.312 8.07 14.648 1 94.56 221 ASP A C 1
ATOM 1766 O O . ASP A 1 221 ? 3.805 8.75 15.539 1 94.56 221 ASP A O 1
ATOM 1770 N N . GLY A 1 222 ? 3.943 6.879 14.57 1 92.38 222 GLY A N 1
ATOM 1771 C CA . GLY A 1 222 ? 3.1 6.172 15.523 1 92.38 222 GLY A CA 1
ATOM 1772 C C . GLY A 1 222 ? 3.689 4.852 15.977 1 92.38 222 GLY A C 1
ATOM 1773 O O . GLY A 1 222 ? 4.668 4.367 15.398 1 92.38 222 GLY A O 1
ATOM 1774 N N . PRO A 1 223 ? 3.1 4.328 17.062 1 91.56 223 PRO A N 1
ATOM 1775 C CA . PRO A 1 223 ? 3.621 3.07 17.594 1 91.56 223 PRO A CA 1
ATOM 1776 C C . PRO A 1 223 ? 3.668 1.955 16.562 1 91.56 223 PRO A C 1
ATOM 1778 O O . PRO A 1 223 ? 4.57 1.114 16.594 1 91.56 223 PRO A O 1
ATOM 1781 N N . ARG A 1 224 ? 2.785 2.014 15.648 1 91.75 224 ARG A N 1
ATOM 1782 C CA . ARG A 1 224 ? 2.693 0.968 14.633 1 91.75 224 ARG A CA 1
ATOM 1783 C C . ARG A 1 224 ? 3.691 1.21 13.508 1 91.75 224 ARG A C 1
ATOM 1785 O O . ARG A 1 224 ? 4.203 0.261 12.906 1 91.75 224 ARG A O 1
ATOM 1792 N N . MET A 1 225 ? 3.914 2.412 13.188 1 95.69 225 MET A N 1
ATOM 1793 C CA . MET A 1 225 ? 4.637 2.738 11.953 1 95.69 225 MET A CA 1
ATOM 1794 C C . MET A 1 225 ? 6.102 3.045 12.25 1 95.69 225 MET A C 1
ATOM 1796 O O . MET A 1 225 ? 6.969 2.816 11.406 1 95.69 225 MET A O 1
ATOM 1800 N N . SER A 1 226 ? 6.473 3.457 13.492 1 96.5 226 SER A N 1
ATOM 1801 C CA . SER A 1 226 ? 7.809 3.955 13.805 1 96.5 226 SER A CA 1
ATOM 1802 C C . SER A 1 226 ? 8.844 2.836 13.758 1 96.5 226 SER A C 1
ATOM 1804 O O . SER A 1 226 ? 10.031 3.094 13.586 1 96.5 226 SER A O 1
ATOM 1806 N N . PRO A 1 227 ? 8.422 1.537 13.875 1 96.31 227 PRO A N 1
ATOM 1807 C CA . PRO A 1 227 ? 9.414 0.473 13.719 1 96.31 227 PRO A CA 1
ATOM 1808 C C . PRO A 1 227 ? 9.695 0.132 12.258 1 96.31 227 PRO A C 1
ATOM 1810 O O . PRO A 1 227 ? 10.406 -0.834 11.969 1 96.31 227 PRO A O 1
ATOM 1813 N N . HIS A 1 228 ? 9.148 0.829 11.359 1 97.75 228 HIS A N 1
ATOM 1814 C CA . HIS A 1 228 ? 9.375 0.633 9.938 1 97.75 228 HIS A CA 1
ATOM 1815 C C . HIS A 1 228 ? 9.992 1.875 9.297 1 97.75 228 HIS A C 1
ATOM 1817 O O . HIS A 1 228 ? 9.656 3 9.672 1 97.75 228 HIS A O 1
ATOM 1823 N N . LEU A 1 229 ? 10.867 1.694 8.328 1 98.56 229 LEU A N 1
ATOM 1824 C CA . LEU A 1 229 ? 11.336 2.781 7.477 1 98.56 229 LEU A CA 1
ATOM 1825 C C . LEU A 1 229 ? 10.531 2.848 6.184 1 98.56 229 LEU A C 1
ATOM 1827 O O . LEU A 1 229 ? 10.609 1.94 5.352 1 98.56 229 LEU A O 1
ATOM 1831 N N . HIS A 1 230 ? 9.742 3.828 6.066 1 98.5 230 HIS A N 1
ATOM 1832 C CA . HIS A 1 230 ? 8.961 4.008 4.848 1 98.5 230 HIS A CA 1
ATOM 1833 C C . HIS A 1 230 ? 9.828 4.562 3.717 1 98.5 230 HIS A C 1
ATOM 1835 O O . HIS A 1 230 ? 9.875 5.773 3.502 1 98.5 230 HIS A O 1
ATOM 1841 N N . LEU A 1 231 ? 10.398 3.627 2.969 1 98.75 231 LEU A N 1
ATOM 1842 C CA . LEU A 1 231 ? 11.438 3.988 2.012 1 98.75 231 LEU A CA 1
ATOM 1843 C C . LEU A 1 231 ? 10.922 3.873 0.581 1 98.75 231 LEU A C 1
ATOM 1845 O O . LEU A 1 231 ? 11.477 4.492 -0.333 1 98.75 231 LEU A O 1
ATOM 1849 N N . ARG A 1 232 ? 9.891 3.086 0.383 1 98.56 232 ARG A N 1
ATOM 1850 C CA . ARG A 1 232 ? 9.398 2.834 -0.968 1 98.56 232 ARG A CA 1
ATOM 1851 C C . ARG A 1 232 ? 8.969 4.133 -1.646 1 98.56 232 ARG A C 1
ATOM 1853 O O . ARG A 1 232 ? 8.469 5.047 -0.987 1 98.56 232 ARG A O 1
ATOM 1860 N N . ALA A 1 233 ? 9.172 4.141 -2.914 1 98.81 233 ALA A N 1
ATOM 1861 C CA . ALA A 1 233 ? 8.641 5.242 -3.715 1 98.81 233 ALA A CA 1
ATOM 1862 C C . ALA A 1 233 ? 7.125 5.332 -3.592 1 98.81 233 ALA A C 1
ATOM 1864 O O . ALA A 1 233 ? 6.461 4.336 -3.287 1 98.81 233 ALA A O 1
ATOM 1865 N N . PHE A 1 234 ? 6.609 6.531 -3.826 1 98.81 234 PHE A N 1
ATOM 1866 C CA . PHE A 1 234 ? 5.176 6.781 -3.77 1 98.81 234 PHE A CA 1
ATOM 1867 C C . PHE A 1 234 ? 4.43 5.871 -4.738 1 98.81 234 PHE A C 1
ATOM 1869 O O . PHE A 1 234 ? 4.871 5.668 -5.871 1 98.81 234 PHE A O 1
ATOM 1876 N N . THR A 1 235 ? 3.377 5.285 -4.289 1 98.69 235 THR A N 1
ATOM 1877 C CA . THR A 1 235 ? 2.402 4.578 -5.113 1 98.69 235 THR A CA 1
ATOM 1878 C C . THR A 1 235 ? 0.991 5.086 -4.84 1 98.69 235 THR A C 1
ATOM 1880 O O . THR A 1 235 ? 0.753 5.762 -3.836 1 98.69 235 THR A O 1
ATOM 1883 N N . GLY A 1 236 ? 0.041 4.879 -5.707 1 98.25 236 GLY A N 1
ATOM 1884 C CA . GLY A 1 236 ? -1.347 5.262 -5.496 1 98.25 236 GLY A CA 1
ATOM 1885 C C . GLY A 1 236 ? -1.592 6.746 -5.684 1 98.25 236 GLY A C 1
ATOM 1886 O O . GLY A 1 236 ? -2.588 7.281 -5.191 1 98.25 236 GLY A O 1
ATOM 1887 N N . ARG A 1 237 ? -0.631 7.441 -6.254 1 98.25 237 ARG A N 1
ATOM 1888 C CA . ARG A 1 237 ? -0.752 8.852 -6.59 1 98.25 237 ARG A CA 1
ATOM 1889 C C . ARG A 1 237 ? -0.509 9.086 -8.078 1 98.25 237 ARG A C 1
ATOM 1891 O O . ARG A 1 237 ? 0.484 9.711 -8.461 1 98.25 237 ARG A O 1
ATOM 1898 N N . PRO A 1 238 ? -1.448 8.656 -8.914 1 96.5 238 PRO A N 1
ATOM 1899 C CA . PRO A 1 238 ? -1.249 8.859 -10.352 1 96.5 238 PRO A CA 1
ATOM 1900 C C . PRO A 1 238 ? -1.224 10.336 -10.742 1 96.5 238 PRO A C 1
ATOM 1902 O O . PRO A 1 238 ? -1.877 11.164 -10.102 1 96.5 238 PRO A O 1
ATOM 1905 N N . ALA A 1 239 ? -0.528 10.633 -11.789 1 97.31 239 ALA A N 1
ATOM 1906 C CA . ALA A 1 239 ? -0.387 12.016 -12.25 1 97.31 239 ALA A CA 1
ATOM 1907 C C . ALA A 1 239 ? -1.746 12.617 -12.594 1 97.31 239 ALA A C 1
ATOM 1909 O O . ALA A 1 239 ? -1.911 13.836 -12.578 1 97.31 239 ALA A O 1
ATOM 1910 N N . SER A 1 240 ? -2.695 11.797 -12.828 1 96.81 240 SER A N 1
ATOM 1911 C CA . SER A 1 240 ? -4.012 12.242 -13.273 1 96.81 240 SER A CA 1
ATOM 1912 C C . SER A 1 240 ? -4.746 12.977 -12.156 1 96.81 240 SER A C 1
ATOM 1914 O O . SER A 1 240 ? -5.766 13.633 -12.398 1 96.81 240 SER A O 1
ATOM 1916 N N . ILE A 1 241 ? -4.23 12.938 -10.914 1 98.38 241 ILE A N 1
ATOM 1917 C CA . ILE A 1 241 ? -4.93 13.625 -9.836 1 98.38 241 ILE A CA 1
ATOM 1918 C C . ILE A 1 241 ? -4.562 15.109 -9.844 1 98.38 241 ILE A C 1
ATOM 1920 O O . ILE A 1 241 ? -5.199 15.914 -9.164 1 98.38 241 ILE A O 1
ATOM 1924 N N . ALA A 1 242 ? -3.633 15.5 -10.641 1 98.25 242 ALA A N 1
ATOM 1925 C CA . ALA A 1 242 ? -3.07 16.844 -10.648 1 98.25 242 ALA A CA 1
ATOM 1926 C C . ALA A 1 242 ? -4.164 17.891 -10.836 1 98.25 242 ALA A C 1
ATOM 1928 O O . ALA A 1 242 ? -4.176 18.922 -10.148 1 98.25 242 ALA A O 1
ATOM 1929 N N . GLY A 1 243 ? -5.082 17.641 -11.727 1 98.19 243 GLY A N 1
ATOM 1930 C CA . GLY A 1 243 ? -6.125 18.609 -12.031 1 98.19 243 GLY A CA 1
ATOM 1931 C C . GLY A 1 243 ? -7.219 18.656 -10.977 1 98.19 243 GLY A C 1
ATOM 1932 O O . GLY A 1 243 ? -8.109 19.5 -11.039 1 98.19 243 GLY A O 1
ATOM 1933 N N . HIS A 1 244 ? -7.074 17.828 -9.938 1 98.69 244 HIS A N 1
ATOM 1934 C CA . HIS A 1 244 ? -8.164 17.688 -8.977 1 98.69 244 HIS A CA 1
ATOM 1935 C C . HIS A 1 244 ? -7.73 18.156 -7.586 1 98.69 244 HIS A C 1
ATOM 1937 O O . HIS A 1 244 ? -8.484 18.016 -6.621 1 98.69 244 HIS A O 1
ATOM 1943 N N . ILE A 1 245 ? -6.535 18.688 -7.434 1 98.88 245 ILE A N 1
ATOM 1944 C CA . ILE A 1 245 ? -6.055 19.109 -6.121 1 98.88 245 ILE A CA 1
ATOM 1945 C C . ILE A 1 245 ? -5.473 20.516 -6.203 1 98.88 245 ILE A C 1
ATOM 1947 O O . ILE A 1 245 ? -5.094 20.969 -7.285 1 98.88 245 ILE A O 1
ATOM 1951 N N . ALA A 1 246 ? -5.453 21.203 -5.102 1 98.75 246 ALA A N 1
ATOM 1952 C CA . ALA A 1 246 ? -4.84 22.516 -5.031 1 98.75 246 ALA A CA 1
ATOM 1953 C C . ALA A 1 246 ? -3.324 22.422 -4.895 1 98.75 246 ALA A C 1
ATOM 1955 O O . ALA A 1 246 ? -2.586 23.188 -5.516 1 98.75 246 ALA A O 1
ATOM 1956 N N . ALA A 1 247 ? -2.865 21.531 -4.137 1 98.81 247 ALA A N 1
ATOM 1957 C CA . ALA A 1 247 ? -1.456 21.25 -3.871 1 98.81 247 ALA A CA 1
ATOM 1958 C C . ALA A 1 247 ? -1.281 19.891 -3.203 1 98.81 247 ALA A C 1
ATOM 1960 O O . ALA A 1 247 ? -2.264 19.25 -2.814 1 98.81 247 ALA A O 1
ATOM 1961 N N . HIS A 1 248 ? -0.086 19.406 -3.174 1 98.94 248 HIS A N 1
ATOM 1962 C CA . HIS A 1 248 ? 0.26 18.125 -2.578 1 98.94 248 HIS A CA 1
ATOM 1963 C C . HIS A 1 248 ? 1.372 18.281 -1.547 1 98.94 248 HIS A C 1
ATOM 1965 O O . HIS A 1 248 ? 2.547 18.375 -1.905 1 98.94 248 HIS A O 1
ATOM 1971 N N . ALA A 1 249 ? 0.984 18.266 -0.285 1 98.88 249 ALA A N 1
ATOM 1972 C CA . ALA A 1 249 ? 1.936 18.375 0.817 1 98.88 249 ALA A CA 1
ATOM 1973 C C . ALA A 1 249 ? 2.332 17 1.347 1 98.88 249 ALA A C 1
ATOM 1975 O O . ALA A 1 249 ? 1.473 16.203 1.729 1 98.88 249 ALA A O 1
ATOM 1976 N N . VAL A 1 250 ? 3.564 16.734 1.399 1 98.88 250 VAL A N 1
ATOM 1977 C CA . VAL A 1 250 ? 4.102 15.477 1.893 1 98.88 250 VAL A CA 1
ATOM 1978 C C . VAL A 1 250 ? 4.426 15.594 3.379 1 98.88 250 VAL A C 1
ATOM 1980 O O . VAL A 1 250 ? 5.117 16.531 3.797 1 98.88 250 VAL A O 1
ATOM 1983 N N . ASN A 1 251 ? 3.861 14.742 4.188 1 98.69 251 ASN A N 1
ATOM 1984 C CA . ASN A 1 251 ? 4.246 14.602 5.59 1 98.69 251 ASN A CA 1
ATOM 1985 C C . ASN A 1 251 ? 5.426 13.648 5.754 1 98.69 251 ASN A C 1
ATOM 1987 O O . ASN A 1 251 ? 5.273 12.43 5.609 1 98.69 251 ASN A O 1
ATOM 1991 N N . PRO A 1 252 ? 6.605 14.141 6.051 1 98.38 252 PRO A N 1
ATOM 1992 C CA . PRO A 1 252 ? 7.812 13.312 6 1 98.38 252 PRO A CA 1
ATOM 1993 C C . PRO A 1 252 ? 7.93 12.375 7.199 1 98.38 252 PRO A C 1
ATOM 1995 O O . PRO A 1 252 ? 7.172 12.5 8.164 1 98.38 252 PRO A O 1
ATOM 1998 N N . ALA A 1 253 ? 8.859 11.438 7.094 1 98.38 253 ALA A N 1
ATOM 1999 C CA . ALA A 1 253 ? 9.172 10.5 8.164 1 98.38 253 ALA A CA 1
ATOM 2000 C C . ALA A 1 253 ? 10.062 11.148 9.227 1 98.38 253 ALA A C 1
ATOM 2002 O O . ALA A 1 253 ? 10.516 12.281 9.047 1 98.38 253 ALA A O 1
ATOM 2003 N N . LEU A 1 254 ? 10.281 10.422 10.289 1 97.62 254 LEU A N 1
ATOM 2004 C CA . LEU A 1 254 ? 11.117 10.883 11.398 1 97.62 254 LEU A CA 1
ATOM 2005 C C . LEU A 1 254 ? 12.57 11.023 10.961 1 97.62 254 LEU A C 1
ATOM 2007 O O . LEU A 1 254 ? 13.359 11.703 11.617 1 97.62 254 LEU A O 1
ATOM 2011 N N . GLN A 1 255 ? 12.969 10.391 9.859 1 98.44 255 GLN A N 1
ATOM 2012 C CA . GLN A 1 255 ? 14.312 10.43 9.297 1 98.44 255 GLN A CA 1
ATOM 2013 C C . GLN A 1 255 ? 14.414 11.477 8.188 1 98.44 255 GLN A C 1
ATOM 2015 O O . GLN A 1 255 ? 13.938 11.25 7.074 1 98.44 255 GLN A O 1
ATOM 2020 N N . PRO A 1 256 ? 15.07 12.57 8.43 1 98.19 256 PRO A N 1
ATOM 2021 C CA . PRO A 1 256 ? 15.078 13.656 7.445 1 98.19 256 PRO A CA 1
ATOM 2022 C C . PRO A 1 256 ? 15.758 13.258 6.133 1 98.19 256 PRO A C 1
ATOM 2024 O O . PRO A 1 256 ? 15.234 13.555 5.051 1 98.19 256 PRO A O 1
ATOM 2027 N N . ILE A 1 257 ? 16.859 12.57 6.176 1 98.69 257 ILE A N 1
ATOM 2028 C CA . ILE A 1 257 ? 17.594 12.234 4.961 1 98.69 257 ILE A CA 1
ATOM 2029 C C . ILE A 1 257 ? 16.812 11.188 4.16 1 98.69 257 ILE A C 1
ATOM 2031 O O . ILE A 1 257 ? 16.609 11.359 2.957 1 98.69 257 ILE A O 1
ATOM 2035 N N . LEU A 1 258 ? 16.391 10.156 4.816 1 98.88 258 LEU A N 1
ATOM 2036 C CA . LEU A 1 258 ? 15.703 9.055 4.148 1 98.88 258 LEU A CA 1
ATOM 2037 C C . LEU A 1 258 ? 14.359 9.508 3.594 1 98.88 258 LEU A C 1
ATOM 2039 O O . LEU A 1 258 ? 13.875 8.953 2.605 1 98.88 258 LEU A O 1
ATOM 2043 N N . SER A 1 259 ? 13.75 10.555 4.168 1 98.81 259 SER A N 1
ATOM 2044 C CA . SER A 1 259 ? 12.469 11.07 3.717 1 98.81 259 SER A CA 1
ATOM 2045 C C . SER A 1 259 ? 12.57 11.648 2.309 1 98.81 259 SER A C 1
ATOM 2047 O O . SER A 1 259 ? 11.562 11.773 1.606 1 98.81 259 SER A O 1
ATOM 2049 N N . ARG A 1 260 ? 13.766 12.016 1.911 1 98.94 260 ARG A N 1
ATOM 2050 C CA . ARG A 1 260 ? 13.969 12.617 0.599 1 98.94 260 ARG A CA 1
ATOM 2051 C C . ARG A 1 260 ? 13.688 11.617 -0.516 1 98.94 260 ARG A C 1
ATOM 2053 O O . ARG A 1 260 ? 13.25 12 -1.604 1 98.94 260 ARG A O 1
ATOM 2060 N N . ILE A 1 261 ? 13.883 10.312 -0.228 1 98.94 261 ILE A N 1
ATOM 2061 C CA . ILE A 1 261 ? 13.766 9.281 -1.248 1 98.94 261 ILE A CA 1
ATOM 2062 C C . ILE A 1 261 ? 12.32 9.195 -1.738 1 98.94 261 ILE A C 1
ATOM 2064 O O . ILE A 1 261 ? 12.047 9.438 -2.914 1 98.94 261 ILE A O 1
ATOM 2068 N N . PRO A 1 262 ? 11.359 8.945 -0.832 1 98.94 262 PRO A N 1
ATOM 2069 C CA . PRO A 1 262 ? 9.984 8.969 -1.339 1 98.94 262 PRO A CA 1
ATOM 2070 C C . PRO A 1 262 ? 9.57 10.344 -1.848 1 98.94 262 PRO A C 1
ATOM 2072 O O . PRO A 1 262 ? 8.828 10.445 -2.832 1 98.94 262 PRO A O 1
ATOM 2075 N N . ALA A 1 263 ? 10.008 11.445 -1.245 1 98.94 263 ALA A N 1
ATOM 2076 C CA . ALA A 1 263 ? 9.617 12.781 -1.695 1 98.94 263 ALA A CA 1
ATOM 2077 C C . ALA A 1 263 ? 10.016 13.008 -3.15 1 98.94 263 ALA A C 1
ATOM 2079 O O . ALA A 1 263 ? 9.211 13.5 -3.951 1 98.94 263 ALA A O 1
ATOM 2080 N N . ILE A 1 264 ? 11.195 12.617 -3.496 1 98.94 264 ILE A N 1
ATOM 2081 C CA . ILE A 1 264 ? 11.68 12.781 -4.859 1 98.94 264 ILE A CA 1
ATOM 2082 C C . ILE A 1 264 ? 10.859 11.914 -5.809 1 98.94 264 ILE A C 1
ATOM 2084 O O . ILE A 1 264 ? 10.555 12.328 -6.93 1 98.94 264 ILE A O 1
ATOM 2088 N N . SER A 1 265 ? 10.469 10.734 -5.355 1 98.88 265 SER A N 1
ATOM 2089 C CA . SER A 1 265 ? 9.703 9.828 -6.207 1 98.88 265 SER A CA 1
ATOM 2090 C C . SER A 1 265 ? 8.32 10.391 -6.52 1 98.88 265 SER A C 1
ATOM 2092 O O . SER A 1 265 ? 7.777 10.148 -7.598 1 98.88 265 SER A O 1
ATOM 2094 N N . LEU A 1 266 ? 7.715 11.188 -5.582 1 98.88 266 LEU A N 1
ATOM 2095 C CA . LEU A 1 266 ? 6.426 11.805 -5.867 1 98.88 266 LEU A CA 1
ATOM 2096 C C . LEU A 1 266 ? 6.535 12.781 -7.035 1 98.88 266 LEU A C 1
ATOM 2098 O O . LEU A 1 266 ? 5.676 12.789 -7.922 1 98.88 266 LEU A O 1
ATOM 2102 N N . ALA A 1 267 ? 7.574 13.586 -7.004 1 98.75 267 ALA A N 1
ATOM 2103 C CA . ALA A 1 267 ? 7.812 14.492 -8.125 1 98.75 267 ALA A CA 1
ATOM 2104 C C . ALA A 1 267 ? 7.938 13.719 -9.438 1 98.75 267 ALA A C 1
ATOM 2106 O O . ALA A 1 267 ? 7.414 14.148 -10.469 1 98.75 267 ALA A O 1
ATOM 2107 N N . GLN A 1 268 ? 8.578 12.586 -9.398 1 98.38 268 GLN A N 1
ATOM 2108 C CA . GLN A 1 268 ? 8.742 11.75 -10.586 1 98.38 268 GLN A CA 1
ATOM 2109 C C . GLN A 1 268 ? 7.402 11.188 -11.047 1 98.38 268 GLN A C 1
ATOM 2111 O O . GLN A 1 268 ? 7.16 11.062 -12.25 1 98.38 268 GLN A O 1
ATOM 2116 N N . SER A 1 269 ? 6.609 10.812 -10.062 1 98.31 269 SER A N 1
ATOM 2117 C CA . SER A 1 269 ? 5.293 10.289 -10.414 1 98.31 269 SER A CA 1
ATOM 2118 C C . SER A 1 269 ? 4.496 11.289 -11.234 1 98.31 269 SER A C 1
ATOM 2120 O O . SER A 1 269 ? 3.896 10.93 -12.25 1 98.31 269 SER A O 1
ATOM 2122 N N . TYR A 1 270 ? 4.508 12.578 -10.828 1 98.5 270 TYR A N 1
ATOM 2123 C CA . TYR A 1 270 ? 3.797 13.617 -11.562 1 98.5 270 TYR A CA 1
ATOM 2124 C C . TYR A 1 270 ? 4.438 13.859 -12.922 1 98.5 270 TYR A C 1
ATOM 2126 O O . TYR A 1 270 ? 3.734 14.023 -13.922 1 98.5 270 TYR A O 1
ATOM 2134 N N . ARG A 1 271 ? 5.715 13.859 -13 1 98 271 ARG A N 1
ATOM 2135 C CA . ARG A 1 271 ? 6.441 14.203 -14.219 1 98 271 ARG A CA 1
ATOM 2136 C C . ARG A 1 271 ? 6.293 13.102 -15.273 1 98 271 ARG A C 1
ATOM 2138 O O . ARG A 1 271 ? 6.098 13.391 -16.453 1 98 271 ARG A O 1
ATOM 2145 N N . LEU A 1 272 ? 6.32 11.828 -14.859 1 97.94 272 LEU A N 1
ATOM 2146 C CA . LEU A 1 272 ? 6.402 10.711 -15.797 1 97.94 272 LEU A CA 1
ATOM 2147 C C . LEU A 1 272 ? 5.012 10.211 -16.172 1 97.94 272 LEU A C 1
ATOM 2149 O O . LEU A 1 272 ? 4.84 9.555 -17.203 1 97.94 272 LEU A O 1
ATOM 2153 N N . GLY A 1 273 ? 4.016 10.469 -15.328 1 97.19 273 GLY A N 1
ATOM 2154 C CA . GLY A 1 273 ? 2.672 9.992 -15.617 1 97.19 273 GLY A CA 1
ATOM 2155 C C . GLY A 1 273 ? 2.59 8.492 -15.773 1 97.19 273 GLY A C 1
ATOM 2156 O O . GLY A 1 273 ? 3.051 7.746 -14.906 1 97.19 273 GLY A O 1
ATOM 2157 N N . ASP A 1 274 ? 2.145 8.047 -16.875 1 96.31 274 ASP A N 1
ATOM 2158 C CA . ASP A 1 274 ? 1.915 6.633 -17.125 1 96.31 274 ASP A CA 1
ATOM 2159 C C . ASP A 1 274 ? 3.234 5.867 -17.203 1 96.31 274 ASP A C 1
ATOM 2161 O O . ASP A 1 274 ? 3.258 4.645 -17.062 1 96.31 274 ASP A O 1
ATOM 2165 N N . ASP A 1 275 ? 4.293 6.547 -17.438 1 98.06 275 ASP A N 1
ATOM 2166 C CA . ASP A 1 275 ? 5.594 5.906 -17.594 1 98.06 275 ASP A CA 1
ATOM 2167 C C . ASP A 1 275 ? 6.254 5.672 -16.234 1 98.06 275 ASP A C 1
ATOM 2169 O O . ASP A 1 275 ? 7.312 5.043 -16.156 1 98.06 275 ASP A O 1
ATOM 2173 N N . TYR A 1 276 ? 5.594 6.164 -15.211 1 98.31 276 TYR A N 1
ATOM 2174 C CA . TYR A 1 276 ? 6.113 6.031 -13.859 1 98.31 276 TYR A CA 1
ATOM 2175 C C . TYR A 1 276 ? 6.23 4.566 -13.461 1 98.31 276 TYR A C 1
ATOM 2177 O O . TYR A 1 276 ? 5.324 3.771 -13.727 1 98.31 276 TYR A O 1
ATOM 2185 N N . GLN A 1 277 ? 7.367 4.148 -12.914 1 98.56 277 GLN A N 1
ATOM 2186 C CA . GLN A 1 277 ? 7.664 2.867 -12.289 1 98.56 277 GLN A CA 1
ATOM 2187 C C . GLN A 1 277 ? 8.25 3.059 -10.891 1 98.56 277 GLN A C 1
ATOM 2189 O O . GLN A 1 277 ? 9.367 3.572 -10.75 1 98.56 277 GLN A O 1
ATOM 2194 N N . TYR A 1 278 ? 7.559 2.607 -9.859 1 98.62 278 TYR A N 1
ATOM 2195 C CA . TYR A 1 278 ? 7.918 3.033 -8.508 1 98.62 278 TYR A CA 1
ATOM 2196 C C . TYR A 1 278 ? 9.234 2.404 -8.07 1 98.62 278 TYR A C 1
ATOM 2198 O O . TYR A 1 278 ? 10 3.01 -7.316 1 98.62 278 TYR A O 1
ATOM 2206 N N . GLY A 1 279 ? 9.523 1.163 -8.547 1 98 279 GLY A N 1
ATOM 2207 C CA . GLY A 1 279 ? 10.812 0.563 -8.242 1 98 279 GLY A CA 1
ATOM 2208 C C . GLY A 1 279 ? 11.984 1.323 -8.836 1 98 279 GLY A C 1
ATOM 2209 O O . GLY A 1 279 ? 13 1.523 -8.172 1 98 279 GLY A O 1
ATOM 2210 N N . GLN A 1 280 ? 11.836 1.758 -10.086 1 97.19 280 GLN A N 1
ATOM 2211 C CA . GLN A 1 280 ? 12.867 2.549 -10.742 1 97.19 280 GLN A CA 1
ATOM 2212 C C . GLN A 1 280 ? 13 3.926 -10.102 1 97.19 280 GLN A C 1
ATOM 2214 O O . GLN A 1 280 ? 14.109 4.441 -9.953 1 97.19 280 GLN A O 1
ATOM 2219 N N . ALA A 1 281 ? 11.859 4.504 -9.789 1 98.69 281 ALA A N 1
ATOM 2220 C CA . ALA A 1 281 ? 11.867 5.805 -9.125 1 98.69 281 ALA A CA 1
ATOM 2221 C C . ALA A 1 281 ? 12.578 5.734 -7.773 1 98.69 281 ALA A C 1
ATOM 2223 O O . ALA A 1 281 ? 13.32 6.645 -7.41 1 98.69 281 ALA A O 1
ATOM 2224 N N . PHE A 1 282 ? 12.328 4.668 -7.066 1 98.81 282 PHE A N 1
ATOM 2225 C CA . PHE A 1 282 ? 13.031 4.457 -5.805 1 98.81 282 PHE A CA 1
ATOM 2226 C C . PHE A 1 282 ? 14.539 4.434 -6.02 1 98.81 282 PHE A C 1
ATOM 2228 O O . PHE A 1 282 ? 15.281 5.137 -5.332 1 98.81 282 PHE A O 1
ATOM 2235 N N . LEU A 1 283 ? 14.945 3.617 -6.906 1 98.19 283 LEU A N 1
ATOM 2236 C CA . LEU A 1 283 ? 16.375 3.438 -7.121 1 98.19 283 LEU A CA 1
ATOM 2237 C C . LEU A 1 283 ? 17.031 4.746 -7.551 1 98.19 283 LEU A C 1
ATOM 2239 O O . LEU A 1 283 ? 18.125 5.082 -7.082 1 98.19 283 LEU A O 1
ATOM 2243 N N . ALA A 1 284 ? 16.406 5.473 -8.461 1 98.56 284 ALA A N 1
ATOM 2244 C CA . ALA A 1 284 ? 16.938 6.758 -8.906 1 98.56 284 ALA A CA 1
ATOM 2245 C C . ALA A 1 284 ? 17.062 7.738 -7.742 1 98.56 284 ALA A C 1
ATOM 2247 O O . ALA A 1 284 ? 18.094 8.383 -7.566 1 98.56 284 ALA A O 1
ATOM 2248 N N . ALA A 1 285 ? 16.016 7.844 -6.93 1 98.94 285 ALA A N 1
ATOM 2249 C CA . ALA A 1 285 ? 16.016 8.75 -5.785 1 98.94 285 ALA A CA 1
ATOM 2250 C C . ALA A 1 285 ? 17.031 8.32 -4.738 1 98.94 285 ALA A C 1
ATOM 2252 O O . ALA A 1 285 ? 17.75 9.148 -4.18 1 98.94 285 ALA A O 1
ATOM 2253 N N . ALA A 1 286 ? 17.094 7.008 -4.488 1 98.88 286 ALA A N 1
ATOM 2254 C CA . ALA A 1 286 ? 18.047 6.48 -3.514 1 98.88 286 ALA A CA 1
ATOM 2255 C C . ALA A 1 286 ? 19.484 6.75 -3.955 1 98.88 286 ALA A C 1
ATOM 2257 O O . ALA A 1 286 ? 20.344 7.086 -3.133 1 98.88 286 ALA A O 1
ATOM 2258 N N . ASN A 1 287 ? 19.719 6.566 -5.246 1 98.81 287 ASN A N 1
ATOM 2259 C CA . ASN A 1 287 ? 21.047 6.867 -5.77 1 98.81 287 ASN A CA 1
ATOM 2260 C C . ASN A 1 287 ? 21.422 8.328 -5.547 1 98.81 287 ASN A C 1
ATOM 2262 O O . ASN A 1 287 ? 22.562 8.641 -5.191 1 98.81 287 ASN A O 1
ATOM 2266 N N . GLU A 1 288 ? 20.516 9.148 -5.762 1 98.81 288 GLU A N 1
ATOM 2267 C CA . GLU A 1 288 ? 20.75 10.578 -5.586 1 98.81 288 GLU A CA 1
ATOM 2268 C C . GLU A 1 288 ? 21.016 10.922 -4.125 1 98.81 288 GLU A C 1
ATOM 2270 O O . GLU A 1 288 ? 21.906 11.703 -3.814 1 98.81 288 GLU A O 1
ATOM 2275 N N . VAL A 1 289 ? 20.281 10.328 -3.195 1 98.88 289 VAL A N 1
ATOM 2276 C CA . VAL A 1 289 ? 20.297 10.711 -1.787 1 98.88 289 VAL A CA 1
ATOM 2277 C C . VAL A 1 289 ? 21.422 10 -1.06 1 98.88 289 VAL A C 1
ATOM 2279 O O . VAL A 1 289 ? 22.094 10.586 -0.203 1 98.88 289 VAL A O 1
ATOM 2282 N N . LEU A 1 290 ? 21.688 8.766 -1.463 1 98.81 290 LEU A N 1
ATOM 2283 C CA . LEU A 1 290 ? 22.562 7.918 -0.652 1 98.81 290 LEU A CA 1
ATOM 2284 C C . LEU A 1 290 ? 23.844 7.594 -1.392 1 98.81 290 LEU A C 1
ATOM 2286 O O . LEU A 1 290 ? 24.828 7.152 -0.78 1 98.81 290 LEU A O 1
ATOM 2290 N N . GLY A 1 291 ? 23.891 7.797 -2.719 1 98.56 291 GLY A N 1
ATOM 2291 C CA . GLY A 1 291 ? 24.953 7.258 -3.539 1 98.56 291 GLY A CA 1
ATOM 2292 C C . GLY A 1 291 ? 24.734 5.816 -3.949 1 98.56 291 GLY A C 1
ATOM 2293 O O . GLY A 1 291 ? 23.922 5.113 -3.344 1 98.56 291 GLY A O 1
ATOM 2294 N N . PRO A 1 292 ? 25.422 5.359 -4.941 1 97.88 292 PRO A N 1
ATOM 2295 C CA . PRO A 1 292 ? 25.109 4.09 -5.594 1 97.88 292 PRO A CA 1
ATOM 2296 C C . PRO A 1 292 ? 25.281 2.891 -4.664 1 97.88 292 PRO A C 1
ATOM 2298 O O . PRO A 1 292 ? 24.422 2.006 -4.633 1 97.88 292 PRO A O 1
ATOM 2301 N N . ASP A 1 293 ? 26.344 2.834 -3.863 1 97.81 293 ASP A N 1
ATOM 2302 C CA . ASP A 1 293 ? 26.609 1.663 -3.037 1 97.81 293 ASP A CA 1
ATOM 2303 C C . ASP A 1 293 ? 25.562 1.512 -1.935 1 97.81 293 ASP A C 1
ATOM 2305 O O . ASP A 1 293 ? 24.984 0.435 -1.761 1 97.81 293 ASP A O 1
ATOM 2309 N N . LEU A 1 294 ? 25.344 2.58 -1.227 1 98.5 294 LEU A N 1
ATOM 2310 C CA . LEU A 1 294 ? 24.359 2.545 -0.144 1 98.5 294 LEU A CA 1
ATOM 2311 C C . LEU A 1 294 ? 22.953 2.355 -0.692 1 98.5 294 LEU A C 1
ATOM 2313 O O . LEU A 1 294 ? 22.141 1.643 -0.095 1 98.5 294 LEU A O 1
ATOM 2317 N N . ALA A 1 295 ? 22.672 2.959 -1.819 1 98.56 295 ALA A N 1
ATOM 2318 C CA . ALA A 1 295 ? 21.359 2.809 -2.461 1 98.56 295 ALA A CA 1
ATOM 2319 C C . ALA A 1 295 ? 21.094 1.348 -2.807 1 98.56 295 ALA A C 1
ATOM 2321 O O . ALA A 1 295 ? 20 0.842 -2.566 1 98.56 295 ALA A O 1
ATOM 2322 N N . ARG A 1 296 ? 22.062 0.689 -3.354 1 96.5 296 ARG A N 1
ATOM 2323 C CA . ARG A 1 296 ? 21.906 -0.718 -3.713 1 96.5 296 ARG A CA 1
ATOM 2324 C C . ARG A 1 296 ? 21.688 -1.578 -2.473 1 96.5 296 ARG A C 1
ATOM 2326 O O . ARG A 1 296 ? 20.891 -2.516 -2.5 1 96.5 296 ARG A O 1
ATOM 2333 N N . ARG A 1 297 ? 22.422 -1.233 -1.455 1 97.19 297 ARG A N 1
ATOM 2334 C CA . ARG A 1 297 ? 22.25 -1.967 -0.205 1 97.19 297 ARG A CA 1
ATOM 2335 C C . ARG A 1 297 ? 20.844 -1.784 0.352 1 97.19 297 ARG A C 1
ATOM 2337 O O . ARG A 1 297 ? 20.203 -2.752 0.771 1 97.19 297 ARG A O 1
ATOM 2344 N N . VAL A 1 298 ? 20.375 -0.574 0.365 1 98.44 298 VAL A N 1
ATOM 2345 C CA . VAL A 1 298 ? 19.031 -0.278 0.875 1 98.44 298 VAL A CA 1
ATOM 2346 C C . VAL A 1 298 ? 17.984 -0.961 0.003 1 98.44 298 VAL A C 1
ATOM 2348 O O . VAL A 1 298 ? 17.016 -1.519 0.514 1 98.44 298 VAL A O 1
ATOM 2351 N N . GLN A 1 299 ? 18.172 -0.938 -1.302 1 97.62 299 GLN A N 1
ATOM 2352 C CA . GLN A 1 299 ? 17.266 -1.637 -2.205 1 97.62 299 GLN A CA 1
ATOM 2353 C C . GLN A 1 299 ? 17.172 -3.117 -1.853 1 97.62 299 GLN A C 1
ATOM 2355 O O . GLN A 1 299 ? 16.078 -3.682 -1.81 1 97.62 299 GLN A O 1
ATOM 2360 N N . GLY A 1 300 ? 18.328 -3.707 -1.583 1 95.75 300 GLY A N 1
ATOM 2361 C CA . GLY A 1 300 ? 18.375 -5.121 -1.245 1 95.75 300 GLY A CA 1
ATOM 2362 C C . GLY A 1 300 ? 17.703 -5.441 0.082 1 95.75 300 GLY A C 1
ATOM 2363 O O . GLY A 1 300 ? 17.312 -6.582 0.324 1 95.75 300 GLY A O 1
ATOM 2364 N N . HIS A 1 301 ? 17.578 -4.406 0.946 1 97.06 301 HIS A N 1
ATOM 2365 C CA . HIS A 1 301 ? 17.047 -4.625 2.285 1 97.06 301 HIS A CA 1
ATOM 2366 C C . HIS A 1 301 ? 15.68 -3.975 2.441 1 97.06 301 HIS A C 1
ATOM 2368 O O . HIS A 1 301 ? 15.172 -3.844 3.559 1 97.06 301 HIS A O 1
ATOM 2374 N N . LEU A 1 302 ? 15.062 -3.566 1.346 1 97.19 302 LEU A N 1
ATOM 2375 C CA . LEU A 1 302 ? 13.805 -2.838 1.415 1 97.19 302 LEU A CA 1
ATOM 2376 C C . LEU A 1 302 ? 12.742 -3.652 2.154 1 97.19 302 LEU A C 1
ATOM 2378 O O . LEU A 1 302 ? 12.047 -3.125 3.02 1 97.19 302 LEU A O 1
ATOM 2382 N N . THR A 1 303 ? 12.633 -4.922 1.879 1 95.25 303 THR A N 1
ATOM 2383 C CA . THR A 1 303 ? 11.633 -5.77 2.523 1 95.25 303 THR A CA 1
ATOM 2384 C C . THR A 1 303 ? 11.906 -5.875 4.023 1 95.25 303 THR A C 1
ATOM 2386 O O . THR A 1 303 ? 10.977 -5.863 4.828 1 95.25 303 THR A O 1
ATOM 2389 N N . LEU A 1 304 ? 13.133 -5.934 4.43 1 96.25 304 LEU A N 1
ATOM 2390 C CA . LEU A 1 304 ? 13.5 -6.039 5.836 1 96.25 304 LEU A CA 1
ATOM 2391 C C . LEU A 1 304 ? 13.227 -4.73 6.57 1 96.25 304 LEU A C 1
ATOM 2393 O O . LEU A 1 304 ? 12.641 -4.727 7.652 1 96.25 304 LEU A O 1
ATOM 2397 N N . LEU A 1 305 ? 13.625 -3.629 5.941 1 98.19 305 LEU A N 1
ATOM 2398 C CA . LEU A 1 305 ? 13.578 -2.328 6.605 1 98.19 305 LEU A CA 1
ATOM 2399 C C . LEU A 1 305 ? 12.164 -1.758 6.578 1 98.19 305 LEU A C 1
ATOM 2401 O O . LEU A 1 305 ? 11.711 -1.167 7.559 1 98.19 305 LEU A O 1
ATOM 2405 N N . HIS A 1 306 ? 11.461 -1.934 5.469 1 97.75 306 HIS A N 1
ATOM 2406 C CA . HIS A 1 306 ? 10.164 -1.307 5.242 1 97.75 306 HIS A CA 1
ATOM 2407 C C . HIS A 1 306 ? 9.023 -2.221 5.676 1 97.75 306 HIS A C 1
ATOM 2409 O O . HIS A 1 306 ? 8.07 -1.773 6.324 1 97.75 306 HIS A O 1
ATOM 2415 N N . ASP A 1 307 ? 9.07 -3.508 5.387 1 95.94 307 ASP A N 1
ATOM 2416 C CA . ASP A 1 307 ? 7.934 -4.402 5.578 1 95.94 307 ASP A CA 1
ATOM 2417 C C . ASP A 1 307 ? 8.055 -5.176 6.891 1 95.94 307 ASP A C 1
ATOM 2419 O O . ASP A 1 307 ? 7.109 -5.23 7.676 1 95.94 307 ASP A O 1
ATOM 2423 N N . THR A 1 308 ? 9.203 -5.824 7.086 1 95 308 THR A N 1
ATOM 2424 C CA . THR A 1 308 ? 9.406 -6.609 8.297 1 95 308 THR A CA 1
ATOM 2425 C C . THR A 1 308 ? 9.492 -5.699 9.523 1 95 308 THR A C 1
ATOM 2427 O O . THR A 1 308 ? 8.773 -5.898 10.5 1 95 308 THR A O 1
ATOM 2430 N N . GLY A 1 309 ? 10.32 -4.637 9.336 1 96 309 GLY A N 1
ATOM 2431 C CA . GLY A 1 309 ? 10.469 -3.686 10.43 1 96 309 GLY A CA 1
ATOM 2432 C C . GLY A 1 309 ? 11.43 -4.156 11.5 1 96 309 GLY A C 1
ATOM 2433 O O . GLY A 1 309 ? 11.703 -5.355 11.617 1 96 309 GLY A O 1
ATOM 2434 N N . ARG A 1 310 ? 11.859 -3.283 12.266 1 97.06 310 ARG A N 1
ATOM 2435 C CA . ARG A 1 310 ? 12.93 -3.459 13.25 1 97.06 310 ARG A CA 1
ATOM 2436 C C . ARG A 1 310 ? 12.586 -4.566 14.234 1 97.06 310 ARG A C 1
ATOM 2438 O O . ARG A 1 310 ? 13.43 -5.414 14.539 1 97.06 310 ARG A O 1
ATOM 2445 N N . ASP A 1 311 ? 11.375 -4.625 14.664 1 94 311 ASP A N 1
ATOM 2446 C CA . ASP A 1 311 ? 10.969 -5.469 15.781 1 94 311 ASP A CA 1
ATOM 2447 C C . ASP A 1 311 ? 10.93 -6.941 15.375 1 94 311 ASP A C 1
ATOM 2449 O O . ASP A 1 311 ? 10.914 -7.828 16.234 1 94 311 ASP A O 1
ATOM 2453 N N . ARG A 1 312 ? 10.961 -7.27 14.062 1 93 312 ARG A N 1
ATOM 2454 C CA . ARG A 1 312 ? 10.789 -8.641 13.602 1 93 312 ARG A CA 1
ATOM 2455 C C . ARG A 1 312 ? 12.016 -9.117 12.828 1 93 312 ARG A C 1
ATOM 2457 O O . ARG A 1 312 ? 11.969 -10.148 12.148 1 93 312 ARG A O 1
ATOM 2464 N N . LEU A 1 313 ? 13.102 -8.359 12.945 1 96.06 313 LEU A N 1
ATOM 2465 C CA . LEU A 1 313 ? 14.297 -8.695 12.18 1 96.06 313 LEU A CA 1
ATOM 2466 C C . LEU A 1 313 ? 15.016 -9.898 12.781 1 96.06 313 LEU A C 1
ATOM 2468 O O . LEU A 1 313 ? 15.734 -10.617 12.078 1 96.06 313 LEU A O 1
ATOM 2472 N N . GLY A 1 314 ? 14.875 -10.109 14.117 1 94.5 314 GLY A N 1
ATOM 2473 C CA . GLY A 1 314 ? 15.57 -11.211 14.758 1 94.5 314 GLY A CA 1
ATOM 2474 C C . GLY A 1 314 ? 17.078 -11.141 14.586 1 94.5 314 GLY A C 1
ATOM 2475 O O . GLY A 1 314 ? 17.688 -10.109 14.867 1 94.5 314 GLY A O 1
ATOM 2476 N N . ASP A 1 315 ? 17.609 -12.211 14.031 1 95.31 315 ASP A N 1
ATOM 2477 C CA . ASP A 1 315 ? 19.062 -12.344 13.906 1 95.31 315 ASP A CA 1
ATOM 2478 C C . ASP A 1 315 ? 19.594 -11.414 12.82 1 95.31 315 ASP A C 1
ATOM 2480 O O . ASP A 1 315 ? 20.797 -11.164 12.758 1 95.31 315 ASP A O 1
ATOM 2484 N N . ALA A 1 316 ? 18.734 -10.953 12.031 1 96.25 316 ALA A N 1
ATOM 2485 C CA . ALA A 1 316 ? 19.172 -10.055 10.961 1 96.25 316 ALA A CA 1
ATOM 2486 C C . ALA A 1 316 ? 19.531 -8.68 11.516 1 96.25 316 ALA A C 1
ATOM 2488 O O . ALA A 1 316 ? 20.281 -7.93 10.891 1 96.25 316 ALA A O 1
ATOM 2489 N N . LEU A 1 317 ? 19.031 -8.289 12.672 1 97.94 317 LEU A N 1
ATOM 2490 C CA . LEU A 1 317 ? 19.156 -6.93 13.195 1 97.94 317 LEU A CA 1
ATOM 2491 C C . LEU A 1 317 ? 20.625 -6.582 13.422 1 97.94 317 LEU A C 1
ATOM 2493 O O . LEU A 1 317 ? 21.125 -5.602 12.867 1 97.94 317 LEU A O 1
ATOM 2497 N N . PRO A 1 318 ? 21.391 -7.426 14.188 1 98.06 318 PRO A N 1
ATOM 2498 C CA . PRO A 1 318 ? 22.797 -7.062 14.383 1 98.06 318 PRO A CA 1
ATOM 2499 C C . PRO A 1 318 ? 23.594 -7.066 13.078 1 98.06 318 PRO A C 1
ATOM 2501 O O . PRO A 1 318 ? 24.547 -6.285 12.93 1 98.06 318 PRO A O 1
ATOM 2504 N N . VAL A 1 319 ? 23.203 -7.898 12.164 1 98 319 VAL A N 1
ATOM 2505 C CA . VAL A 1 319 ? 23.906 -7.984 10.883 1 98 319 VAL A CA 1
ATOM 2506 C C . VAL A 1 319 ? 23.672 -6.699 10.086 1 98 319 VAL A C 1
ATOM 2508 O O . VAL A 1 319 ? 24.609 -6.109 9.562 1 98 319 VAL A O 1
ATOM 2511 N N . LEU A 1 320 ? 22.438 -6.305 10 1 98.44 320 LEU A N 1
ATOM 2512 C CA . LEU A 1 320 ? 22.109 -5.066 9.305 1 98.44 320 LEU A CA 1
ATOM 2513 C C . LEU A 1 320 ? 22.781 -3.871 9.961 1 98.44 320 LEU A C 1
ATOM 2515 O O . LEU A 1 320 ? 23.312 -2.996 9.281 1 98.44 320 LEU A O 1
ATOM 2519 N N . ARG A 1 321 ? 22.688 -3.85 11.266 1 98.62 321 ARG A N 1
ATOM 2520 C CA . ARG A 1 321 ? 23.266 -2.732 12 1 98.62 321 ARG A CA 1
ATOM 2521 C C . ARG A 1 321 ? 24.75 -2.592 11.68 1 98.62 321 ARG A C 1
ATOM 2523 O O . ARG A 1 321 ? 25.234 -1.486 11.438 1 98.62 321 ARG A O 1
ATOM 2530 N N . GLN A 1 322 ? 25.438 -3.684 11.711 1 98.38 322 GLN A N 1
ATOM 2531 C CA . GLN A 1 322 ? 26.859 -3.676 11.406 1 98.38 322 GLN A CA 1
ATOM 2532 C C . GLN A 1 322 ? 27.109 -3.221 9.977 1 98.38 322 GLN A C 1
ATOM 2534 O O . GLN A 1 322 ? 28.031 -2.438 9.719 1 98.38 322 GLN A O 1
ATOM 2539 N N . ARG A 1 323 ? 26.328 -3.725 9.078 1 98.12 323 ARG A N 1
ATOM 2540 C CA . ARG A 1 323 ? 26.5 -3.393 7.672 1 98.12 323 ARG A CA 1
ATOM 2541 C C . ARG A 1 323 ? 26.344 -1.894 7.438 1 98.12 323 ARG A C 1
ATOM 2543 O O . ARG A 1 323 ? 27.141 -1.281 6.723 1 98.12 323 ARG A O 1
ATOM 2550 N N . TYR A 1 324 ? 25.359 -1.312 7.977 1 98.69 324 TYR A N 1
ATOM 2551 C CA . TYR A 1 324 ? 25.094 0.1 7.727 1 98.69 324 TYR A CA 1
ATOM 2552 C C . TYR A 1 324 ? 26.047 0.984 8.523 1 98.69 324 TYR A C 1
ATOM 2554 O O . TYR A 1 324 ? 26.391 2.084 8.094 1 98.69 324 TYR A O 1
ATOM 2562 N N . ALA A 1 325 ? 26.469 0.521 9.68 1 98.31 325 ALA A N 1
ATOM 2563 C CA . ALA A 1 325 ? 27.438 1.267 10.477 1 98.31 325 ALA A CA 1
ATOM 2564 C C . ALA A 1 325 ? 28.75 1.444 9.727 1 98.31 325 ALA A C 1
ATOM 2566 O O . ALA A 1 325 ? 29.531 2.352 10.031 1 98.31 325 ALA A O 1
ATOM 2567 N N . ALA A 1 326 ? 28.938 0.643 8.789 1 97.88 326 ALA A N 1
ATOM 2568 C CA . ALA A 1 326 ? 30.188 0.67 8.031 1 97.88 326 ALA A CA 1
ATOM 2569 C C . ALA A 1 326 ? 30.172 1.795 7 1 97.88 326 ALA A C 1
ATOM 2571 O O . ALA A 1 326 ? 31.219 2.156 6.457 1 97.88 326 ALA A O 1
ATOM 2572 N N . PHE A 1 327 ? 29.047 2.359 6.715 1 98.19 327 PHE A N 1
ATOM 2573 C CA . PHE A 1 327 ? 28.938 3.461 5.766 1 98.19 327 PHE A CA 1
ATOM 2574 C C . PHE A 1 327 ? 29.078 4.801 6.477 1 98.19 327 PHE A C 1
ATOM 2576 O O . PHE A 1 327 ? 28.453 5.031 7.512 1 98.19 327 PHE A O 1
ATOM 2583 N N . ASP A 1 328 ? 29.938 5.613 5.992 1 97.94 328 ASP A N 1
ATOM 2584 C CA . ASP A 1 328 ? 30.016 6.98 6.496 1 97.94 328 ASP A CA 1
ATOM 2585 C C . ASP A 1 328 ? 29.078 7.902 5.715 1 97.94 328 ASP A C 1
ATOM 2587 O O . ASP A 1 328 ? 29.531 8.656 4.844 1 97.94 328 ASP A O 1
ATOM 2591 N N . HIS A 1 329 ? 27.891 7.898 6.016 1 98.38 329 HIS A N 1
ATOM 2592 C CA . HIS A 1 329 ? 26.828 8.656 5.355 1 98.38 329 HIS A CA 1
ATOM 2593 C C . HIS A 1 329 ? 25.703 8.977 6.32 1 98.38 329 HIS A C 1
ATOM 2595 O O . HIS A 1 329 ? 25.312 8.125 7.125 1 98.38 329 HIS A O 1
ATOM 2601 N N . PRO A 1 330 ? 25.141 10.172 6.242 1 98.31 330 PRO A N 1
ATOM 2602 C CA . PRO A 1 330 ? 24.062 10.523 7.16 1 98.31 330 PRO A CA 1
ATOM 2603 C C . PRO A 1 330 ? 22.859 9.594 7.039 1 98.31 330 PRO A C 1
ATOM 2605 O O . PRO A 1 330 ? 22.188 9.305 8.039 1 98.31 330 PRO A O 1
ATOM 2608 N N . GLY A 1 331 ? 22.547 9.156 5.84 1 98.62 331 GLY A N 1
ATOM 2609 C CA . GLY A 1 331 ? 21.469 8.195 5.652 1 98.62 331 GLY A CA 1
ATOM 2610 C C . GLY A 1 331 ? 21.719 6.875 6.352 1 98.62 331 GLY A C 1
ATOM 2611 O O . GLY A 1 331 ? 20.812 6.277 6.922 1 98.62 331 GLY A O 1
ATOM 2612 N N . ALA A 1 332 ? 22.938 6.434 6.301 1 98.81 332 ALA A N 1
ATOM 2613 C CA . ALA A 1 332 ? 23.328 5.211 7.008 1 98.81 332 ALA A CA 1
ATOM 2614 C C . ALA A 1 332 ? 23.219 5.395 8.516 1 98.81 332 ALA A C 1
ATOM 2616 O O . ALA A 1 332 ? 22.828 4.469 9.234 1 98.81 332 ALA A O 1
ATOM 2617 N N . ARG A 1 333 ? 23.578 6.523 8.961 1 98.62 333 ARG A N 1
ATOM 2618 C CA . ARG A 1 333 ? 23.469 6.816 10.383 1 98.62 333 ARG A CA 1
ATOM 2619 C C . ARG A 1 333 ? 22 6.801 10.828 1 98.62 333 ARG A C 1
ATOM 2621 O O . ARG A 1 333 ? 21.688 6.355 11.93 1 98.62 333 ARG A O 1
ATOM 2628 N N . GLU A 1 334 ? 21.094 7.344 9.992 1 98.69 334 GLU A N 1
ATOM 2629 C CA . GLU A 1 334 ? 19.656 7.266 10.289 1 98.69 334 GLU A CA 1
ATOM 2630 C C . GLU A 1 334 ? 19.188 5.816 10.391 1 98.69 334 GLU A C 1
ATOM 2632 O O . GLU A 1 334 ? 18.406 5.469 11.273 1 98.69 334 GLU A O 1
ATOM 2637 N N . ILE A 1 335 ? 19.672 4.98 9.453 1 98.88 335 ILE A N 1
ATOM 2638 C CA . ILE A 1 335 ? 19.281 3.574 9.461 1 98.88 335 ILE A CA 1
ATOM 2639 C C . ILE A 1 335 ? 19.844 2.891 10.711 1 98.88 335 ILE A C 1
ATOM 2641 O O . ILE A 1 335 ? 19.125 2.129 11.375 1 98.88 335 ILE A O 1
ATOM 2645 N N . THR A 1 336 ? 21.109 3.188 11.047 1 98.81 336 THR A N 1
ATOM 2646 C CA . THR A 1 336 ? 21.703 2.617 12.25 1 98.81 336 THR A CA 1
ATOM 2647 C C . THR A 1 336 ? 20.922 3.047 13.5 1 98.81 336 THR A C 1
ATOM 2649 O O . THR A 1 336 ? 20.656 2.227 14.375 1 98.81 336 THR A O 1
ATOM 2652 N N . ALA A 1 337 ? 20.594 4.293 13.562 1 98.44 337 ALA A N 1
ATOM 2653 C CA . ALA A 1 337 ? 19.812 4.805 14.68 1 98.44 337 ALA A CA 1
ATOM 2654 C C . ALA A 1 337 ? 18.453 4.117 14.758 1 98.44 337 ALA A C 1
ATOM 2656 O O . ALA A 1 337 ? 17.984 3.777 15.844 1 98.44 337 ALA A O 1
ATOM 2657 N N . PHE A 1 338 ? 17.828 3.912 13.633 1 98.56 338 PHE A N 1
ATOM 2658 C CA . PHE A 1 338 ? 16.562 3.186 13.547 1 98.56 338 PHE A CA 1
ATOM 2659 C C . PHE A 1 338 ? 16.719 1.773 14.102 1 98.56 338 PHE A C 1
ATOM 2661 O O . PHE A 1 338 ? 15.906 1.333 14.922 1 98.56 338 PHE A O 1
ATOM 2668 N N . LEU A 1 339 ? 17.734 1.125 13.672 1 98.62 339 LEU A N 1
ATOM 2669 C CA . LEU A 1 339 ? 17.984 -0.247 14.102 1 98.62 339 LEU A CA 1
ATOM 2670 C C . LEU A 1 339 ? 18.281 -0.302 15.594 1 98.62 339 LEU A C 1
ATOM 2672 O O . LEU A 1 339 ? 18 -1.301 16.25 1 98.62 339 LEU A O 1
ATOM 2676 N N . ASP A 1 340 ? 18.797 0.802 16.125 1 98.31 340 ASP A N 1
ATOM 2677 C CA . ASP A 1 340 ? 19.109 0.901 17.547 1 98.31 340 ASP A CA 1
ATOM 2678 C C . ASP A 1 340 ? 17.859 1.257 18.359 1 98.31 340 ASP A C 1
ATOM 2680 O O . ASP A 1 340 ? 17.906 1.295 19.594 1 98.31 340 ASP A O 1
ATOM 2684 N N . GLY A 1 341 ? 16.766 1.647 17.703 1 96.81 341 GLY A N 1
ATOM 2685 C CA . GLY A 1 341 ? 15.523 1.953 18.391 1 96.81 341 GLY A CA 1
ATOM 2686 C C . GLY A 1 341 ? 15.391 3.418 18.766 1 96.81 341 GLY A C 1
ATOM 2687 O O . GLY A 1 341 ? 14.609 3.771 19.656 1 96.81 341 GLY A O 1
ATOM 2688 N N . ALA A 1 342 ? 16.094 4.27 18.094 1 96 342 ALA A N 1
ATOM 2689 C CA . ALA A 1 342 ? 16.141 5.688 18.438 1 96 342 ALA A CA 1
ATOM 2690 C C . ALA A 1 342 ? 14.82 6.375 18.078 1 96 342 ALA A C 1
ATOM 2692 O O . ALA A 1 342 ? 14.516 7.453 18.594 1 96 342 ALA A O 1
ATOM 2693 N N . TYR A 1 343 ? 14.016 5.781 17.219 1 95.38 343 TYR A N 1
ATOM 2694 C CA . TYR A 1 343 ? 12.828 6.461 16.719 1 95.38 343 TYR A CA 1
ATOM 2695 C C . TYR A 1 343 ? 11.555 5.789 17.219 1 95.38 343 TYR A C 1
ATOM 2697 O O . TYR A 1 343 ? 10.453 6.086 16.734 1 95.38 343 TYR A O 1
ATOM 2705 N N . VAL A 1 344 ? 11.68 4.906 18.094 1 93 344 VAL A N 1
ATOM 2706 C CA . VAL A 1 344 ? 10.523 4.164 18.594 1 93 344 VAL A CA 1
ATOM 2707 C C . VAL A 1 344 ? 9.555 5.117 19.297 1 93 344 VAL A C 1
ATOM 2709 O O . VAL A 1 344 ? 9.961 5.914 20.141 1 93 344 VAL A O 1
ATOM 2712 N N . ILE A 1 345 ? 8.328 5.094 18.859 1 91.69 345 ILE A N 1
ATOM 2713 C CA . ILE A 1 345 ? 7.25 5.852 19.484 1 91.69 345 ILE A CA 1
ATOM 2714 C C . ILE A 1 345 ? 6.309 4.902 20.219 1 91.69 345 ILE A C 1
ATOM 2716 O O . ILE A 1 345 ? 5.789 3.951 19.625 1 91.69 345 ILE A O 1
ATOM 2720 N N . THR A 1 346 ? 6.039 5.145 21.469 1 86.12 346 THR A N 1
ATOM 2721 C CA . THR A 1 346 ? 5.133 4.332 22.266 1 86.12 346 THR A CA 1
ATOM 2722 C C . THR A 1 346 ? 3.775 5.016 22.406 1 86.12 346 THR A C 1
ATOM 2724 O O . THR A 1 346 ? 3.658 6.223 22.188 1 86.12 346 THR A O 1
ATOM 2727 N N . PRO A 1 347 ? 2.781 4.223 22.703 1 82.06 347 PRO A N 1
ATOM 2728 C CA . PRO A 1 347 ? 1.476 4.836 22.953 1 82.06 347 PRO A CA 1
ATOM 2729 C C . PRO A 1 347 ? 1.528 5.934 24.016 1 82.06 347 PRO A C 1
ATOM 2731 O O . PRO A 1 347 ? 0.83 6.945 23.891 1 82.06 347 PRO A O 1
ATOM 2734 N N . GLU A 1 348 ? 2.342 5.781 24.953 1 77.31 348 GLU A N 1
ATOM 2735 C CA . GLU A 1 348 ? 2.48 6.762 26.031 1 77.31 348 GLU A CA 1
ATOM 2736 C C . GLU A 1 348 ? 3.059 8.07 25.516 1 77.31 348 GLU A C 1
ATOM 2738 O O . GLU A 1 348 ? 2.635 9.156 25.922 1 77.31 348 GLU A O 1
ATOM 2743 N N . MET A 1 349 ? 3.934 7.957 24.641 1 77.62 349 MET A N 1
ATOM 2744 C CA . MET A 1 349 ? 4.547 9.141 24.047 1 77.62 349 MET A CA 1
ATOM 2745 C C . MET A 1 349 ? 3.535 9.922 23.219 1 77.62 349 MET A C 1
ATOM 2747 O O . MET A 1 349 ? 3.562 11.156 23.188 1 77.62 349 MET A O 1
ATOM 2751 N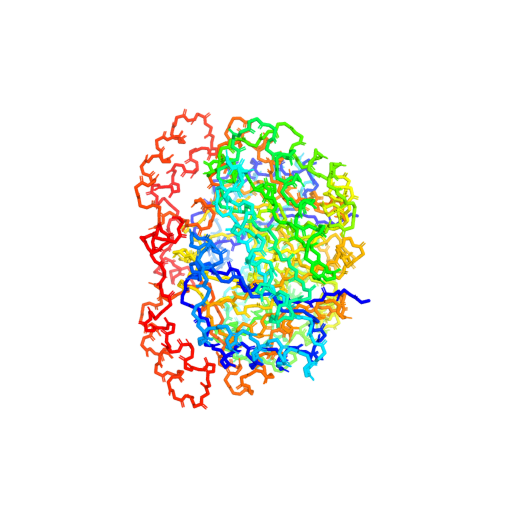 N . MET A 1 350 ? 2.713 9.156 22.594 1 75.62 350 MET A N 1
ATOM 2752 C CA . MET A 1 350 ? 1.695 9.797 21.766 1 75.62 350 MET A CA 1
ATOM 2753 C C . MET A 1 350 ? 0.648 10.492 22.625 1 75.62 350 MET A C 1
ATOM 2755 O O . MET A 1 350 ? 0.189 11.586 22.281 1 75.62 350 MET A O 1
ATOM 2759 N N . ALA A 1 351 ? 0.264 9.812 23.812 1 71.56 351 ALA A N 1
ATOM 2760 C CA . ALA A 1 351 ? -0.742 10.344 24.734 1 71.56 351 ALA A CA 1
ATOM 2761 C C . ALA A 1 351 ? -0.275 11.656 25.359 1 71.56 351 ALA A C 1
ATOM 2763 O O . ALA A 1 351 ? -1.085 12.547 25.625 1 71.56 351 ALA A O 1
ATOM 2764 N N . GLU A 1 352 ? 1.022 11.852 25.328 1 58.38 352 GLU A N 1
ATOM 2765 C CA . GLU A 1 352 ? 1.587 13.062 25.938 1 58.38 352 GLU A CA 1
ATOM 2766 C C . GLU A 1 352 ? 1.539 14.234 24.953 1 58.38 352 GLU A C 1
ATOM 2768 O O . GLU A 1 352 ? 1.567 15.398 25.375 1 58.38 352 GLU A O 1
ATOM 2773 N N . GLU A 1 353 ? 1.396 13.852 23.781 1 59.34 353 GLU A N 1
ATOM 2774 C CA . GLU A 1 353 ? 1.438 14.898 22.766 1 59.34 353 GLU A CA 1
ATOM 2775 C C . GLU A 1 353 ? 0.032 15.32 22.359 1 59.34 353 GLU A C 1
ATOM 2777 O O . GLU A 1 353 ? -0.141 16.328 21.656 1 59.34 353 GLU A O 1
ATOM 2782 N N . HIS A 1 354 ? -0.962 14.477 22.688 1 61.47 354 HIS A N 1
ATOM 2783 C CA . HIS A 1 354 ? -2.35 14.859 22.453 1 61.47 354 HIS A CA 1
ATOM 2784 C C . HIS A 1 354 ? -2.893 15.711 23.594 1 61.47 354 HIS A C 1
ATOM 2786 O O . HIS A 1 354 ? -2.602 15.445 24.766 1 61.47 354 HIS A O 1
ATOM 2792 N N . MET B 1 1 ? -13.102 -6.195 -22.203 1 77.81 1 MET B N 1
ATOM 2793 C CA . MET B 1 1 ? -13.078 -6.246 -20.75 1 77.81 1 MET B CA 1
ATOM 2794 C C . MET B 1 1 ? -11.898 -7.082 -20.25 1 77.81 1 MET B C 1
ATOM 2796 O O . MET B 1 1 ? -11.547 -8.094 -20.859 1 77.81 1 MET B O 1
ATOM 2800 N N . THR B 1 2 ? -11.141 -6.633 -19.203 1 91.69 2 THR B N 1
ATOM 2801 C CA . THR B 1 2 ? -10 -7.336 -18.641 1 91.69 2 THR B CA 1
ATOM 2802 C C . THR B 1 2 ? -10.422 -8.695 -18.094 1 91.69 2 THR B C 1
ATOM 2804 O O . THR B 1 2 ? -11.422 -8.805 -17.375 1 91.69 2 THR B O 1
ATOM 2807 N N . GLU B 1 3 ? -9.789 -9.75 -18.531 1 98 3 GLU B N 1
ATOM 2808 C CA . GLU B 1 3 ? -10.078 -11.078 -18 1 98 3 GLU B CA 1
ATOM 2809 C C . GLU B 1 3 ? -9.562 -11.227 -16.578 1 98 3 GLU B C 1
ATOM 2811 O O . GLU B 1 3 ? -8.367 -11.07 -16.328 1 98 3 GLU B O 1
ATOM 2816 N N . LEU B 1 4 ? -10.461 -11.453 -15.688 1 98.88 4 LEU B N 1
ATOM 2817 C CA . LEU B 1 4 ? -10.117 -11.648 -14.289 1 98.88 4 LEU B CA 1
ATOM 2818 C C . LEU B 1 4 ? -10.219 -13.117 -13.906 1 98.88 4 LEU B C 1
ATOM 2820 O O . LEU B 1 4 ? -11.039 -13.852 -14.453 1 98.88 4 LEU B O 1
ATOM 2824 N N . GLY B 1 5 ? -9.398 -13.57 -12.969 1 98.88 5 GLY B N 1
ATOM 2825 C CA . GLY B 1 5 ? -9.484 -14.914 -12.43 1 98.88 5 GLY B CA 1
ATOM 2826 C C . GLY B 1 5 ? -8.773 -15.078 -11.102 1 98.88 5 GLY B C 1
ATOM 2827 O O . GLY B 1 5 ? -8.266 -14.102 -10.539 1 98.88 5 GLY B O 1
ATOM 2828 N N . ILE B 1 6 ? -8.883 -16.219 -10.523 1 98.81 6 ILE B N 1
ATOM 2829 C CA . ILE B 1 6 ? -8.227 -16.594 -9.281 1 98.81 6 ILE B CA 1
ATOM 2830 C C . ILE B 1 6 ? -7.102 -17.594 -9.562 1 98.81 6 ILE B C 1
ATOM 2832 O O . ILE B 1 6 ? -7.266 -18.5 -10.383 1 98.81 6 ILE B O 1
ATOM 2836 N N . ILE B 1 7 ? -5.973 -17.391 -8.992 1 98.56 7 ILE B N 1
ATOM 2837 C CA . ILE B 1 7 ? -4.914 -18.391 -8.961 1 98.56 7 ILE B CA 1
ATOM 2838 C C . ILE B 1 7 ? -4.594 -18.75 -7.508 1 98.56 7 ILE B C 1
ATOM 2840 O O . ILE B 1 7 ? -4.043 -17.938 -6.766 1 98.56 7 ILE B O 1
ATOM 2844 N N . GLU B 1 8 ? -5.012 -19.891 -7.105 1 97.44 8 GLU B N 1
ATOM 2845 C CA . GLU B 1 8 ? -4.73 -20.375 -5.758 1 97.44 8 GLU B CA 1
ATOM 2846 C C . GLU B 1 8 ? -3.283 -20.844 -5.625 1 97.44 8 GLU B C 1
ATOM 2848 O O . GLU B 1 8 ? -3.008 -22.047 -5.645 1 97.44 8 GLU B O 1
ATOM 2853 N N . GLY B 1 9 ? -2.348 -19.875 -5.426 1 93.38 9 GLY B N 1
ATOM 2854 C CA . GLY B 1 9 ? -0.928 -20.188 -5.418 1 93.38 9 GLY B CA 1
ATOM 2855 C C . GLY B 1 9 ? -0.264 -19.922 -4.082 1 93.38 9 GLY B C 1
ATOM 2856 O O . GLY B 1 9 ? 0.959 -19.797 -4.004 1 93.38 9 GLY B O 1
ATOM 2857 N N . TYR B 1 10 ? -1.053 -19.844 -3.059 1 89.62 10 TYR B N 1
ATOM 2858 C CA . TYR B 1 10 ? -0.493 -19.438 -1.772 1 89.62 10 TYR B CA 1
ATOM 2859 C C . TYR B 1 10 ? 0.013 -20.656 -0.998 1 89.62 10 TYR B C 1
ATOM 2861 O O . TYR B 1 10 ? -0.318 -21.797 -1.331 1 89.62 10 TYR B O 1
ATOM 2869 N N . TYR B 1 11 ? 0.79 -20.375 -0.045 1 87.69 11 TYR B N 1
ATOM 2870 C CA . TYR B 1 11 ? 1.247 -21.359 0.938 1 87.69 11 TYR B CA 1
ATOM 2871 C C . TYR B 1 11 ? 0.24 -21.5 2.072 1 87.69 11 TYR B C 1
ATOM 2873 O O . TYR B 1 11 ? -0.662 -20.672 2.219 1 87.69 11 TYR B O 1
ATOM 2881 N N . GLY B 1 12 ? 0.418 -22.5 2.869 1 86.44 12 GLY B N 1
ATOM 2882 C CA . GLY B 1 12 ? -0.443 -22.672 4.027 1 86.44 12 GLY B CA 1
ATOM 2883 C C . GLY B 1 12 ? -1.539 -23.703 3.809 1 86.44 12 GLY B C 1
ATOM 2884 O O . GLY B 1 12 ? -1.531 -24.422 2.809 1 86.44 12 GLY B O 1
ATOM 2885 N N . THR B 1 13 ? -2.424 -23.719 4.758 1 86.44 13 THR B N 1
ATOM 2886 C CA . THR B 1 13 ? -3.516 -24.688 4.684 1 86.44 13 THR B CA 1
ATOM 2887 C C . THR B 1 13 ? -4.438 -24.375 3.508 1 86.44 13 THR B C 1
ATOM 2889 O O . THR B 1 13 ? -4.977 -23.266 3.412 1 86.44 13 THR B O 1
ATOM 2892 N N . PRO B 1 14 ? -4.617 -25.359 2.707 1 90.5 14 PRO B N 1
ATOM 2893 C CA . PRO B 1 14 ? -5.473 -25.109 1.543 1 90.5 14 PRO B CA 1
ATOM 2894 C C . PRO B 1 14 ? -6.941 -24.906 1.92 1 90.5 14 PRO B C 1
ATOM 2896 O O . PRO B 1 14 ? -7.387 -25.422 2.953 1 90.5 14 PRO B O 1
ATOM 2899 N N . TRP B 1 15 ? -7.625 -24.203 1.077 1 96.69 15 TRP B N 1
ATOM 2900 C CA . TRP B 1 15 ? -9.078 -24.094 1.186 1 96.69 15 TRP B CA 1
ATOM 2901 C C . TRP B 1 15 ? -9.727 -25.469 1.075 1 96.69 15 TRP B C 1
ATOM 2903 O O . TRP B 1 15 ? -9.156 -26.391 0.484 1 96.69 15 TRP B O 1
ATOM 2913 N N . SER B 1 16 ? -10.922 -25.672 1.696 1 97 16 SER B N 1
ATOM 2914 C CA . SER B 1 16 ? -11.711 -26.875 1.431 1 97 16 SER B CA 1
ATOM 2915 C C . SER B 1 16 ? -12.211 -26.891 -0.01 1 97 16 SER B C 1
ATOM 2917 O O . SER B 1 16 ? -12.242 -25.859 -0.679 1 97 16 SER B O 1
ATOM 2919 N N . TRP B 1 17 ? -12.594 -28.094 -0.47 1 97.75 17 TRP B N 1
ATOM 2920 C CA . TRP B 1 17 ? -13.148 -28.203 -1.812 1 97.75 17 TRP B CA 1
ATOM 2921 C C . TRP B 1 17 ? -14.422 -27.375 -1.946 1 97.75 17 TRP B C 1
ATOM 2923 O O . TRP B 1 17 ? -14.656 -26.75 -2.977 1 97.75 17 TRP B O 1
ATOM 2933 N N . GLN B 1 18 ? -15.195 -27.359 -0.906 1 98.19 18 GLN B N 1
ATOM 2934 C CA . GLN B 1 18 ? -16.438 -26.594 -0.924 1 98.19 18 GLN B CA 1
ATOM 2935 C C . GLN B 1 18 ? -16.141 -25.094 -0.97 1 98.19 18 GLN B C 1
ATOM 2937 O O . GLN B 1 18 ? -16.828 -24.344 -1.666 1 98.19 18 GLN B O 1
ATOM 2942 N N . ASP B 1 19 ? -15.148 -24.641 -0.232 1 98.19 19 ASP B N 1
ATOM 2943 C CA . ASP B 1 19 ? -14.758 -23.25 -0.274 1 98.19 19 ASP B CA 1
ATOM 2944 C C . ASP B 1 19 ? -14.422 -22.812 -1.699 1 98.19 19 ASP B C 1
ATOM 2946 O O . ASP B 1 19 ? -14.789 -21.719 -2.125 1 98.19 19 ASP B O 1
ATOM 2950 N N . ARG B 1 20 ? -13.719 -23.672 -2.4 1 98.62 20 ARG B N 1
ATOM 2951 C CA . ARG B 1 20 ? -13.336 -23.375 -3.775 1 98.62 20 ARG B CA 1
ATOM 2952 C C . ARG B 1 20 ? -14.555 -23.234 -4.672 1 98.62 20 ARG B C 1
ATOM 2954 O O . ARG B 1 20 ? -14.672 -22.281 -5.438 1 98.62 20 ARG B O 1
ATOM 2961 N N . ARG B 1 21 ? -15.453 -24.203 -4.535 1 98.56 21 ARG B N 1
ATOM 2962 C CA . ARG B 1 21 ? -16.672 -24.156 -5.328 1 98.56 21 ARG B CA 1
ATOM 2963 C C . ARG B 1 21 ? -17.469 -22.891 -5.023 1 98.56 21 ARG B C 1
ATOM 2965 O O . ARG B 1 21 ? -17.984 -22.234 -5.938 1 98.56 21 ARG B O 1
ATOM 2972 N N . ASP B 1 22 ? -17.531 -22.578 -3.754 1 98.5 22 ASP B N 1
ATOM 2973 C CA . ASP B 1 22 ? -18.266 -21.391 -3.332 1 98.5 22 ASP B CA 1
ATOM 2974 C C . ASP B 1 22 ? -17.594 -20.125 -3.861 1 98.5 22 ASP B C 1
ATOM 2976 O O . ASP B 1 22 ? -18.281 -19.141 -4.188 1 98.5 22 ASP B O 1
ATOM 2980 N N . GLN B 1 23 ? -16.297 -20.156 -3.891 1 98.5 23 GLN B N 1
ATOM 2981 C CA . GLN B 1 23 ? -15.555 -19.016 -4.418 1 98.5 23 GLN B CA 1
ATOM 2982 C C . GLN B 1 23 ? -15.898 -18.766 -5.887 1 98.5 23 GLN B C 1
ATOM 2984 O O . GLN B 1 23 ? -16.125 -17.625 -6.293 1 98.5 23 GLN B O 1
ATOM 2989 N N . VAL B 1 24 ? -15.898 -19.797 -6.668 1 98.81 24 VAL B N 1
ATOM 2990 C CA . VAL B 1 24 ? -16.219 -19.703 -8.086 1 98.81 24 VAL B CA 1
ATOM 2991 C C . VAL B 1 24 ? -17.625 -19.141 -8.266 1 98.81 24 VAL B C 1
ATOM 2993 O O . VAL B 1 24 ? -17.828 -18.203 -9.047 1 98.81 24 VAL B O 1
ATOM 2996 N N . ALA B 1 25 ? -18.531 -19.641 -7.488 1 98.75 25 ALA B N 1
ATOM 2997 C CA . ALA B 1 25 ? -19.922 -19.203 -7.57 1 98.75 25 ALA B CA 1
ATOM 2998 C C . ALA B 1 25 ? -20.062 -17.734 -7.18 1 98.75 25 ALA B C 1
ATOM 3000 O O . ALA B 1 25 ? -20.844 -17 -7.785 1 98.75 25 ALA B O 1
ATOM 3001 N N . ALA B 1 26 ? -19.359 -17.328 -6.219 1 98.75 26 ALA B N 1
ATOM 3002 C CA . ALA B 1 26 ? -19.484 -15.984 -5.664 1 98.75 26 ALA B CA 1
ATOM 3003 C C . ALA B 1 26 ? -18.875 -14.953 -6.605 1 98.75 26 ALA B C 1
ATOM 3005 O O . ALA B 1 26 ? -19.375 -13.828 -6.703 1 98.75 26 ALA B O 1
ATOM 3006 N N . LEU B 1 27 ? -17.781 -15.289 -7.312 1 98.81 27 LEU B N 1
ATOM 3007 C CA . LEU B 1 27 ? -17.016 -14.281 -8.031 1 98.81 27 LEU B CA 1
ATOM 3008 C C . LEU B 1 27 ? -17.406 -14.25 -9.508 1 98.81 27 LEU B C 1
ATOM 3010 O O . LEU B 1 27 ? -17.188 -13.25 -10.188 1 98.81 27 LEU B O 1
ATOM 3014 N N . SER B 1 28 ? -18 -15.312 -10.047 1 98.75 28 SER B N 1
ATOM 3015 C CA . SER B 1 28 ? -18.359 -15.375 -11.461 1 98.75 28 SER B CA 1
ATOM 3016 C C . SER B 1 28 ? -19.297 -14.242 -11.844 1 98.75 28 SER B C 1
ATOM 3018 O O . SER B 1 28 ? -19.141 -13.633 -12.906 1 98.75 28 SER B O 1
ATOM 3020 N N . PRO B 1 29 ? -20.266 -13.82 -10.992 1 98.5 29 PRO B N 1
ATOM 3021 C CA . PRO B 1 29 ? -21.141 -12.703 -11.359 1 98.5 29 PRO B CA 1
ATOM 3022 C C . PRO B 1 29 ? -20.391 -11.375 -11.461 1 98.5 29 PRO B C 1
ATOM 3024 O O . PRO B 1 29 ? -20.906 -10.406 -12.023 1 98.5 29 PRO B O 1
ATOM 3027 N N . HIS B 1 30 ? -19.234 -11.328 -10.922 1 98.56 30 HIS B N 1
ATOM 3028 C CA . HIS B 1 30 ? -18.453 -10.102 -10.969 1 98.56 30 HIS B CA 1
ATOM 3029 C C . HIS B 1 30 ? -17.469 -10.125 -12.133 1 98.56 30 HIS B C 1
ATOM 3031 O O . HIS B 1 30 ? -16.594 -9.258 -12.234 1 98.56 30 HIS B O 1
ATOM 3037 N N . GLY B 1 31 ? -17.531 -11.172 -12.898 1 98.06 31 GLY B N 1
ATOM 3038 C CA . GLY B 1 31 ? -16.75 -11.164 -14.133 1 98.06 31 GLY B CA 1
ATOM 3039 C C . GLY B 1 31 ? -15.5 -12.016 -14.055 1 98.06 31 GLY B C 1
ATOM 3040 O O . GLY B 1 31 ? -14.672 -11.992 -14.969 1 98.06 31 GLY B O 1
ATOM 3041 N N . TYR B 1 32 ? -15.289 -12.75 -13.008 1 98.81 32 TYR B N 1
ATOM 3042 C CA . TYR B 1 32 ? -14.164 -13.68 -12.945 1 98.81 32 TYR B CA 1
ATOM 3043 C C . TYR B 1 32 ? -14.398 -14.883 -13.844 1 98.81 32 TYR B C 1
ATOM 3045 O O . TYR B 1 32 ? -15.422 -15.562 -13.734 1 98.81 32 TYR B O 1
ATOM 3053 N N . LYS B 1 33 ? -13.32 -15.172 -14.641 1 98.69 33 LYS B N 1
ATOM 3054 C CA . LYS B 1 33 ? -13.609 -16.078 -15.742 1 98.69 33 LYS B CA 1
ATOM 3055 C C . LYS B 1 33 ? -12.672 -17.297 -15.719 1 98.69 33 LYS B C 1
ATOM 3057 O O . LYS B 1 33 ? -12.82 -18.203 -16.531 1 98.69 33 LYS B O 1
ATOM 3062 N N . PHE B 1 34 ? -11.766 -17.328 -14.797 1 98.88 34 PHE B N 1
ATOM 3063 C CA . PHE B 1 34 ? -10.938 -18.516 -14.68 1 98.88 34 PHE B CA 1
ATOM 3064 C C . PHE B 1 34 ? -10.531 -18.75 -13.227 1 98.88 34 PHE B C 1
ATOM 3066 O O . PHE B 1 34 ? -10.523 -17.828 -12.414 1 98.88 34 PHE B O 1
ATOM 3073 N N . TYR B 1 35 ? -10.32 -19.953 -12.906 1 98.88 35 TYR B N 1
ATOM 3074 C CA . TYR B 1 35 ? -9.828 -20.438 -11.625 1 98.88 35 TYR B CA 1
ATOM 3075 C C . TYR B 1 35 ? -8.688 -21.438 -11.82 1 98.88 35 TYR B C 1
ATOM 3077 O O . TYR B 1 35 ? -8.883 -22.5 -12.422 1 98.88 35 TYR B O 1
ATOM 3085 N N . MET B 1 36 ? -7.559 -21.094 -11.359 1 98.75 36 MET B N 1
ATOM 3086 C CA . MET B 1 36 ? -6.406 -21.984 -11.461 1 98.75 36 MET B CA 1
ATOM 3087 C C . MET B 1 36 ? -6.043 -22.562 -10.094 1 98.75 36 MET B C 1
ATOM 3089 O O . MET B 1 36 ? -5.656 -21.828 -9.188 1 98.75 36 MET B O 1
ATOM 3093 N N . TYR B 1 37 ? -6.184 -23.859 -9.961 1 98.56 37 TYR B N 1
ATOM 3094 C CA . TYR B 1 37 ? -5.801 -24.609 -8.781 1 98.56 37 TYR B CA 1
ATOM 3095 C C . TYR B 1 37 ? -4.301 -24.891 -8.773 1 98.56 37 TYR B C 1
ATOM 3097 O O . TYR B 1 37 ? -3.814 -25.719 -9.562 1 98.56 37 TYR B O 1
ATOM 3105 N N . ALA B 1 38 ? -3.574 -24.188 -7.898 1 96.94 38 ALA B N 1
ATOM 3106 C CA . ALA B 1 38 ? -2.125 -24.359 -7.84 1 96.94 38 ALA B CA 1
ATOM 3107 C C . ALA B 1 38 ? -1.61 -24.219 -6.414 1 96.94 38 ALA B C 1
ATOM 3109 O O . ALA B 1 38 ? -0.622 -23.516 -6.168 1 96.94 38 ALA B O 1
ATOM 3110 N N . PRO B 1 39 ? -2.234 -24.844 -5.434 1 94.06 39 PRO B N 1
ATOM 3111 C CA . PRO B 1 39 ? -1.75 -24.672 -4.059 1 94.06 39 PRO B CA 1
ATOM 3112 C C . PRO B 1 39 ? -0.365 -25.281 -3.848 1 94.06 39 PRO B C 1
ATOM 3114 O O . PRO B 1 39 ? -0.097 -26.406 -4.305 1 94.06 39 PRO B O 1
ATOM 3117 N N . LYS B 1 40 ? 0.461 -24.578 -3.162 1 90.06 40 LYS B N 1
ATOM 3118 C CA . LYS B 1 40 ? 1.821 -25.031 -2.908 1 90.06 40 LYS B CA 1
ATOM 3119 C C . LYS B 1 40 ? 1.822 -26.266 -2.002 1 90.06 40 LYS B C 1
ATOM 3121 O O . LYS B 1 40 ? 2.77 -27.047 -2.016 1 90.06 40 LYS B O 1
ATOM 3126 N N . ALA B 1 41 ? 0.775 -26.469 -1.288 1 89.31 41 ALA B N 1
ATOM 3127 C CA . ALA B 1 41 ? 0.675 -27.562 -0.315 1 89.31 41 ALA B CA 1
ATOM 3128 C C . ALA B 1 41 ? 0.326 -28.875 -1 1 89.31 41 ALA B C 1
ATOM 3130 O O . ALA B 1 41 ? 0.406 -29.938 -0.384 1 89.31 41 ALA B O 1
ATOM 3131 N N . ASP B 1 42 ? -0.103 -28.891 -2.248 1 92.75 42 ASP B N 1
ATOM 3132 C CA . ASP B 1 42 ? -0.366 -30.125 -2.986 1 92.75 42 ASP B CA 1
ATOM 3133 C C . ASP B 1 42 ? 0.93 -30.734 -3.512 1 92.75 42 ASP B C 1
ATOM 3135 O O . ASP B 1 42 ? 1.471 -30.281 -4.523 1 92.75 42 ASP B O 1
ATOM 3139 N N . PRO B 1 43 ? 1.38 -31.719 -2.814 1 93.38 43 PRO B N 1
ATOM 3140 C CA . PRO B 1 43 ? 2.678 -32.281 -3.217 1 93.38 43 PRO B CA 1
ATOM 3141 C C . PRO B 1 43 ? 2.648 -32.906 -4.609 1 93.38 43 PRO B C 1
ATOM 3143 O O . PRO B 1 43 ? 3.676 -32.938 -5.289 1 93.38 43 PRO B O 1
ATOM 3146 N N . TYR B 1 44 ? 1.479 -33.312 -5.113 1 95.81 44 TYR B N 1
ATOM 3147 C CA . TYR B 1 44 ? 1.359 -34 -6.395 1 95.81 44 TYR B CA 1
ATOM 3148 C C . TYR B 1 44 ? 1.398 -33.031 -7.555 1 95.81 44 TYR B C 1
ATOM 3150 O O . TYR B 1 44 ? 1.424 -33.438 -8.719 1 95.81 44 TYR B O 1
ATOM 3158 N N . LEU B 1 45 ? 1.47 -31.766 -7.227 1 95.94 45 LEU B N 1
ATOM 3159 C CA . LEU B 1 45 ? 1.631 -30.734 -8.242 1 95.94 45 LEU B CA 1
ATOM 3160 C C . LEU B 1 45 ? 3.01 -30.094 -8.156 1 95.94 45 LEU B C 1
ATOM 3162 O O . LEU B 1 45 ? 3.326 -29.172 -8.922 1 95.94 45 LEU B O 1
ATOM 3166 N N . ARG B 1 46 ? 3.812 -30.547 -7.23 1 93.25 46 ARG B N 1
ATOM 3167 C CA . ARG B 1 46 ? 5.117 -29.922 -7.031 1 93.25 46 ARG B CA 1
ATOM 3168 C C . ARG B 1 46 ? 6.195 -30.969 -6.797 1 93.25 46 ARG B C 1
ATOM 3170 O O . ARG B 1 46 ? 6.645 -31.625 -7.738 1 93.25 46 ARG B O 1
ATOM 3177 N N . ARG B 1 47 ? 6.508 -31.297 -5.52 1 91.19 47 ARG B N 1
ATOM 3178 C CA . ARG B 1 47 ? 7.648 -32.156 -5.207 1 91.19 47 ARG B CA 1
ATOM 3179 C C . ARG B 1 47 ? 7.379 -33.594 -5.633 1 91.19 47 ARG B C 1
ATOM 3181 O O . ARG B 1 47 ? 8.297 -34.312 -6.039 1 91.19 47 ARG B O 1
ATOM 3188 N N . ALA B 1 48 ? 6.137 -34 -5.523 1 94.12 48 ALA B N 1
ATOM 3189 C CA . ALA B 1 48 ? 5.754 -35.375 -5.895 1 94.12 48 ALA B CA 1
ATOM 3190 C C . ALA B 1 48 ? 4.961 -35.375 -7.199 1 94.12 48 ALA B C 1
ATOM 3192 O O . ALA B 1 48 ? 4.074 -36.219 -7.383 1 94.12 48 ALA B O 1
ATOM 3193 N N . TRP B 1 49 ? 5.316 -34.438 -8.062 1 94.81 49 TRP B N 1
ATOM 3194 C CA . TRP B 1 49 ? 4.52 -34.219 -9.273 1 94.81 49 TRP B CA 1
ATOM 3195 C C . TRP B 1 49 ? 4.531 -35.5 -10.133 1 94.81 49 TRP B C 1
ATOM 3197 O O . TRP B 1 49 ? 3.607 -35.719 -10.922 1 94.81 49 TRP B O 1
ATOM 3207 N N . GLN B 1 50 ? 5.445 -36.375 -9.992 1 95 50 GLN B N 1
ATOM 3208 C CA . GLN B 1 50 ? 5.562 -37.594 -10.797 1 95 50 GLN B CA 1
ATOM 3209 C C . GLN B 1 50 ? 4.598 -38.688 -10.312 1 95 50 GLN B C 1
ATOM 3211 O O . GLN B 1 50 ? 4.352 -39.656 -11.016 1 95 50 GLN B O 1
ATOM 3216 N N . GLN B 1 51 ? 4.129 -38.438 -9.133 1 95 51 GLN B N 1
ATOM 3217 C CA . GLN B 1 51 ? 3.197 -39.406 -8.57 1 95 51 GLN B CA 1
ATOM 3218 C C . GLN B 1 51 ? 1.766 -39.125 -9.008 1 95 51 GLN B C 1
ATOM 3220 O O . GLN B 1 51 ? 1.409 -37.969 -9.25 1 95 51 GLN B O 1
ATOM 3225 N N . GLU B 1 52 ? 1.041 -40.219 -9.055 1 94.38 52 GLU B N 1
ATOM 3226 C CA . GLU B 1 52 ? -0.373 -40.062 -9.391 1 94.38 52 GLU B CA 1
ATOM 3227 C C . GLU B 1 52 ? -1.16 -39.469 -8.227 1 94.38 52 GLU B C 1
ATOM 3229 O O . GLU B 1 52 ? -0.896 -39.781 -7.066 1 94.38 52 GLU B O 1
ATOM 3234 N N . HIS B 1 53 ? -2.111 -38.625 -8.586 1 95.25 53 HIS B N 1
ATOM 3235 C CA . HIS B 1 53 ? -3.047 -38.188 -7.559 1 95.25 53 HIS B CA 1
ATOM 3236 C C . HIS B 1 53 ? -3.881 -39.344 -7.023 1 95.25 53 HIS B C 1
ATOM 3238 O O . HIS B 1 53 ? -4.285 -40.219 -7.781 1 95.25 53 HIS B O 1
ATOM 3244 N N . PRO B 1 54 ? -4.086 -39.312 -5.73 1 95.62 54 PRO B N 1
ATOM 3245 C CA . PRO B 1 54 ? -5.09 -40.25 -5.23 1 95.62 54 PRO B CA 1
ATOM 3246 C C . PRO B 1 54 ? -6.441 -40.094 -5.918 1 95.62 54 PRO B C 1
ATOM 3248 O O . PRO B 1 54 ? -6.844 -38.969 -6.25 1 95.62 54 PRO B O 1
ATOM 3251 N N . ALA B 1 55 ? -7.133 -41.25 -6.02 1 95.81 55 ALA B N 1
ATOM 3252 C CA . ALA B 1 55 ? -8.391 -41.25 -6.754 1 95.81 55 ALA B CA 1
ATOM 3253 C C . ALA B 1 55 ? -9.383 -40.25 -6.184 1 95.81 55 ALA B C 1
ATOM 3255 O O . ALA B 1 55 ? -10.109 -39.594 -6.934 1 95.81 55 ALA B O 1
ATOM 3256 N N . GLU B 1 56 ? -9.43 -40.156 -4.93 1 96.5 56 GLU B N 1
ATOM 3257 C CA . GLU B 1 56 ? -10.352 -39.25 -4.27 1 96.5 56 GLU B CA 1
ATOM 3258 C C . GLU B 1 56 ? -10.039 -37.781 -4.625 1 96.5 56 GLU B C 1
ATOM 3260 O O . GLU B 1 56 ? -10.953 -37 -4.852 1 96.5 56 GLU B O 1
ATOM 3265 N N . MET B 1 57 ? -8.805 -37.469 -4.633 1 95.62 57 MET B N 1
ATOM 3266 C CA . MET B 1 57 ? -8.391 -36.125 -5.004 1 95.62 57 MET B CA 1
ATOM 3267 C C . MET B 1 57 ? -8.719 -35.844 -6.465 1 95.62 57 MET B C 1
ATOM 3269 O O . MET B 1 57 ? -9.148 -34.75 -6.805 1 95.62 57 MET B O 1
ATOM 3273 N N . GLY B 1 58 ? -8.445 -36.781 -7.305 1 97 58 GLY B N 1
ATOM 3274 C CA . GLY B 1 58 ? -8.82 -36.656 -8.703 1 97 58 GLY B CA 1
ATOM 3275 C C . GLY B 1 58 ? -10.297 -36.375 -8.898 1 97 58 GLY B C 1
ATOM 3276 O O . GLY B 1 58 ? -10.672 -35.531 -9.711 1 97 58 GLY B O 1
ATOM 3277 N N . ALA B 1 59 ? -11.078 -37.094 -8.148 1 97.62 59 ALA B N 1
ATOM 3278 C CA . ALA B 1 59 ? -12.523 -36.875 -8.227 1 97.62 59 ALA B CA 1
ATOM 3279 C C . ALA B 1 59 ? -12.906 -35.469 -7.781 1 97.62 59 ALA B C 1
ATOM 3281 O O . ALA B 1 59 ? -13.797 -34.844 -8.367 1 97.62 59 ALA B O 1
ATOM 3282 N N . GLU B 1 60 ? -12.289 -35 -6.754 1 97.81 60 GLU B N 1
ATOM 3283 C CA . GLU B 1 60 ? -12.547 -33.656 -6.266 1 97.81 60 GLU B CA 1
ATOM 3284 C C . GLU B 1 60 ? -12.117 -32.594 -7.289 1 97.81 60 GLU B C 1
ATOM 3286 O O . GLU B 1 60 ? -12.812 -31.594 -7.48 1 97.81 60 GLU B O 1
ATOM 3291 N N . LEU B 1 61 ? -11.023 -32.812 -7.91 1 98.19 61 LEU B N 1
ATOM 3292 C CA . LEU B 1 61 ? -10.555 -31.891 -8.953 1 98.19 61 LEU B CA 1
ATOM 3293 C C . LEU B 1 61 ? -11.531 -31.859 -10.125 1 98.19 61 LEU B C 1
ATOM 3295 O O . LEU B 1 61 ? -11.852 -30.781 -10.641 1 98.19 61 LEU B O 1
ATOM 3299 N N . MET B 1 62 ? -11.969 -33.031 -10.492 1 98 62 MET B N 1
ATOM 3300 C CA . MET B 1 62 ? -12.969 -33.094 -11.555 1 98 62 MET B CA 1
ATOM 3301 C C . MET B 1 62 ? -14.25 -32.375 -11.148 1 98 62 MET B C 1
ATOM 3303 O O . MET B 1 62 ? -14.867 -31.703 -11.969 1 98 62 MET B O 1
ATOM 3307 N N . GLY B 1 63 ? -14.641 -32.625 -9.898 1 98.25 63 GLY B N 1
ATOM 3308 C CA . GLY B 1 63 ? -15.797 -31.906 -9.375 1 98.25 63 GLY B CA 1
ATOM 3309 C C . GLY B 1 63 ? -15.633 -30.391 -9.414 1 98.25 63 GLY B C 1
ATOM 3310 O O . GLY B 1 63 ? -16.594 -29.672 -9.711 1 98.25 63 GLY B O 1
ATOM 3311 N N . LEU B 1 64 ? -14.484 -29.906 -9.078 1 98.56 64 LEU B N 1
ATOM 3312 C CA . LEU B 1 64 ? -14.211 -28.469 -9.141 1 98.56 64 LEU B CA 1
ATOM 3313 C C . LEU B 1 64 ? -14.258 -27.969 -10.586 1 98.56 64 LEU B C 1
ATOM 3315 O O . LEU B 1 64 ? -14.766 -26.875 -10.852 1 98.56 64 LEU B O 1
ATOM 3319 N N . ALA B 1 65 ? -13.711 -28.719 -11.492 1 98.69 65 ALA B N 1
ATOM 3320 C CA . ALA B 1 65 ? -13.789 -28.375 -12.906 1 98.69 65 ALA B CA 1
ATOM 3321 C C . ALA B 1 65 ? -15.234 -28.25 -13.367 1 98.69 65 ALA B C 1
ATOM 3323 O O . ALA B 1 65 ? -15.586 -27.297 -14.078 1 98.69 65 ALA B O 1
ATOM 3324 N N . ASP B 1 66 ? -16.047 -29.203 -12.961 1 98.38 66 ASP B N 1
ATOM 3325 C CA . ASP B 1 66 ? -17.469 -29.172 -13.305 1 98.38 66 ASP B CA 1
ATOM 3326 C C . ASP B 1 66 ? -18.141 -27.922 -12.734 1 98.38 66 ASP B C 1
ATOM 3328 O O . ASP B 1 66 ? -18.922 -27.266 -13.422 1 98.38 66 ASP B O 1
ATOM 3332 N N . ALA B 1 67 ? -17.844 -27.672 -11.5 1 98.5 67 ALA B N 1
ATOM 3333 C CA . ALA B 1 67 ? -18.406 -26.484 -10.859 1 98.5 67 ALA B CA 1
ATOM 3334 C C . ALA B 1 67 ? -18.016 -25.219 -11.609 1 98.5 67 ALA B C 1
ATOM 3336 O O . ALA B 1 67 ? -18.828 -24.312 -11.773 1 98.5 67 ALA B O 1
ATOM 3337 N N . CYS B 1 68 ? -16.766 -25.125 -11.984 1 98.81 68 CYS B N 1
ATOM 3338 C CA . CYS B 1 68 ? -16.312 -24 -12.797 1 98.81 68 CYS B CA 1
ATOM 3339 C C . CYS B 1 68 ? -17.125 -23.891 -14.078 1 98.81 68 CYS B C 1
ATOM 3341 O O . CYS B 1 68 ? -17.625 -22.812 -14.414 1 98.81 68 CYS B O 1
ATOM 3343 N N . GLY B 1 69 ? -17.281 -24.969 -14.742 1 98.56 69 GLY B N 1
ATOM 3344 C CA . GLY B 1 69 ? -18.047 -25 -15.984 1 98.56 69 GLY B CA 1
ATOM 3345 C C . GLY B 1 69 ? -19.469 -24.516 -15.812 1 98.56 69 GLY B C 1
ATOM 3346 O O . GLY B 1 69 ? -20 -23.797 -16.672 1 98.56 69 GLY B O 1
ATOM 3347 N N . GLU B 1 70 ? -20.078 -24.906 -14.75 1 98.5 70 GLU B N 1
ATOM 3348 C CA . GLU B 1 70 ? -21.453 -24.516 -14.461 1 98.5 70 GLU B CA 1
ATOM 3349 C C . GLU B 1 70 ? -21.594 -23 -14.352 1 98.5 70 GLU B C 1
ATOM 3351 O O . GLU B 1 70 ? -22.656 -22.438 -14.602 1 98.5 70 GLU B O 1
ATOM 3356 N N . HIS B 1 71 ? -20.547 -22.344 -14.031 1 98.56 71 HIS B N 1
ATOM 3357 C CA . HIS B 1 71 ? -20.594 -20.906 -13.836 1 98.56 71 HIS B CA 1
ATOM 3358 C C . HIS B 1 71 ? -19.906 -20.172 -14.992 1 98.56 71 HIS B C 1
ATOM 3360 O O . HIS B 1 71 ? -19.672 -18.969 -14.914 1 98.56 71 HIS B O 1
ATOM 3366 N N . GLY B 1 72 ? -19.5 -20.922 -16.031 1 98.38 72 GLY B N 1
ATOM 3367 C CA . GLY B 1 72 ? -18.828 -20.297 -17.156 1 98.38 72 GLY B CA 1
ATOM 3368 C C . GLY B 1 72 ? -17.422 -19.859 -16.844 1 98.38 72 GLY B C 1
ATOM 3369 O O . GLY B 1 72 ? -16.938 -18.859 -17.391 1 98.38 72 GLY B O 1
ATOM 3370 N N . VAL B 1 73 ? -16.812 -20.469 -15.906 1 98.81 73 VAL B N 1
ATOM 3371 C CA . VAL B 1 73 ? -15.453 -20.188 -15.477 1 98.81 73 VAL B CA 1
ATOM 3372 C C . VAL B 1 73 ? -14.516 -21.266 -16 1 98.81 73 VAL B C 1
ATOM 3374 O O . VAL B 1 73 ? -14.812 -22.469 -15.906 1 98.81 73 VAL B O 1
ATOM 3377 N N . ARG B 1 74 ? -13.391 -20.875 -16.594 1 98.88 74 ARG B N 1
ATOM 3378 C CA . ARG B 1 74 ? -12.391 -21.828 -17.062 1 98.88 74 ARG B CA 1
ATOM 3379 C C . ARG B 1 74 ? -11.641 -22.453 -15.891 1 98.88 74 ARG B C 1
ATOM 3381 O O . ARG B 1 74 ? -11.211 -21.75 -14.977 1 98.88 74 ARG B O 1
ATOM 3388 N N . PHE B 1 75 ? -11.531 -23.734 -15.922 1 98.88 75 PHE B N 1
ATOM 3389 C CA . PHE B 1 75 ? -10.789 -24.422 -14.875 1 98.88 75 PHE B CA 1
ATOM 3390 C C . PHE B 1 75 ? -9.352 -24.688 -15.312 1 98.88 75 PHE B C 1
ATOM 3392 O O . PHE B 1 75 ? -9.125 -25.141 -16.438 1 98.88 75 PHE B O 1
ATOM 3399 N N . GLY B 1 76 ? -8.398 -24.391 -14.398 1 98.88 76 GLY B N 1
ATOM 3400 C CA . GLY B 1 76 ? -6.992 -24.641 -14.672 1 98.88 76 GLY B CA 1
ATOM 3401 C C . GLY B 1 76 ? -6.258 -25.25 -13.492 1 98.88 76 GLY B C 1
ATOM 3402 O O . GLY B 1 76 ? -6.785 -25.297 -12.383 1 98.88 76 GLY B O 1
ATOM 3403 N N . VAL B 1 77 ? -5.082 -25.781 -13.781 1 98.69 77 VAL B N 1
ATOM 3404 C CA . VAL B 1 77 ? -4.18 -26.344 -12.789 1 98.69 77 VAL B CA 1
ATOM 3405 C C . VAL B 1 77 ? -2.762 -25.812 -13.016 1 98.69 77 VAL B C 1
ATOM 3407 O O . VAL B 1 77 ? -2.322 -25.672 -14.156 1 98.69 77 VAL B O 1
ATOM 3410 N N . GLY B 1 78 ? -2.121 -25.438 -11.922 1 98.38 78 GLY B N 1
ATOM 3411 C CA . GLY B 1 78 ? -0.71 -25.094 -11.977 1 98.38 78 GLY B CA 1
ATOM 3412 C C . GLY B 1 78 ? 0.205 -26.234 -11.57 1 98.38 78 GLY B C 1
ATOM 3413 O O . GLY B 1 78 ? 0.093 -26.75 -10.461 1 98.38 78 GLY B O 1
ATOM 3414 N N . LEU B 1 79 ? 1.082 -26.641 -12.477 1 97.94 79 LEU B N 1
ATOM 3415 C CA . LEU B 1 79 ? 2.074 -27.672 -12.219 1 97.94 79 LEU B CA 1
ATOM 3416 C C . LEU B 1 79 ? 3.459 -27.078 -12.031 1 97.94 79 LEU B C 1
ATOM 3418 O O . LEU B 1 79 ? 3.918 -26.281 -12.859 1 97.94 79 LEU B O 1
ATOM 3422 N N . SER B 1 80 ? 4.051 -27.344 -10.938 1 95.88 80 SER B N 1
ATOM 3423 C CA . SER B 1 80 ? 5.453 -27.016 -10.688 1 95.88 80 SER B CA 1
ATOM 3424 C C . SER B 1 80 ? 6.348 -28.234 -10.867 1 95.88 80 SER B C 1
ATOM 3426 O O . SER B 1 80 ? 6.625 -28.953 -9.898 1 95.88 80 SER B O 1
ATOM 3428 N N . PRO B 1 81 ? 6.824 -28.438 -12.094 1 91.31 81 PRO B N 1
ATOM 3429 C CA . PRO B 1 81 ? 7.668 -29.609 -12.32 1 91.31 81 PRO B CA 1
ATOM 3430 C C . PRO B 1 81 ? 9.047 -29.484 -11.672 1 91.31 81 PRO B C 1
ATOM 3432 O O . PRO B 1 81 ? 10.039 -29.281 -12.375 1 91.31 81 PRO B O 1
ATOM 3435 N N . PHE B 1 82 ? 9.031 -29.688 -10.43 1 85.94 82 PHE B N 1
ATOM 3436 C CA . PHE B 1 82 ? 10.18 -29.406 -9.57 1 85.94 82 PHE B CA 1
ATOM 3437 C C . PHE B 1 82 ? 11.43 -30.094 -10.094 1 85.94 82 PHE B C 1
ATOM 3439 O O . PHE B 1 82 ? 11.445 -31.328 -10.258 1 85.94 82 PHE B O 1
ATOM 3446 N N . GLU B 1 83 ? 12.406 -29.438 -10.484 1 81.25 83 GLU B N 1
ATOM 3447 C CA . GLU B 1 83 ? 13.766 -29.797 -10.867 1 81.25 83 GLU B CA 1
ATOM 3448 C C . GLU B 1 83 ? 13.789 -30.547 -12.195 1 81.25 83 GLU B C 1
ATOM 3450 O O . GLU B 1 83 ? 14.789 -31.172 -12.539 1 81.25 83 GLU B O 1
ATOM 3455 N N . LEU B 1 84 ? 12.719 -30.484 -12.922 1 86.62 84 LEU B N 1
ATOM 3456 C CA . LEU B 1 84 ? 12.641 -31.141 -14.227 1 86.62 84 LEU B CA 1
ATOM 3457 C C . LEU B 1 84 ? 13.656 -30.547 -15.195 1 86.62 84 LEU B C 1
ATOM 3459 O O . LEU B 1 84 ? 14.188 -31.266 -16.047 1 86.62 84 LEU B O 1
ATOM 3463 N N . TYR B 1 85 ? 13.953 -29.266 -15.094 1 84.25 85 TYR B N 1
ATOM 3464 C CA . TYR B 1 85 ? 14.836 -28.562 -16.016 1 84.25 85 TYR B CA 1
ATOM 3465 C C . TYR B 1 85 ? 16.281 -28.969 -15.789 1 84.25 85 TYR B C 1
ATOM 3467 O O . TYR B 1 85 ? 17.156 -28.703 -16.625 1 84.25 85 TYR B O 1
ATOM 3475 N N . ARG B 1 86 ? 16.484 -29.625 -14.664 1 84.38 86 ARG B N 1
ATOM 3476 C CA . ARG B 1 86 ? 17.844 -30.094 -14.391 1 84.38 86 ARG B CA 1
ATOM 3477 C C . ARG B 1 86 ? 18.141 -31.391 -15.141 1 84.38 86 ARG B C 1
ATOM 3479 O O . ARG B 1 86 ? 19.281 -31.656 -15.523 1 84.38 86 ARG B O 1
ATOM 3486 N N . ASP B 1 87 ? 17.156 -32.188 -15.297 1 88 87 ASP B N 1
ATOM 3487 C CA . ASP B 1 87 ? 17.312 -33.469 -15.977 1 88 87 ASP B CA 1
ATOM 3488 C C . ASP B 1 87 ? 16.016 -33.875 -16.656 1 88 87 ASP B C 1
ATOM 3490 O O . ASP B 1 87 ? 15.258 -34.688 -16.125 1 88 87 ASP B O 1
ATOM 3494 N N . PHE B 1 88 ? 15.867 -33.469 -17.891 1 93.12 88 PHE B N 1
ATOM 3495 C CA . PHE B 1 88 ? 14.68 -33.75 -18.688 1 93.12 88 PHE B CA 1
ATOM 3496 C C . PHE B 1 88 ? 14.875 -35 -19.516 1 93.12 88 PHE B C 1
ATOM 3498 O O . PHE B 1 88 ? 14.758 -35 -20.734 1 93.12 88 PHE B O 1
ATOM 3505 N N . ASN B 1 89 ? 15.148 -36.156 -18.781 1 93 89 ASN B N 1
ATOM 3506 C CA . ASN B 1 89 ? 15.453 -37.438 -19.406 1 93 89 ASN B CA 1
ATOM 3507 C C . ASN B 1 89 ? 14.172 -38.219 -19.766 1 93 89 ASN B C 1
ATOM 3509 O O . ASN B 1 89 ? 13.07 -37.688 -19.562 1 93 89 ASN B O 1
ATOM 3513 N N . ALA B 1 90 ? 14.305 -39.406 -20.234 1 95.31 90 ALA B N 1
ATOM 3514 C CA . ALA B 1 90 ? 13.188 -40.188 -20.766 1 95.31 90 ALA B CA 1
ATOM 3515 C C . ALA B 1 90 ? 12.203 -40.562 -19.672 1 95.31 90 ALA B C 1
ATOM 3517 O O . ALA B 1 90 ? 10.984 -40.531 -19.875 1 95.31 90 ALA B O 1
ATOM 3518 N N . ASP B 1 91 ? 12.672 -40.875 -18.516 1 94.44 91 ASP B N 1
ATOM 3519 C CA . ASP B 1 91 ? 11.805 -41.219 -17.391 1 94.44 91 ASP B CA 1
ATOM 3520 C C . ASP B 1 91 ? 10.938 -40.031 -16.969 1 94.44 91 ASP B C 1
ATOM 3522 O O . ASP B 1 91 ? 9.75 -40.188 -16.703 1 94.44 91 ASP B O 1
ATOM 3526 N N . ALA B 1 92 ? 11.586 -38.906 -16.875 1 94 92 ALA B N 1
ATOM 3527 C CA . ALA B 1 92 ? 10.875 -37.688 -16.516 1 94 92 ALA B CA 1
ATOM 3528 C C . ALA B 1 92 ? 9.812 -37.344 -17.562 1 94 92 ALA B C 1
ATOM 3530 O O . ALA B 1 92 ? 8.711 -36.906 -17.219 1 94 92 ALA B O 1
ATOM 3531 N N . GLN B 1 93 ? 10.141 -37.562 -18.781 1 96.44 93 GLN B N 1
ATOM 3532 C CA . GLN B 1 93 ? 9.203 -37.312 -19.859 1 96.44 93 GLN B CA 1
ATOM 3533 C C . GLN B 1 93 ? 7.996 -38.25 -19.781 1 96.44 93 GLN B C 1
ATOM 3535 O O . GLN B 1 93 ? 6.863 -37.812 -20.016 1 96.44 93 GLN B O 1
ATOM 3540 N N . GLU B 1 94 ? 8.25 -39.438 -19.484 1 96.69 94 GLU B N 1
ATOM 3541 C CA . GLU B 1 94 ? 7.16 -40.375 -19.344 1 96.69 94 GLU B CA 1
ATOM 3542 C C . GLU B 1 94 ? 6.242 -40 -18.172 1 96.69 94 GLU B C 1
ATOM 3544 O O . GLU B 1 94 ? 5.02 -40.094 -18.297 1 96.69 94 GLU B O 1
ATOM 3549 N N . ALA B 1 95 ? 6.848 -39.656 -17.078 1 96.12 95 ALA B N 1
ATOM 3550 C CA . ALA B 1 95 ? 6.07 -39.219 -15.93 1 96.12 95 ALA B CA 1
ATOM 3551 C C . ALA B 1 95 ? 5.246 -37.969 -16.266 1 96.12 95 ALA B C 1
ATOM 3553 O O . ALA B 1 95 ? 4.09 -37.844 -15.852 1 96.12 95 ALA B O 1
ATOM 3554 N N . LEU B 1 96 ? 5.879 -37.094 -16.984 1 97.5 96 LEU B N 1
ATOM 3555 C CA . LEU B 1 96 ? 5.203 -35.875 -17.375 1 97.5 96 LEU B CA 1
ATOM 3556 C C . LEU B 1 96 ? 4.039 -36.156 -18.312 1 97.5 96 LEU B C 1
ATOM 3558 O O . LEU B 1 96 ? 2.973 -35.531 -18.188 1 97.5 96 LEU B O 1
ATOM 3562 N N . ALA B 1 97 ? 4.234 -37.062 -19.203 1 97.69 97 ALA B N 1
ATOM 3563 C CA . ALA B 1 97 ? 3.164 -37.469 -20.109 1 97.69 97 ALA B CA 1
ATOM 3564 C C . ALA B 1 97 ? 1.971 -38.031 -19.344 1 97.69 97 ALA B C 1
ATOM 3566 O O . ALA B 1 97 ? 0.819 -37.75 -19.672 1 97.69 97 ALA B O 1
ATOM 3567 N N . ARG B 1 98 ? 2.207 -38.812 -18.359 1 97.5 98 ARG B N 1
ATOM 3568 C CA . ARG B 1 98 ? 1.145 -39.375 -17.531 1 97.5 98 ARG B CA 1
ATOM 3569 C C . ARG B 1 98 ? 0.4 -38.281 -16.781 1 97.5 98 ARG B C 1
ATOM 3571 O O . ARG B 1 98 ? -0.828 -38.312 -16.672 1 97.5 98 ARG B O 1
ATOM 3578 N N . LYS B 1 99 ? 1.149 -37.375 -16.25 1 97.94 99 LYS B N 1
ATOM 3579 C CA . LYS B 1 99 ? 0.55 -36.25 -15.523 1 97.94 99 LYS B CA 1
ATOM 3580 C C . LYS B 1 99 ? -0.34 -35.406 -16.438 1 97.94 99 LYS B C 1
ATOM 3582 O O . LYS B 1 99 ? -1.444 -35.031 -16.047 1 97.94 99 LYS B O 1
ATOM 3587 N N . LEU B 1 100 ? 0.14 -35.156 -17.641 1 98.12 100 LEU B N 1
ATOM 3588 C CA . LEU B 1 100 ? -0.638 -34.375 -18.609 1 98.12 100 LEU B CA 1
ATOM 3589 C C . LEU B 1 100 ? -1.91 -35.125 -19 1 98.12 100 LEU B C 1
ATOM 3591 O O . LEU B 1 100 ? -2.973 -34.531 -19.141 1 98.12 100 LEU B O 1
ATOM 3595 N N . ALA B 1 101 ? -1.764 -36.438 -19.188 1 97.81 101 ALA B N 1
ATOM 3596 C CA . ALA B 1 101 ? -2.936 -37.25 -19.5 1 97.81 101 ALA B CA 1
ATOM 3597 C C . ALA B 1 101 ? -3.973 -37.156 -18.375 1 97.81 101 ALA B C 1
ATOM 3599 O O . ALA B 1 101 ? -5.176 -37.125 -18.641 1 97.81 101 ALA B O 1
ATOM 3600 N N . PHE B 1 102 ? -3.518 -37.188 -17.172 1 97.62 102 PHE B N 1
ATOM 3601 C CA . PHE B 1 102 ? -4.387 -37.031 -16 1 97.62 102 PHE B CA 1
ATOM 3602 C C . PHE B 1 102 ? -5.121 -35.719 -16.047 1 97.62 102 PHE B C 1
ATOM 3604 O O . PHE B 1 102 ? -6.332 -35.656 -15.828 1 97.62 102 PHE B O 1
ATOM 3611 N N . PHE B 1 103 ? -4.391 -34.562 -16.359 1 98.25 103 PHE B N 1
ATOM 3612 C CA . PHE B 1 103 ? -4.992 -33.25 -16.453 1 98.25 103 PHE B CA 1
ATOM 3613 C C . PHE B 1 103 ? -6.031 -33.219 -17.578 1 98.25 103 PHE B C 1
ATOM 3615 O O . PHE B 1 103 ? -7.082 -32.594 -17.422 1 98.25 103 PHE B O 1
ATOM 3622 N N . ASP B 1 104 ? -5.734 -33.906 -18.641 1 97.44 104 ASP B N 1
ATOM 3623 C CA . ASP B 1 104 ? -6.668 -33.969 -19.766 1 97.44 104 ASP B CA 1
ATOM 3624 C C . ASP B 1 104 ? -7.969 -34.656 -19.359 1 97.44 104 ASP B C 1
ATOM 3626 O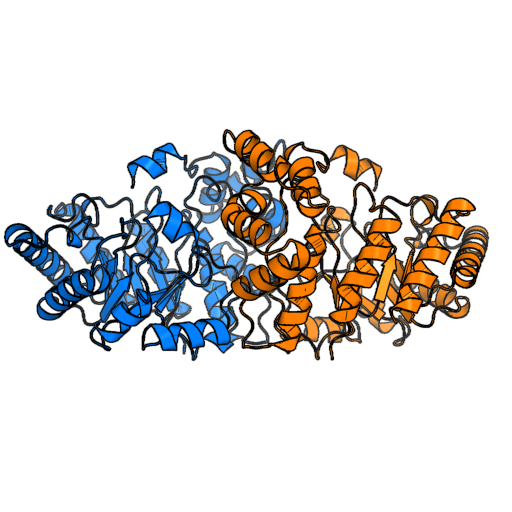 O . ASP B 1 104 ? -9.055 -34.219 -19.719 1 97.44 104 ASP B O 1
ATOM 3630 N N . VAL B 1 105 ? -7.824 -35.688 -18.625 1 96.38 105 VAL B N 1
ATOM 3631 C CA . VAL B 1 105 ? -8.977 -36.469 -18.172 1 96.38 105 VAL B CA 1
ATOM 3632 C C . VAL B 1 105 ? -9.844 -35.625 -17.25 1 96.38 105 VAL B C 1
ATOM 3634 O O . VAL B 1 105 ? -11.078 -35.656 -17.328 1 96.38 105 VAL B O 1
ATOM 3637 N N . ILE B 1 106 ? -9.25 -34.844 -16.438 1 96.19 106 ILE B N 1
ATOM 3638 C CA . ILE B 1 106 ? -9.992 -34.062 -15.461 1 96.19 106 ILE B CA 1
ATOM 3639 C C . ILE B 1 106 ? -10.602 -32.844 -16.141 1 96.19 106 ILE B C 1
ATOM 3641 O O . ILE B 1 106 ? -11.484 -32.188 -15.57 1 96.19 106 ILE B O 1
ATOM 3645 N N . GLY B 1 107 ? -10.125 -32.5 -17.328 1 96.25 107 GLY B N 1
ATOM 3646 C CA . GLY B 1 107 ? -10.727 -31.406 -18.094 1 96.25 107 GLY B CA 1
ATOM 3647 C C . GLY B 1 107 ? -10.047 -30.062 -17.875 1 96.25 107 GLY B C 1
ATOM 3648 O O . GLY B 1 107 ? -10.703 -29.031 -17.891 1 96.25 107 GLY B O 1
ATOM 3649 N N . VAL B 1 108 ? -8.812 -30.062 -17.641 1 98.44 108 VAL B N 1
ATOM 3650 C CA . VAL B 1 108 ? -8.047 -28.828 -17.469 1 98.44 108 VAL B CA 1
ATOM 3651 C C . VAL B 1 108 ? -8.055 -28.016 -18.766 1 98.44 108 VAL B C 1
ATOM 3653 O O . VAL B 1 108 ? -7.691 -28.531 -19.828 1 98.44 108 VAL B O 1
ATOM 3656 N N . GLN B 1 109 ? -8.531 -26.75 -18.672 1 98.75 109 GLN B N 1
ATOM 3657 C CA . GLN B 1 109 ? -8.555 -25.859 -19.828 1 98.75 109 GLN B CA 1
ATOM 3658 C C . GLN B 1 109 ? -7.355 -24.922 -19.828 1 98.75 109 GLN B C 1
ATOM 3660 O O . GLN B 1 109 ? -6.84 -24.547 -20.875 1 98.75 109 GLN B O 1
ATOM 3665 N N . ASP B 1 110 ? -6.977 -24.422 -18.656 1 98.88 110 ASP B N 1
ATOM 3666 C CA . ASP B 1 110 ? -5.801 -23.578 -18.438 1 98.88 110 ASP B CA 1
ATOM 3667 C C . ASP B 1 110 ? -4.707 -24.344 -17.688 1 98.88 110 ASP B C 1
ATOM 3669 O O . ASP B 1 110 ? -4.898 -24.75 -16.547 1 98.88 110 ASP B O 1
ATOM 3673 N N . LEU B 1 111 ? -3.561 -24.547 -18.344 1 98.88 111 LEU B N 1
ATOM 3674 C CA . LEU B 1 111 ? -2.447 -25.25 -17.703 1 98.88 111 LEU B CA 1
ATOM 3675 C C . LEU B 1 111 ? -1.312 -24.297 -17.375 1 98.88 111 LEU B C 1
ATOM 3677 O O . LEU B 1 111 ? -0.727 -23.688 -18.281 1 98.88 111 LEU B O 1
ATOM 3681 N N . GLY B 1 112 ? -1.065 -24.094 -16.094 1 98.75 112 GLY B N 1
ATOM 3682 C CA . GLY B 1 112 ? 0.095 -23.344 -15.648 1 98.75 112 GLY B CA 1
ATOM 3683 C C . GLY B 1 112 ? 1.331 -24.203 -15.461 1 98.75 112 GLY B C 1
ATOM 3684 O O . GLY B 1 112 ? 1.265 -25.266 -14.852 1 98.75 112 GLY B O 1
ATOM 3685 N N . ILE B 1 113 ? 2.393 -23.844 -16.062 1 98.56 113 ILE B N 1
ATOM 3686 C CA . ILE B 1 113 ? 3.689 -24.453 -15.828 1 98.56 113 ILE B CA 1
ATOM 3687 C C . ILE B 1 113 ? 4.578 -23.5 -15.023 1 98.56 113 ILE B C 1
ATOM 3689 O O . ILE B 1 113 ? 5.051 -22.5 -15.555 1 98.56 113 ILE B O 1
ATOM 3693 N N . LEU B 1 114 ? 4.855 -23.875 -13.805 1 98 114 LEU B N 1
ATOM 3694 C CA . LEU B 1 114 ? 5.359 -22.922 -12.82 1 98 114 LEU B CA 1
ATOM 3695 C C . LEU B 1 114 ? 6.793 -23.25 -12.43 1 98 114 LEU B C 1
ATOM 3697 O O . LEU B 1 114 ? 7.035 -24.25 -11.742 1 98 114 LEU B O 1
ATOM 3701 N N . PHE B 1 115 ? 7.715 -22.375 -12.844 1 96.19 115 PHE B N 1
ATOM 3702 C CA . PHE B 1 115 ? 9.117 -22.562 -12.5 1 96.19 115 PHE B CA 1
ATOM 3703 C C . PHE B 1 115 ? 9.516 -21.672 -11.328 1 96.19 115 PHE B C 1
ATOM 3705 O O . PHE B 1 115 ? 10.703 -21.547 -11.016 1 96.19 115 PHE B O 1
ATOM 3712 N N . ASP B 1 116 ? 8.547 -21 -10.695 1 92.38 116 ASP B N 1
ATOM 3713 C CA . ASP B 1 116 ? 8.828 -20.141 -9.547 1 92.38 116 ASP B CA 1
ATOM 3714 C C . ASP B 1 116 ? 9.406 -20.953 -8.391 1 92.38 116 ASP B C 1
ATOM 3716 O O . ASP B 1 116 ? 9.242 -22.172 -8.336 1 92.38 116 ASP B O 1
ATOM 3720 N N . ASP B 1 117 ? 10.156 -20.359 -7.535 1 85.38 117 ASP B N 1
ATOM 3721 C CA . ASP B 1 117 ? 10.734 -20.922 -6.316 1 85.38 117 ASP B CA 1
ATOM 3722 C C . ASP B 1 117 ? 11.727 -22.047 -6.645 1 85.38 117 ASP B C 1
ATOM 3724 O O . ASP B 1 117 ? 11.766 -23.062 -5.961 1 85.38 117 ASP B O 1
ATOM 3728 N N . MET B 1 118 ? 12.359 -21.891 -7.777 1 86.88 118 MET B N 1
ATOM 3729 C CA . MET B 1 118 ? 13.383 -22.844 -8.203 1 86.88 118 MET B CA 1
ATOM 3730 C C . MET B 1 118 ? 14.695 -22.141 -8.516 1 86.88 118 MET B C 1
ATOM 3732 O O . MET B 1 118 ? 14.695 -21 -8.961 1 86.88 118 MET B O 1
ATOM 3736 N N . ARG B 1 119 ? 15.734 -22.891 -8.305 1 86.38 119 ARG B N 1
ATOM 3737 C CA . ARG B 1 119 ? 17.047 -22.312 -8.586 1 86.38 119 ARG B CA 1
ATOM 3738 C C . ARG B 1 119 ? 17.203 -21.984 -10.07 1 86.38 119 ARG B C 1
ATOM 3740 O O . ARG B 1 119 ? 16.766 -22.75 -10.93 1 86.38 119 ARG B O 1
ATOM 3747 N N . GLY B 1 120 ? 17.875 -20.828 -10.328 1 86.06 120 GLY B N 1
ATOM 3748 C CA . GLY B 1 120 ? 17.859 -20.375 -11.711 1 86.06 120 GLY B CA 1
ATOM 3749 C C . GLY B 1 120 ? 19.234 -20.016 -12.242 1 86.06 120 GLY B C 1
ATOM 3750 O O . GLY B 1 120 ? 19.375 -19.625 -13.398 1 86.06 120 GLY B O 1
ATOM 3751 N N . ASP B 1 121 ? 20.234 -20.125 -11.367 1 86.94 121 ASP B N 1
ATOM 3752 C CA . ASP B 1 121 ? 21.562 -19.719 -11.82 1 86.94 121 ASP B CA 1
ATOM 3753 C C . ASP B 1 121 ? 22.219 -20.812 -12.656 1 86.94 121 ASP B C 1
ATOM 3755 O O . ASP B 1 121 ? 23.266 -21.344 -12.289 1 86.94 121 ASP B O 1
ATOM 3759 N N . LEU B 1 122 ? 21.625 -21.266 -13.711 1 86.25 122 LEU B N 1
ATOM 3760 C CA . LEU B 1 122 ? 22.078 -22.266 -14.664 1 86.25 122 LEU B CA 1
ATOM 3761 C C . LEU B 1 122 ? 22.219 -21.656 -16.062 1 86.25 122 LEU B C 1
ATOM 3763 O O . LEU B 1 122 ? 21.406 -20.812 -16.453 1 86.25 122 LEU B O 1
ATOM 3767 N N . PRO B 1 123 ? 23.297 -22.172 -16.703 1 84.25 123 PRO B N 1
ATOM 3768 C CA . PRO B 1 123 ? 23.406 -21.719 -18.094 1 84.25 123 PRO B CA 1
ATOM 3769 C C . PRO B 1 123 ? 22.234 -22.156 -18.953 1 84.25 123 PRO B C 1
ATOM 3771 O O . PRO B 1 123 ? 21.641 -23.219 -18.703 1 84.25 123 PRO B O 1
ATOM 3774 N N . ASP B 1 124 ? 21.719 -21.391 -19.844 1 90.94 124 ASP B N 1
ATOM 3775 C CA . ASP B 1 124 ? 20.688 -21.688 -20.844 1 90.94 124 ASP B CA 1
ATOM 3776 C C . ASP B 1 124 ? 19.344 -21.984 -20.188 1 90.94 124 ASP B C 1
ATOM 3778 O O . ASP B 1 124 ? 18.562 -22.797 -20.688 1 90.94 124 ASP B O 1
ATOM 3782 N N . LEU B 1 125 ? 19.141 -21.469 -18.984 1 93.94 125 LEU B N 1
ATOM 3783 C CA . LEU B 1 125 ? 17.922 -21.719 -18.203 1 93.94 125 LEU B CA 1
ATOM 3784 C C . LEU B 1 125 ? 16.688 -21.484 -19.062 1 93.94 125 LEU B C 1
ATOM 3786 O O . LEU B 1 125 ? 15.805 -22.344 -19.141 1 93.94 125 LEU B O 1
ATOM 3790 N N . ALA B 1 126 ? 16.656 -20.344 -19.75 1 96.25 126 ALA B N 1
ATOM 3791 C CA . ALA B 1 126 ? 15.492 -19.984 -20.562 1 96.25 126 ALA B CA 1
ATOM 3792 C C . ALA B 1 126 ? 15.242 -21.031 -21.641 1 96.25 126 ALA B C 1
ATOM 3794 O O . ALA B 1 126 ? 14.109 -21.484 -21.828 1 96.25 126 ALA B O 1
ATOM 3795 N N . ALA B 1 127 ? 16.297 -21.453 -22.297 1 96.31 127 ALA B N 1
ATOM 3796 C CA . ALA B 1 127 ? 16.172 -22.422 -23.391 1 96.31 127 ALA B CA 1
ATOM 3797 C C . ALA B 1 127 ? 15.656 -23.766 -22.875 1 96.31 127 ALA B C 1
ATOM 3799 O O . ALA B 1 127 ? 14.812 -24.391 -23.516 1 96.31 127 ALA B O 1
ATOM 3800 N N . THR B 1 128 ? 16.188 -24.188 -21.766 1 95.56 128 THR B N 1
ATOM 3801 C CA . THR B 1 128 ? 15.781 -25.453 -21.172 1 95.56 128 THR B CA 1
ATOM 3802 C C . THR B 1 128 ? 14.32 -25.406 -20.75 1 95.56 128 THR B C 1
ATOM 3804 O O . THR B 1 128 ? 13.562 -26.344 -21.016 1 95.56 128 THR B O 1
ATOM 3807 N N . GLN B 1 129 ? 13.906 -24.359 -20.109 1 96.94 129 GLN B N 1
ATOM 3808 C CA . GLN B 1 129 ? 12.523 -24.219 -19.672 1 96.94 129 GLN B CA 1
ATOM 3809 C C . GLN B 1 129 ? 11.578 -24.156 -20.859 1 96.94 129 GLN B C 1
ATOM 3811 O O . GLN B 1 129 ? 10.516 -24.781 -20.844 1 96.94 129 GLN B O 1
ATOM 3816 N N . VAL B 1 130 ? 11.977 -23.484 -21.906 1 98 130 VAL B N 1
ATOM 3817 C CA . VAL B 1 130 ? 11.164 -23.344 -23.109 1 98 130 VAL B CA 1
ATOM 3818 C C . VAL B 1 130 ? 11.031 -24.703 -23.797 1 98 130 VAL B C 1
ATOM 3820 O O . VAL B 1 130 ? 9.961 -25.047 -24.312 1 98 130 VAL B O 1
ATOM 3823 N N . GLN B 1 131 ? 12.109 -25.453 -23.797 1 97.31 131 GLN B N 1
ATOM 3824 C CA . GLN B 1 131 ? 12.047 -26.812 -24.359 1 97.31 131 GLN B CA 1
ATOM 3825 C C . GLN B 1 131 ? 10.977 -27.641 -23.656 1 97.31 131 GLN B C 1
ATOM 3827 O O . GLN B 1 131 ? 10.203 -28.344 -24.312 1 97.31 131 GLN B O 1
ATOM 3832 N N . ILE B 1 132 ? 10.969 -27.562 -22.375 1 97.69 132 ILE B N 1
ATOM 3833 C CA . ILE B 1 132 ? 9.992 -28.297 -21.594 1 97.69 132 ILE B CA 1
ATOM 3834 C C . ILE B 1 132 ? 8.586 -27.797 -21.922 1 97.69 132 ILE B C 1
ATOM 3836 O O . ILE B 1 132 ? 7.672 -28.594 -22.125 1 97.69 132 ILE B O 1
ATOM 3840 N N . LEU B 1 133 ? 8.414 -26.5 -22 1 98.5 133 LEU B N 1
ATOM 3841 C CA . LEU B 1 133 ? 7.125 -25.891 -22.281 1 98.5 133 LEU B CA 1
ATOM 3842 C C . LEU B 1 133 ? 6.621 -26.312 -23.656 1 98.5 133 LEU B C 1
ATOM 3844 O O . LEU B 1 133 ? 5.441 -26.641 -23.828 1 98.5 133 LEU B O 1
ATOM 3848 N N . HIS B 1 134 ? 7.488 -26.312 -24.625 1 98.69 134 HIS B N 1
ATOM 3849 C CA . HIS B 1 134 ? 7.109 -26.734 -25.969 1 98.69 134 HIS B CA 1
ATOM 3850 C C . HIS B 1 134 ? 6.746 -28.219 -26 1 98.69 134 HIS B C 1
ATOM 3852 O O . HIS B 1 134 ? 5.812 -28.609 -26.703 1 98.69 134 HIS B O 1
ATOM 3858 N N . TRP B 1 135 ? 7.551 -29.016 -25.297 1 98.44 135 TRP B N 1
ATOM 3859 C CA . TRP B 1 135 ? 7.242 -30.438 -25.172 1 98.44 135 TRP B CA 1
ATOM 3860 C C . TRP B 1 135 ? 5.84 -30.641 -24.625 1 98.44 135 TRP B C 1
ATOM 3862 O O . TRP B 1 135 ? 5.074 -31.453 -25.141 1 98.44 135 TRP B O 1
ATOM 3872 N N . ILE B 1 136 ? 5.461 -29.891 -23.609 1 98.5 136 ILE B N 1
ATOM 3873 C CA . ILE B 1 136 ? 4.164 -29.953 -22.953 1 98.5 136 ILE B CA 1
ATOM 3874 C C . ILE B 1 136 ? 3.07 -29.484 -23.906 1 98.5 136 ILE B C 1
ATOM 3876 O O . ILE B 1 136 ? 2.025 -30.141 -24.031 1 98.5 136 ILE B O 1
ATOM 3880 N N . ALA B 1 137 ? 3.322 -28.391 -24.578 1 98.44 137 ALA B N 1
ATOM 3881 C CA . ALA B 1 137 ? 2.346 -27.797 -25.484 1 98.44 137 ALA B CA 1
ATOM 3882 C C . ALA B 1 137 ? 1.945 -28.781 -26.594 1 98.44 137 ALA B C 1
ATOM 3884 O O . ALA B 1 137 ? 0.805 -28.766 -27.062 1 98.44 137 ALA B O 1
ATOM 3885 N N . GLN B 1 138 ? 2.789 -29.641 -26.969 1 97.94 138 GLN B N 1
ATOM 3886 C CA . GLN B 1 138 ? 2.541 -30.594 -28.031 1 97.94 138 GLN B CA 1
ATOM 3887 C C . GLN B 1 138 ? 1.712 -31.781 -27.547 1 97.94 138 GLN B C 1
ATOM 3889 O O . GLN B 1 138 ? 1.19 -32.562 -28.344 1 97.94 138 GLN B O 1
ATOM 3894 N N . ARG B 1 139 ? 1.504 -31.844 -26.281 1 98 139 ARG B N 1
ATOM 3895 C CA . ARG B 1 139 ? 0.95 -33.094 -25.766 1 98 139 ARG B CA 1
ATOM 3896 C C . ARG B 1 139 ? -0.314 -32.844 -24.953 1 98 139 ARG B C 1
ATOM 3898 O O . ARG B 1 139 ? -1.135 -33.75 -24.766 1 98 139 ARG B O 1
ATOM 3905 N N . THR B 1 140 ? -0.451 -31.641 -24.391 1 98.12 140 THR B N 1
ATOM 3906 C CA . THR B 1 140 ? -1.618 -31.328 -23.578 1 98.12 140 THR B CA 1
ATOM 3907 C C . THR B 1 140 ? -2.818 -31 -24.453 1 98.12 140 THR B C 1
ATOM 3909 O O . THR B 1 140 ? -2.654 -30.562 -25.594 1 98.12 140 THR B O 1
ATOM 3912 N N . THR B 1 141 ? -3.982 -31.188 -23.922 1 98 141 THR B N 1
ATOM 3913 C CA . THR B 1 141 ? -5.195 -30.75 -24.609 1 98 141 THR B CA 1
ATOM 3914 C C . THR B 1 141 ? -5.684 -29.422 -24.062 1 98 141 THR B C 1
ATOM 3916 O O . THR B 1 141 ? -6.668 -28.859 -24.547 1 98 141 THR B O 1
ATOM 3919 N N . ALA B 1 142 ? -5.055 -28.875 -23 1 98.5 142 ALA B N 1
ATOM 3920 C CA . ALA B 1 142 ? -5.402 -27.547 -22.5 1 98.5 142 ALA B CA 1
ATOM 3921 C C . ALA B 1 142 ? -5.348 -26.5 -23.609 1 98.5 142 ALA B C 1
ATOM 3923 O O . ALA B 1 142 ? -4.441 -26.531 -24.438 1 98.5 142 ALA B O 1
ATOM 3924 N N . THR B 1 143 ? -6.316 -25.594 -23.641 1 98.38 143 THR B N 1
ATOM 3925 C CA . THR B 1 143 ? -6.406 -24.625 -24.719 1 98.38 143 THR B CA 1
ATOM 3926 C C . THR B 1 143 ? -5.602 -23.375 -24.391 1 98.38 143 THR B C 1
ATOM 3928 O O . THR B 1 143 ? -5.348 -22.547 -25.266 1 98.38 143 THR B O 1
ATOM 3931 N N . ARG B 1 144 ? -5.234 -23.203 -23.188 1 98.75 144 ARG B N 1
ATOM 3932 C CA . ARG B 1 144 ? -4.359 -22.109 -22.766 1 98.75 144 ARG B CA 1
ATOM 3933 C C . ARG B 1 144 ? -3.229 -22.625 -21.875 1 98.75 144 ARG B C 1
ATOM 3935 O O . ARG B 1 144 ? -3.461 -23.422 -20.953 1 98.75 144 ARG B O 1
ATOM 3942 N N . ILE B 1 145 ? -2.018 -22.25 -22.172 1 98.88 145 ILE B N 1
ATOM 3943 C CA . ILE B 1 145 ? -0.845 -22.531 -21.359 1 98.88 145 ILE B CA 1
ATOM 3944 C C . ILE B 1 145 ? -0.233 -21.234 -20.859 1 98.88 145 ILE B C 1
ATOM 3946 O O . ILE B 1 145 ? -0.083 -20.281 -21.641 1 98.88 145 ILE B O 1
ATOM 3950 N N . VAL B 1 146 ? 0.017 -21.125 -19.609 1 98.94 146 VAL B N 1
ATOM 3951 C CA . VAL B 1 146 ? 0.672 -19.969 -19.016 1 98.94 146 VAL B CA 1
ATOM 3952 C C . VAL B 1 146 ? 1.92 -20.406 -18.25 1 98.94 146 VAL B C 1
ATOM 3954 O O . VAL B 1 146 ? 1.847 -21.281 -17.391 1 98.94 146 VAL B O 1
ATOM 3957 N N . ALA B 1 147 ? 3.025 -19.859 -18.562 1 98.81 147 ALA B N 1
ATOM 3958 C CA . ALA B 1 147 ? 4.289 -20.203 -17.906 1 98.81 147 ALA B CA 1
ATOM 3959 C C . ALA B 1 147 ? 4.672 -19.172 -16.859 1 98.81 147 ALA B C 1
ATOM 3961 O O . ALA B 1 147 ? 4.477 -17.969 -17.062 1 98.81 147 ALA B O 1
ATOM 3962 N N . CYS B 1 148 ? 5.164 -19.594 -15.766 1 98.5 148 CYS B N 1
ATOM 3963 C CA . CYS B 1 148 ? 5.812 -18.719 -14.797 1 98.5 148 CYS B CA 1
ATOM 3964 C C . CYS B 1 148 ? 7.324 -18.922 -14.797 1 98.5 148 CYS B C 1
ATOM 3966 O O . CYS B 1 148 ? 7.812 -19.969 -14.344 1 98.5 148 CYS B O 1
ATOM 3968 N N . PRO B 1 149 ? 8.062 -17.984 -15.281 1 97.44 149 PRO B N 1
ATOM 3969 C CA . PRO B 1 149 ? 9.516 -18.141 -15.25 1 97.44 149 PRO B CA 1
ATOM 3970 C C . PRO B 1 149 ? 10.086 -18.078 -13.836 1 97.44 149 PRO B C 1
ATOM 3972 O O . PRO B 1 149 ? 9.406 -17.641 -12.914 1 97.44 149 PRO B O 1
ATOM 3975 N N . THR B 1 150 ? 11.281 -18.547 -13.672 1 96.56 150 THR B N 1
ATOM 3976 C CA . THR B 1 150 ? 11.945 -18.484 -12.375 1 96.56 150 THR B CA 1
ATOM 3977 C C . THR B 1 150 ? 12.023 -17.047 -11.883 1 96.56 150 THR B C 1
ATOM 3979 O O . THR B 1 150 ? 11.766 -16.781 -10.703 1 96.56 150 THR B O 1
ATOM 3982 N N . TYR B 1 151 ? 12.367 -16.188 -12.797 1 97.31 151 TYR B N 1
ATOM 3983 C CA . TYR B 1 151 ? 12.406 -14.766 -12.484 1 97.31 151 TYR B CA 1
ATOM 3984 C C . TYR B 1 151 ? 11.188 -14.047 -13.047 1 97.31 151 TYR B C 1
ATOM 3986 O O . TYR B 1 151 ? 11.195 -13.586 -14.195 1 97.31 151 TYR B O 1
ATOM 3994 N N . TYR B 1 152 ? 10.195 -13.984 -12.227 1 98.12 152 TYR B N 1
ATOM 3995 C CA . TYR B 1 152 ? 8.859 -13.57 -12.656 1 98.12 152 TYR B CA 1
ATOM 3996 C C . TYR B 1 152 ? 8.555 -12.148 -12.195 1 98.12 152 TYR B C 1
ATOM 3998 O O . TYR B 1 152 ? 7.391 -11.734 -12.164 1 98.12 152 TYR B O 1
ATOM 4006 N N . SER B 1 153 ? 9.516 -11.352 -11.703 1 98 153 SER B N 1
ATOM 4007 C CA . SER B 1 153 ? 9.414 -9.969 -11.234 1 98 153 SER B CA 1
ATOM 4008 C C . SER B 1 153 ? 10.742 -9.242 -11.359 1 98 153 SER B C 1
ATOM 4010 O O . SER B 1 153 ? 11.789 -9.867 -11.562 1 98 153 SER B O 1
ATOM 4012 N N . ASP B 1 154 ? 10.672 -7.883 -11.25 1 96.81 154 ASP B N 1
ATOM 4013 C CA . ASP B 1 154 ? 11.898 -7.086 -11.203 1 96.81 154 ASP B CA 1
ATOM 4014 C C . ASP B 1 154 ? 12.547 -7.156 -9.82 1 96.81 154 ASP B C 1
ATOM 4016 O O . ASP B 1 154 ? 13.625 -6.598 -9.609 1 96.81 154 ASP B O 1
ATOM 4020 N N . ASP B 1 155 ? 11.945 -7.836 -8.906 1 95.56 155 ASP B N 1
ATOM 4021 C CA . ASP B 1 155 ? 12.383 -7.867 -7.516 1 95.56 155 ASP B CA 1
ATOM 4022 C C . ASP B 1 155 ? 13.773 -8.484 -7.387 1 95.56 155 ASP B C 1
ATOM 4024 O O . ASP B 1 155 ? 13.977 -9.648 -7.727 1 95.56 155 ASP B O 1
ATOM 4028 N N . PRO B 1 156 ? 14.672 -7.773 -6.832 1 92.94 156 PRO B N 1
ATOM 4029 C CA . PRO B 1 156 ? 16.016 -8.328 -6.688 1 92.94 156 PRO B CA 1
ATOM 4030 C C . PRO B 1 156 ? 16.078 -9.492 -5.699 1 92.94 156 PRO B C 1
ATOM 4032 O O . PRO B 1 156 ? 17.047 -10.25 -5.684 1 92.94 156 PRO B O 1
ATOM 4035 N N . GLY B 1 157 ? 15.062 -9.586 -4.941 1 93 157 GLY B N 1
ATOM 4036 C CA . GLY B 1 157 ? 14.992 -10.695 -4.012 1 93 157 GLY B CA 1
ATOM 4037 C C . GLY B 1 157 ? 15.016 -12.055 -4.695 1 93 157 GLY B C 1
ATOM 4038 O O . GLY B 1 157 ? 15.484 -13.039 -4.125 1 93 157 GLY B O 1
ATOM 4039 N N . LEU B 1 158 ? 14.523 -12.109 -5.906 1 95.19 158 LEU B N 1
ATOM 4040 C CA . LEU B 1 158 ? 14.539 -13.359 -6.656 1 95.19 158 LEU B CA 1
ATOM 4041 C C . LEU B 1 158 ? 15.961 -13.805 -6.957 1 95.19 158 LEU B C 1
ATOM 4043 O O . LEU B 1 158 ? 16.281 -15 -6.887 1 95.19 158 LEU B O 1
ATOM 4047 N N . ASP B 1 159 ? 16.891 -12.852 -7.258 1 94 159 ASP B N 1
ATOM 4048 C CA . ASP B 1 159 ? 18.297 -13.156 -7.52 1 94 159 ASP B CA 1
ATOM 4049 C C . ASP B 1 159 ? 18.984 -13.68 -6.262 1 94 159 ASP B C 1
ATOM 4051 O O . ASP B 1 159 ? 19.844 -14.57 -6.34 1 94 159 ASP B O 1
ATOM 4055 N N . ARG B 1 160 ? 18.594 -13.156 -5.164 1 91.06 160 ARG B N 1
ATOM 4056 C CA . ARG B 1 160 ? 19.172 -13.57 -3.891 1 91.06 160 ARG B CA 1
ATOM 4057 C C . ARG B 1 160 ? 18.688 -14.977 -3.512 1 91.06 160 ARG B C 1
ATOM 4059 O O . ARG B 1 160 ? 19.469 -15.789 -3.016 1 91.06 160 ARG B O 1
ATOM 4066 N N . ALA B 1 161 ? 17.469 -15.188 -3.783 1 90.94 161 ALA B N 1
ATOM 4067 C CA . ALA B 1 161 ? 16.859 -16.438 -3.35 1 90.94 161 ALA B CA 1
ATOM 4068 C C . ALA B 1 161 ? 17.219 -17.578 -4.297 1 90.94 161 ALA B C 1
ATOM 4070 O O . ALA B 1 161 ? 17.391 -18.719 -3.863 1 90.94 161 ALA B O 1
ATOM 4071 N N . PHE B 1 162 ? 17.344 -17.281 -5.586 1 93.25 162 PHE B N 1
ATOM 4072 C CA . PHE B 1 162 ? 17.406 -18.359 -6.555 1 93.25 162 PHE B CA 1
ATOM 4073 C C . PHE B 1 162 ? 18.641 -18.234 -7.438 1 93.25 162 PHE B C 1
ATOM 4075 O O . PHE B 1 162 ? 18.766 -18.938 -8.445 1 93.25 162 PHE B O 1
ATOM 4082 N N . GLY B 1 163 ? 19.547 -17.375 -7.02 1 93.69 163 GLY B N 1
ATOM 4083 C CA . GLY B 1 163 ? 20.75 -17.109 -7.793 1 93.69 163 GLY B CA 1
ATOM 4084 C C . GLY B 1 163 ? 20.594 -15.977 -8.781 1 93.69 163 GLY B C 1
ATOM 4085 O O . GLY B 1 163 ? 19.469 -15.68 -9.227 1 93.69 163 GLY B O 1
ATOM 4086 N N . ALA B 1 164 ? 21.672 -15.367 -9.102 1 93.12 164 ALA B N 1
ATOM 4087 C CA . ALA B 1 164 ? 21.641 -14.25 -10.047 1 93.12 164 ALA B CA 1
ATOM 4088 C C . ALA B 1 164 ? 21.047 -14.672 -11.383 1 93.12 164 ALA B C 1
ATOM 4090 O O . ALA B 1 164 ? 21.453 -15.688 -11.961 1 93.12 164 ALA B O 1
ATOM 4091 N N . ARG B 1 165 ? 20.016 -14.008 -11.867 1 92.75 165 ARG B N 1
ATOM 4092 C CA . ARG B 1 165 ? 19.391 -14.336 -13.148 1 92.75 165 ARG B CA 1
ATOM 4093 C C . ARG B 1 165 ? 20.391 -14.18 -14.297 1 92.75 165 ARG B C 1
ATOM 4095 O O . ARG B 1 165 ? 21.203 -13.266 -14.289 1 92.75 165 ARG B O 1
ATOM 4102 N N . PRO B 1 166 ? 20.344 -15 -15.297 1 91.75 166 PRO B N 1
ATOM 4103 C CA . PRO B 1 166 ? 21.141 -14.789 -16.5 1 91.75 166 PRO B CA 1
ATOM 4104 C C . PRO B 1 166 ? 20.844 -13.445 -17.172 1 91.75 166 PRO B C 1
ATOM 4106 O O . PRO B 1 166 ? 19.734 -12.93 -17.062 1 91.75 166 PRO B O 1
ATOM 4109 N N . ALA B 1 167 ? 21.953 -13.039 -17.891 1 89.38 167 ALA B N 1
ATOM 4110 C CA . ALA B 1 167 ? 21.766 -11.805 -18.656 1 89.38 167 ALA B CA 1
ATOM 4111 C C . ALA B 1 167 ? 20.641 -11.961 -19.672 1 89.38 167 ALA B C 1
ATOM 4113 O O . ALA B 1 167 ? 20.531 -12.992 -20.344 1 89.38 167 ALA B O 1
ATOM 4114 N N . ASP B 1 168 ? 19.703 -11.148 -19.797 1 93.38 168 ASP B N 1
ATOM 4115 C CA . ASP B 1 168 ? 18.625 -11.078 -20.781 1 93.38 168 ASP B CA 1
ATOM 4116 C C . ASP B 1 168 ? 17.672 -12.258 -20.625 1 93.38 168 ASP B C 1
ATOM 4118 O O . ASP B 1 168 ? 17.141 -12.758 -21.625 1 93.38 168 ASP B O 1
ATOM 4122 N N . TYR B 1 169 ? 17.594 -12.82 -19.453 1 96.62 169 TYR B N 1
ATOM 4123 C CA . TYR B 1 169 ? 16.781 -14 -19.188 1 96.62 169 TYR B CA 1
ATOM 4124 C C . TYR B 1 169 ? 15.352 -13.812 -19.703 1 96.62 169 TYR B C 1
ATOM 4126 O O . TYR B 1 169 ? 14.852 -14.648 -20.453 1 96.62 169 TYR B O 1
ATOM 4134 N N . LEU B 1 170 ? 14.719 -12.734 -19.391 1 97.38 170 LEU B N 1
ATOM 4135 C CA . LEU B 1 170 ? 13.328 -12.523 -19.781 1 97.38 170 LEU B CA 1
ATOM 4136 C C . LEU B 1 170 ? 13.203 -12.359 -21.281 1 97.38 170 LEU B C 1
ATOM 4138 O O . LEU B 1 170 ? 12.266 -12.875 -21.891 1 97.38 170 LEU B O 1
ATOM 4142 N N . GLU B 1 171 ? 14.141 -11.617 -21.859 1 97.94 171 GLU B N 1
ATOM 4143 C CA . GLU B 1 171 ? 14.141 -11.43 -23.297 1 97.94 171 GLU B CA 1
ATOM 4144 C C . GLU B 1 171 ? 14.328 -12.758 -24.031 1 97.94 171 GLU B C 1
ATOM 4146 O O . GLU B 1 171 ? 13.633 -13.039 -25.016 1 97.94 171 GLU B O 1
ATOM 4151 N N . ALA B 1 172 ? 15.258 -13.531 -23.547 1 97.81 172 ALA B N 1
ATOM 4152 C CA . ALA B 1 172 ? 15.492 -14.844 -24.141 1 97.81 172 ALA B CA 1
ATOM 4153 C C . ALA B 1 172 ? 14.258 -15.742 -23.984 1 97.81 172 ALA B C 1
ATOM 4155 O O . ALA B 1 172 ? 13.852 -16.406 -24.938 1 97.81 172 ALA B O 1
ATOM 4156 N N . PHE B 1 173 ? 13.711 -15.734 -22.781 1 98.25 173 PHE B N 1
ATOM 4157 C CA . PHE B 1 173 ? 12.516 -16.531 -22.5 1 98.25 173 PHE B CA 1
ATOM 4158 C C . PHE B 1 173 ? 11.391 -16.156 -23.469 1 98.25 173 PHE B C 1
ATOM 4160 O O . PHE B 1 173 ? 10.789 -17.031 -24.094 1 98.25 173 PHE B O 1
ATOM 4167 N N . GLY B 1 174 ? 11.133 -14.867 -23.594 1 98.44 174 GLY B N 1
ATOM 4168 C CA . GLY B 1 174 ? 10.086 -14.383 -24.484 1 98.44 174 GLY B CA 1
ATOM 4169 C C . GLY B 1 174 ? 10.352 -14.703 -25.938 1 98.44 174 GLY B C 1
ATOM 4170 O O . GLY B 1 174 ? 9.438 -15.102 -26.672 1 98.44 174 GLY B O 1
ATOM 4171 N N . ARG B 1 175 ? 11.555 -14.516 -26.328 1 98.06 175 ARG B N 1
ATOM 4172 C CA . ARG B 1 175 ? 11.93 -14.719 -27.734 1 98.06 175 ARG B CA 1
ATOM 4173 C C . ARG B 1 175 ? 11.812 -16.188 -28.125 1 98.06 175 ARG B C 1
ATOM 4175 O O . ARG B 1 175 ? 11.352 -16.5 -29.219 1 98.06 175 ARG B O 1
ATOM 4182 N N . LEU B 1 176 ? 12.227 -17.078 -27.281 1 98.56 176 LEU B N 1
ATOM 4183 C CA . LEU B 1 176 ? 12.297 -18.5 -27.609 1 98.56 176 LEU B CA 1
ATOM 4184 C C . LEU B 1 176 ? 10.93 -19.156 -27.469 1 98.56 176 LEU B C 1
ATOM 4186 O O . LEU B 1 176 ? 10.648 -20.141 -28.141 1 98.56 176 LEU B O 1
ATOM 4190 N N . LEU B 1 177 ? 10.125 -18.672 -26.625 1 98.81 177 LEU B N 1
ATOM 4191 C CA . LEU B 1 177 ? 8.844 -19.281 -26.281 1 98.81 177 LEU B CA 1
ATOM 4192 C C . LEU B 1 177 ? 7.805 -19 -27.359 1 98.81 177 LEU B C 1
ATOM 4194 O O . LEU B 1 177 ? 7.703 -17.875 -27.859 1 98.81 177 LEU B O 1
ATOM 4198 N N . ASP B 1 178 ? 7.094 -20.062 -27.766 1 98.62 178 ASP B N 1
ATOM 4199 C CA . ASP B 1 178 ? 5.957 -19.891 -28.672 1 98.62 178 ASP B CA 1
ATOM 4200 C C . ASP B 1 178 ? 5.078 -18.719 -28.234 1 98.62 178 ASP B C 1
ATOM 4202 O O . ASP B 1 178 ? 4.664 -18.641 -27.078 1 98.62 178 ASP B O 1
ATOM 4206 N N . PRO B 1 179 ? 4.773 -17.734 -29.109 1 97.94 179 PRO B N 1
ATOM 4207 C CA . PRO B 1 179 ? 4.008 -16.531 -28.766 1 97.94 179 PRO B CA 1
ATOM 4208 C C . PRO B 1 179 ? 2.611 -16.859 -28.25 1 97.94 179 PRO B C 1
ATOM 4210 O O . PRO B 1 179 ? 1.972 -16 -27.625 1 97.94 179 PRO B O 1
ATOM 4213 N N . ALA B 1 180 ? 2.162 -18.031 -28.5 1 98 180 ALA B N 1
ATOM 4214 C CA . ALA B 1 180 ? 0.825 -18.422 -28.047 1 98 180 ALA B CA 1
ATOM 4215 C C . ALA B 1 180 ? 0.815 -18.75 -26.562 1 98 180 ALA B C 1
ATOM 4217 O O . ALA B 1 180 ? -0.247 -18.797 -25.938 1 98 180 ALA B O 1
ATOM 4218 N N . ILE B 1 181 ? 1.932 -19.062 -25.984 1 98.88 181 ILE B N 1
ATOM 4219 C CA . ILE B 1 181 ? 2.031 -19.391 -24.578 1 98.88 181 ILE B CA 1
ATOM 4220 C C . ILE B 1 181 ? 2.162 -18.109 -23.75 1 98.88 181 ILE B C 1
ATOM 4222 O O . ILE B 1 181 ? 3.012 -17.25 -24.047 1 98.88 181 ILE B O 1
ATOM 4226 N N . GLU B 1 182 ? 1.281 -17.906 -22.828 1 98.81 182 GLU B N 1
ATOM 4227 C CA . GLU B 1 182 ? 1.267 -16.703 -21.984 1 98.81 182 GLU B CA 1
ATOM 4228 C C . GLU B 1 182 ? 2.312 -16.797 -20.875 1 98.81 182 GLU B C 1
ATOM 4230 O O . GLU B 1 182 ? 2.857 -17.875 -20.609 1 98.81 182 GLU B O 1
ATOM 4235 N N . ILE B 1 183 ? 2.668 -15.641 -20.266 1 98.94 183 ILE B N 1
ATOM 4236 C CA . ILE B 1 183 ? 3.709 -15.602 -19.234 1 98.94 183 ILE B CA 1
ATOM 4237 C C . ILE B 1 183 ? 3.205 -14.836 -18.016 1 98.94 183 ILE B C 1
ATOM 4239 O O . ILE B 1 183 ? 2.771 -13.688 -18.125 1 98.94 183 ILE B O 1
ATOM 4243 N N . PHE B 1 184 ? 3.303 -15.477 -16.828 1 98.94 184 PHE B N 1
ATOM 4244 C CA . PHE B 1 184 ? 2.949 -14.836 -15.57 1 98.94 184 PHE B CA 1
ATOM 4245 C C . PHE B 1 184 ? 3.959 -13.75 -15.211 1 98.94 184 PHE B C 1
ATOM 4247 O O . PHE B 1 184 ? 5.152 -13.883 -15.492 1 98.94 184 PHE B O 1
ATOM 4254 N N . TRP B 1 185 ? 3.516 -12.734 -14.586 1 98.94 185 TRP B N 1
ATOM 4255 C CA . TRP B 1 185 ? 4.34 -11.633 -14.117 1 98.94 185 TRP B CA 1
ATOM 4256 C C . TRP B 1 185 ? 3.744 -11 -12.859 1 98.94 185 TRP B C 1
ATOM 4258 O O . TRP B 1 185 ? 2.537 -10.766 -12.789 1 98.94 185 TRP B O 1
ATOM 4268 N N . THR B 1 186 ? 4.559 -10.688 -11.82 1 98.75 186 THR B N 1
ATOM 4269 C CA . THR B 1 186 ? 4.008 -10.164 -10.57 1 98.75 186 THR B CA 1
ATOM 4270 C C . THR B 1 186 ? 4.359 -8.695 -10.406 1 98.75 186 THR B C 1
ATOM 4272 O O . THR B 1 186 ? 3.941 -8.055 -9.438 1 98.75 186 THR B O 1
ATOM 4275 N N . GLY B 1 187 ? 5.141 -8.102 -11.289 1 98.56 187 GLY B N 1
ATOM 4276 C CA . GLY B 1 187 ? 5.395 -6.672 -11.25 1 98.56 187 GLY B CA 1
ATOM 4277 C C . GLY B 1 187 ? 6.785 -6.324 -10.75 1 98.56 187 GLY B C 1
ATOM 4278 O O . GLY B 1 187 ? 7.723 -7.109 -10.914 1 98.56 187 GLY B O 1
ATOM 4279 N N . GLU B 1 188 ? 6.98 -5.105 -10.281 1 98.38 188 GLU B N 1
ATOM 4280 C CA . GLU B 1 188 ? 8.281 -4.59 -9.859 1 98.38 188 GLU B CA 1
ATOM 4281 C C . GLU B 1 188 ? 8.766 -5.281 -8.586 1 98.38 188 GLU B C 1
ATOM 4283 O O . GLU B 1 188 ? 9.961 -5.273 -8.289 1 98.38 188 GLU B O 1
ATOM 4288 N N . GLU B 1 189 ? 7.797 -5.852 -7.859 1 97.94 189 GLU B N 1
ATOM 4289 C CA . GLU B 1 189 ? 8.07 -6.711 -6.711 1 97.94 189 GLU B CA 1
ATOM 4290 C C . GLU B 1 189 ? 7.254 -8 -6.785 1 97.94 189 GLU B C 1
ATOM 4292 O O . GLU B 1 189 ? 6.305 -8.102 -7.566 1 97.94 189 GLU B O 1
ATOM 4297 N N . VAL B 1 190 ? 7.645 -8.984 -5.961 1 97.12 190 VAL B N 1
ATOM 4298 C CA . VAL B 1 190 ? 6.855 -10.203 -5.848 1 97.12 190 VAL B CA 1
ATOM 4299 C C . VAL B 1 190 ? 5.445 -9.867 -5.371 1 97.12 190 VAL B C 1
ATOM 4301 O O . VAL B 1 190 ? 4.461 -10.375 -5.922 1 97.12 190 VAL B O 1
ATOM 4304 N N . CYS B 1 191 ? 5.359 -9.031 -4.367 1 97.44 191 CYS B N 1
ATOM 4305 C CA . CYS B 1 191 ? 4.113 -8.406 -3.932 1 97.44 191 CYS B CA 1
ATOM 4306 C C . CYS B 1 191 ? 4.09 -6.926 -4.293 1 97.44 191 CYS B C 1
ATOM 4308 O O . CYS B 1 191 ? 4.457 -6.078 -3.48 1 97.44 191 CYS B O 1
ATOM 4310 N N . 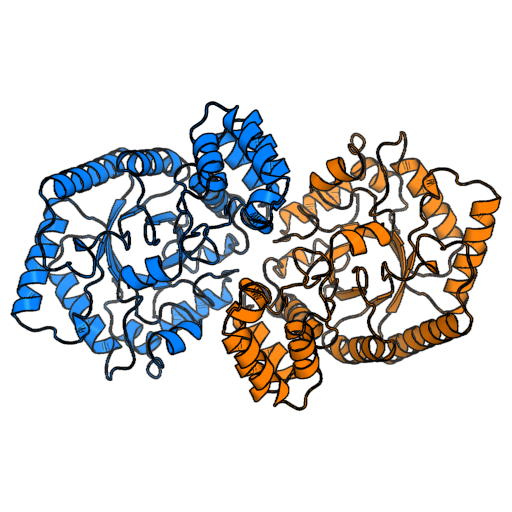SER B 1 192 ? 3.617 -6.664 -5.484 1 98.38 192 SER B N 1
ATOM 4311 C CA . SER B 1 192 ? 3.727 -5.312 -6.023 1 98.38 192 SER B CA 1
ATOM 4312 C C . SER B 1 192 ? 2.688 -4.383 -5.402 1 98.38 192 SER B C 1
ATOM 4314 O O . SER B 1 192 ? 1.539 -4.781 -5.195 1 98.38 192 SER B O 1
ATOM 4316 N N . ARG B 1 193 ? 3.088 -3.145 -5.18 1 97.94 193 ARG B N 1
ATOM 4317 C CA . ARG B 1 193 ? 2.203 -2.121 -4.629 1 97.94 193 ARG B CA 1
ATOM 4318 C C . ARG B 1 193 ? 1.372 -1.468 -5.727 1 97.94 193 ARG B C 1
ATOM 4320 O O . ARG B 1 193 ? 0.308 -0.907 -5.457 1 97.94 193 ARG B O 1
ATOM 4327 N N . GLU B 1 194 ? 1.909 -1.533 -6.879 1 98.5 194 GLU B N 1
ATOM 4328 C CA . GLU B 1 194 ? 1.263 -0.867 -8.008 1 98.5 194 GLU B CA 1
ATOM 4329 C C . GLU B 1 194 ? 1.7 -1.479 -9.336 1 98.5 194 GLU B C 1
ATOM 4331 O O . GLU B 1 194 ? 2.832 -1.95 -9.461 1 98.5 194 GLU B O 1
ATOM 4336 N N . PHE B 1 195 ? 0.787 -1.547 -10.305 1 98.69 195 PHE B N 1
ATOM 4337 C CA . PHE B 1 195 ? 1.064 -1.778 -11.711 1 98.69 195 PHE B CA 1
ATOM 4338 C C . PHE B 1 195 ? 0.771 -0.528 -12.531 1 98.69 195 PHE B C 1
ATOM 4340 O O . PHE B 1 195 ? -0.326 0.029 -12.461 1 98.69 195 PHE B O 1
ATOM 4347 N N . THR B 1 196 ? 1.731 -0.076 -13.289 1 98.44 196 THR B N 1
ATOM 4348 C CA . THR B 1 196 ? 1.513 1.083 -14.141 1 98.44 196 THR B CA 1
ATOM 4349 C C . THR B 1 196 ? 1.571 0.684 -15.617 1 98.44 196 THR B C 1
ATOM 4351 O O . THR B 1 196 ? 2.225 -0.298 -15.977 1 98.44 196 THR B O 1
ATOM 4354 N N . PRO B 1 197 ? 0.918 1.479 -16.484 1 98.31 197 PRO B N 1
ATOM 4355 C CA . PRO B 1 197 ? 1.031 1.219 -17.922 1 98.31 197 PRO B CA 1
ATOM 4356 C C . PRO B 1 197 ? 2.479 1.214 -18.406 1 98.31 197 PRO B C 1
ATOM 4358 O O . PRO B 1 197 ? 2.861 0.357 -19.203 1 98.31 197 PRO B O 1
ATOM 4361 N N . GLY B 1 198 ? 3.266 2.123 -17.922 1 98.31 198 GLY B N 1
ATOM 4362 C CA . GLY B 1 198 ? 4.652 2.203 -18.344 1 98.31 198 GLY B CA 1
ATOM 4363 C C . GLY B 1 198 ? 5.461 0.968 -17.984 1 98.31 198 GLY B C 1
ATOM 4364 O O . GLY B 1 198 ? 6.203 0.444 -18.812 1 98.31 198 GLY B O 1
ATOM 4365 N N . HIS B 1 199 ? 5.309 0.501 -16.781 1 98.69 199 HIS B N 1
ATOM 4366 C CA . HIS B 1 199 ? 5.988 -0.721 -16.375 1 98.69 199 HIS B CA 1
ATOM 4367 C C . HIS B 1 199 ? 5.574 -1.905 -17.234 1 98.69 199 HIS B C 1
ATOM 4369 O O . HIS B 1 199 ? 6.422 -2.658 -17.719 1 98.69 199 HIS B O 1
ATOM 4375 N N . LEU B 1 200 ? 4.281 -2.053 -17.422 1 98.88 200 LEU B N 1
ATOM 4376 C CA . LEU B 1 200 ? 3.746 -3.195 -18.156 1 98.88 200 LEU B CA 1
ATOM 4377 C C . LEU B 1 200 ? 4.129 -3.121 -19.625 1 98.88 200 LEU B C 1
ATOM 4379 O O . LEU B 1 200 ? 4.352 -4.152 -20.266 1 98.88 200 LEU B O 1
ATOM 4383 N N . ALA B 1 201 ? 4.215 -1.942 -20.172 1 98.75 201 ALA B N 1
ATOM 4384 C CA . ALA B 1 201 ? 4.68 -1.771 -21.547 1 98.75 201 ALA B CA 1
ATOM 4385 C C . ALA B 1 201 ? 6.129 -2.223 -21.688 1 98.75 201 ALA B C 1
ATOM 4387 O O . ALA B 1 201 ? 6.48 -2.889 -22.672 1 98.75 201 ALA B O 1
ATOM 4388 N N . ARG B 1 202 ? 6.941 -1.826 -20.75 1 98.38 202 ARG B N 1
ATOM 4389 C CA . ARG B 1 202 ? 8.336 -2.246 -20.781 1 98.38 202 ARG B CA 1
ATOM 4390 C C . ARG B 1 202 ? 8.453 -3.764 -20.703 1 98.38 202 ARG B C 1
ATOM 4392 O O . ARG B 1 202 ? 9.227 -4.375 -21.453 1 98.38 202 ARG B O 1
ATOM 4399 N N . VAL B 1 203 ? 7.711 -4.363 -19.844 1 98.69 203 VAL B N 1
ATOM 4400 C CA . VAL B 1 203 ? 7.727 -5.812 -19.672 1 98.69 203 VAL B CA 1
ATOM 4401 C C . VAL B 1 203 ? 7.23 -6.492 -20.953 1 98.69 203 VAL B C 1
ATOM 4403 O O . VAL B 1 203 ? 7.758 -7.535 -21.344 1 98.69 203 VAL B O 1
ATOM 4406 N N . THR B 1 204 ? 6.188 -5.93 -21.531 1 98.81 204 THR B N 1
ATOM 4407 C CA . THR B 1 204 ? 5.68 -6.445 -22.797 1 98.81 204 THR B CA 1
ATOM 4408 C C . THR B 1 204 ? 6.785 -6.488 -23.844 1 98.81 204 THR B C 1
ATOM 4410 O O . THR B 1 204 ? 6.895 -7.461 -24.609 1 98.81 204 THR B O 1
ATOM 4413 N N . GLN B 1 205 ? 7.574 -5.469 -23.906 1 98.38 205 GLN B N 1
ATOM 4414 C CA . GLN B 1 205 ? 8.695 -5.434 -24.844 1 98.38 205 GLN B CA 1
ATOM 4415 C C . GLN B 1 205 ? 9.695 -6.543 -24.531 1 98.38 205 GLN B C 1
ATOM 4417 O O . GLN B 1 205 ? 10.203 -7.195 -25.453 1 98.38 205 GLN B O 1
ATOM 4422 N N . GLN B 1 206 ? 9.969 -6.773 -23.297 1 98 206 GLN B N 1
ATOM 4423 C CA . GLN B 1 206 ? 10.922 -7.797 -22.891 1 98 206 GLN B CA 1
ATOM 4424 C C . GLN B 1 206 ? 10.398 -9.195 -23.203 1 98 206 GLN B C 1
ATOM 4426 O O . GLN B 1 206 ? 11.125 -10.039 -23.734 1 98 206 GLN B O 1
ATOM 4431 N N . LEU B 1 207 ? 9.18 -9.461 -22.953 1 98.56 207 LEU B N 1
ATOM 4432 C CA . LEU B 1 207 ? 8.602 -10.789 -23.062 1 98.56 207 LEU B CA 1
ATOM 4433 C C . LEU B 1 207 ? 8.117 -11.07 -24.484 1 98.56 207 LEU B C 1
ATOM 4435 O O . LEU B 1 207 ? 7.887 -12.219 -24.844 1 98.56 207 LEU B O 1
ATOM 4439 N N . GLY B 1 208 ? 7.91 -9.977 -25.234 1 98.31 208 GLY B N 1
ATOM 4440 C CA . GLY B 1 208 ? 7.363 -10.117 -26.578 1 98.31 208 GLY B CA 1
ATOM 4441 C C . GLY B 1 208 ? 5.867 -10.391 -26.578 1 98.31 208 GLY B C 1
ATOM 4442 O O . GLY B 1 208 ? 5.316 -10.828 -27.594 1 98.31 208 GLY B O 1
ATOM 4443 N N . ARG B 1 209 ? 5.234 -10.242 -25.516 1 98.69 209 ARG B N 1
ATOM 4444 C CA . ARG B 1 209 ? 3.799 -10.414 -25.312 1 98.69 209 ARG B CA 1
ATOM 4445 C C . ARG B 1 209 ? 3.326 -9.711 -24.047 1 98.69 209 ARG B C 1
ATOM 4447 O O . ARG B 1 209 ? 4.121 -9.453 -23.141 1 98.69 209 ARG B O 1
ATOM 4454 N N . LYS B 1 210 ? 2.016 -9.352 -23.953 1 98.69 210 LYS B N 1
ATOM 4455 C CA . LYS B 1 210 ? 1.446 -8.797 -22.734 1 98.69 210 LYS B CA 1
ATOM 4456 C C . LYS B 1 210 ? 1.539 -9.797 -21.578 1 98.69 210 LYS B C 1
ATOM 4458 O O . LYS B 1 210 ? 1.25 -10.977 -21.75 1 98.69 210 LYS B O 1
ATOM 4463 N N . PRO B 1 211 ? 1.947 -9.32 -20.422 1 98.88 211 PRO B N 1
ATOM 4464 C CA . PRO B 1 211 ? 2.043 -10.227 -19.281 1 98.88 211 PRO B CA 1
ATOM 4465 C C . PRO B 1 211 ? 0.676 -10.648 -18.75 1 98.88 211 PRO B C 1
ATOM 4467 O O . PRO B 1 211 ? -0.292 -9.891 -18.844 1 98.88 211 PRO B O 1
ATOM 4470 N N . PHE B 1 212 ? 0.623 -11.875 -18.25 1 98.88 212 PHE B N 1
ATOM 4471 C CA . PHE B 1 212 ? -0.464 -12.414 -17.438 1 98.88 212 PHE B CA 1
ATOM 4472 C C . PHE B 1 212 ? -0.219 -12.156 -15.961 1 98.88 212 PHE B C 1
ATOM 4474 O O . PHE B 1 212 ? 0.634 -12.797 -15.344 1 98.88 212 PHE B O 1
ATOM 4481 N N . LEU B 1 213 ? -0.946 -11.219 -15.359 1 98.94 213 LEU B N 1
ATOM 4482 C CA . LEU B 1 213 ? -0.608 -10.82 -14 1 98.94 213 LEU B CA 1
ATOM 4483 C C . LEU B 1 213 ? -0.944 -11.93 -13.008 1 98.94 213 LEU B C 1
ATOM 4485 O O . LEU B 1 213 ? -2.043 -12.484 -13.039 1 98.94 213 LEU B O 1
ATOM 4489 N N . TRP B 1 214 ? -0.001 -12.344 -12.289 1 98.88 214 TRP B N 1
ATOM 4490 C CA . TRP B 1 214 ? -0.167 -13.055 -11.023 1 98.88 214 TRP B CA 1
ATOM 4491 C C . TRP B 1 214 ? -0.05 -12.094 -9.844 1 98.88 214 TRP B C 1
ATOM 4493 O O . TRP B 1 214 ? 1.047 -11.859 -9.336 1 98.88 214 TRP B O 1
ATOM 4503 N N . ASP B 1 215 ? -1.16 -11.5 -9.414 1 98.81 215 ASP B N 1
ATOM 4504 C CA . ASP B 1 215 ? -1.2 -10.406 -8.453 1 98.81 215 ASP B CA 1
ATOM 4505 C C . ASP B 1 215 ? -1.253 -10.93 -7.023 1 98.81 215 ASP B C 1
ATOM 4507 O O . ASP B 1 215 ? -2.268 -11.484 -6.598 1 98.81 215 ASP B O 1
ATOM 4511 N N . ASN B 1 216 ? -0.16 -10.703 -6.324 1 98.38 216 ASN B N 1
ATOM 4512 C CA . ASN B 1 216 ? -0.04 -11.211 -4.961 1 98.38 216 ASN B CA 1
ATOM 4513 C C . ASN B 1 216 ? -0.709 -10.273 -3.955 1 98.38 216 ASN B C 1
ATOM 4515 O O . ASN B 1 216 ? -0.076 -9.836 -2.994 1 98.38 216 ASN B O 1
ATOM 4519 N N . TYR B 1 217 ? -1.949 -10.031 -4.137 1 98.44 217 TYR B N 1
ATOM 4520 C CA . TYR B 1 217 ? -2.891 -9.422 -3.205 1 98.44 217 TYR B CA 1
ATOM 4521 C C . TYR B 1 217 ? -4.293 -9.984 -3.4 1 98.44 217 TYR B C 1
ATOM 4523 O O . TYR B 1 217 ? -4.773 -10.094 -4.531 1 98.44 217 TYR B O 1
ATOM 4531 N N . PRO B 1 218 ? -4.871 -10.461 -2.361 1 98.56 218 PRO B N 1
ATOM 4532 C CA . PRO B 1 218 ? -4.656 -10.219 -0.933 1 98.56 218 PRO B CA 1
ATOM 4533 C C . PRO B 1 218 ? -3.92 -11.359 -0.241 1 98.56 218 PRO B C 1
ATOM 4535 O O . PRO B 1 218 ? -4.105 -11.578 0.958 1 98.56 218 PRO B O 1
ATOM 4538 N N . VAL B 1 219 ? -3.111 -12.117 -0.92 1 98.25 219 VAL B N 1
ATOM 4539 C CA . VAL B 1 219 ? -2.42 -13.266 -0.347 1 98.25 219 VAL B CA 1
ATOM 4540 C C . VAL B 1 219 ? -1.711 -12.852 0.94 1 98.25 219 VAL B C 1
ATOM 4542 O O . VAL B 1 219 ? -1.146 -11.758 1.021 1 98.25 219 VAL B O 1
ATOM 4545 N N . ASN B 1 220 ? -1.857 -13.648 1.973 1 97.56 220 ASN B N 1
ATOM 4546 C CA . ASN B 1 220 ? -1.19 -13.398 3.246 1 97.56 220 ASN B CA 1
ATOM 4547 C C . ASN B 1 220 ? -0.573 -14.672 3.814 1 97.56 220 ASN B C 1
ATOM 4549 O O . ASN B 1 220 ? -0.751 -14.977 4.996 1 97.56 220 ASN B O 1
ATOM 4553 N N . ASP B 1 221 ? 0.254 -15.344 3.037 1 94.56 221 ASP B N 1
ATOM 4554 C CA . ASP B 1 221 ? 0.662 -16.719 3.305 1 94.56 221 ASP B CA 1
ATOM 4555 C C . ASP B 1 221 ? 2.115 -16.781 3.77 1 94.56 221 ASP B C 1
ATOM 4557 O O . ASP B 1 221 ? 2.814 -17.75 3.508 1 94.56 221 ASP B O 1
ATOM 4561 N N . GLY B 1 222 ? 2.664 -15.828 4.355 1 92.31 222 GLY B N 1
ATOM 4562 C CA . GLY B 1 222 ? 4.008 -15.82 4.914 1 92.31 222 GLY B CA 1
ATOM 4563 C C . GLY B 1 222 ? 4.047 -15.398 6.367 1 92.31 222 GLY B C 1
ATOM 4564 O O . GLY B 1 222 ? 3.059 -14.891 6.902 1 92.31 222 GLY B O 1
ATOM 4565 N N . PRO B 1 223 ? 5.207 -15.68 6.996 1 91.5 223 PRO B N 1
ATOM 4566 C CA . PRO B 1 223 ? 5.332 -15.336 8.414 1 91.5 223 PRO B CA 1
ATOM 4567 C C . PRO B 1 223 ? 5.039 -13.867 8.703 1 91.5 223 PRO B C 1
ATOM 4569 O O . PRO B 1 223 ? 4.5 -13.539 9.758 1 91.5 223 PRO B O 1
ATOM 4572 N N . ARG B 1 224 ? 5.312 -13.062 7.762 1 91.69 224 ARG B N 1
ATOM 4573 C CA . ARG B 1 224 ? 5.133 -11.625 7.941 1 91.69 224 ARG B CA 1
ATOM 4574 C C . ARG B 1 224 ? 3.684 -11.219 7.695 1 91.69 224 ARG B C 1
ATOM 4576 O O . ARG B 1 224 ? 3.182 -10.281 8.312 1 91.69 224 ARG B O 1
ATOM 4583 N N . MET B 1 225 ? 3.051 -11.852 6.801 1 95.69 225 MET B N 1
ATOM 4584 C CA . MET B 1 225 ? 1.764 -11.375 6.309 1 95.69 225 MET B CA 1
ATOM 4585 C C . MET B 1 225 ? 0.614 -12.125 6.973 1 95.69 225 MET B C 1
ATOM 4587 O O . MET B 1 225 ? -0.476 -11.578 7.145 1 95.69 225 MET B O 1
ATOM 4591 N N . SER B 1 226 ? 0.817 -13.359 7.492 1 96.5 226 SER B N 1
ATOM 4592 C CA . SER B 1 226 ? -0.257 -14.227 7.965 1 96.5 226 SER B CA 1
ATOM 4593 C C . SER B 1 226 ? -0.885 -13.688 9.242 1 96.5 226 SER B C 1
ATOM 4595 O O . SER B 1 226 ? -2.027 -14.016 9.57 1 96.5 226 SER B O 1
ATOM 4597 N N . PRO B 1 227 ? -0.177 -12.805 10.008 1 96.31 227 PRO B N 1
ATOM 4598 C CA . PRO B 1 227 ? -0.835 -12.219 11.18 1 96.31 227 PRO B CA 1
ATOM 4599 C C . PRO B 1 227 ? -1.718 -11.023 10.812 1 96.31 227 PRO B C 1
ATOM 4601 O O . PRO B 1 227 ? -2.234 -10.344 11.703 1 96.31 227 PRO B O 1
ATOM 4604 N N . HIS B 1 228 ? -1.861 -10.734 9.594 1 97.69 228 HIS B N 1
ATOM 4605 C CA . HIS B 1 228 ? -2.717 -9.648 9.125 1 97.69 228 HIS B CA 1
ATOM 4606 C C . HIS B 1 228 ? -3.836 -10.18 8.227 1 97.69 228 HIS B C 1
ATOM 4608 O O . HIS B 1 228 ? -3.629 -11.125 7.465 1 97.69 228 HIS B O 1
ATOM 4614 N N . LEU B 1 229 ? -5.008 -9.57 8.297 1 98.56 229 LEU B N 1
ATOM 4615 C CA . LEU B 1 229 ? -6.074 -9.812 7.336 1 98.56 229 LEU B CA 1
ATOM 4616 C C . LEU B 1 229 ? -6.059 -8.766 6.23 1 98.56 229 LEU B C 1
ATOM 4618 O O . LEU B 1 229 ? -6.324 -7.586 6.484 1 98.56 229 LEU B O 1
ATOM 4622 N N . HIS B 1 230 ? -5.688 -9.164 5.086 1 98.56 230 HIS B N 1
ATOM 4623 C CA . HIS B 1 230 ? -5.684 -8.25 3.951 1 98.56 230 HIS B CA 1
ATOM 4624 C C . HIS B 1 230 ? -7.094 -8.023 3.42 1 98.56 230 HIS B C 1
ATOM 4626 O O . HIS B 1 230 ? -7.527 -8.711 2.49 1 98.56 230 HIS B O 1
ATOM 4632 N N . LEU B 1 231 ? -7.73 -7 3.975 1 98.75 231 LEU B N 1
ATOM 4633 C CA . LEU B 1 231 ? -9.156 -6.809 3.752 1 98.75 231 LEU B CA 1
ATOM 4634 C C . LEU B 1 231 ? -9.414 -5.609 2.848 1 98.75 231 LEU B C 1
ATOM 4636 O O . LEU B 1 231 ? -10.461 -5.512 2.213 1 98.75 231 LEU B O 1
ATOM 4640 N N . ARG B 1 232 ? -8.469 -4.695 2.785 1 98.56 232 ARG B N 1
ATOM 4641 C CA . ARG B 1 232 ? -8.672 -3.459 2.037 1 98.56 232 ARG B CA 1
ATOM 4642 C C . ARG B 1 232 ? -8.945 -3.748 0.565 1 98.56 232 ARG B C 1
ATOM 4644 O O . ARG B 1 232 ? -8.414 -4.707 0.006 1 98.56 232 ARG B O 1
ATOM 4651 N N . ALA B 1 233 ? -9.75 -2.9 0.023 1 98.81 233 ALA B N 1
ATOM 4652 C CA . ALA B 1 233 ? -9.961 -2.949 -1.422 1 98.81 233 ALA B CA 1
ATOM 4653 C C . ALA B 1 233 ? -8.648 -2.74 -2.174 1 98.81 233 ALA B C 1
ATOM 4655 O O . ALA B 1 233 ? -7.715 -2.131 -1.649 1 98.81 233 ALA B O 1
ATOM 4656 N N . PHE B 1 234 ? -8.609 -3.264 -3.398 1 98.81 234 PHE B N 1
ATOM 4657 C CA . PHE B 1 234 ? -7.438 -3.137 -4.258 1 98.81 234 PHE B CA 1
ATOM 4658 C C . PHE B 1 234 ? -7.086 -1.67 -4.48 1 98.81 234 PHE B C 1
ATOM 4660 O O . PHE B 1 234 ? -7.973 -0.839 -4.691 1 98.81 234 PHE B O 1
ATOM 4667 N N . THR B 1 235 ? -5.848 -1.352 -4.359 1 98.69 235 THR B N 1
ATOM 4668 C CA . THR B 1 235 ? -5.277 -0.07 -4.766 1 98.69 235 THR B CA 1
ATOM 4669 C C . THR B 1 235 ? -4.074 -0.278 -5.684 1 98.69 235 THR B C 1
ATOM 4671 O O . THR B 1 235 ? -3.539 -1.385 -5.77 1 98.69 235 THR B O 1
ATOM 4674 N N . GLY B 1 236 ? -3.662 0.698 -6.445 1 98.25 236 GLY B N 1
ATOM 4675 C CA . GLY B 1 236 ? -2.484 0.619 -7.293 1 98.25 236 GLY B CA 1
ATOM 4676 C C . GLY B 1 236 ? -2.713 -0.183 -8.562 1 98.25 236 GLY B C 1
ATOM 4677 O O . GLY B 1 236 ? -1.761 -0.656 -9.18 1 98.25 236 GLY B O 1
ATOM 4678 N N . ARG B 1 237 ? -3.957 -0.462 -8.867 1 98.19 237 ARG B N 1
ATOM 4679 C CA . ARG B 1 237 ? -4.348 -1.144 -10.102 1 98.19 237 ARG B CA 1
ATOM 4680 C C . ARG B 1 237 ? -5.336 -0.302 -10.898 1 98.19 237 ARG B C 1
ATOM 4682 O O . ARG B 1 237 ? -6.5 -0.677 -11.047 1 98.19 237 ARG B O 1
ATOM 4689 N N . PRO B 1 238 ? -4.855 0.792 -11.484 1 96.44 238 PRO B N 1
ATOM 4690 C CA . PRO B 1 238 ? -5.777 1.622 -12.258 1 96.44 238 PRO B CA 1
ATOM 4691 C C . PRO B 1 238 ? -6.34 0.895 -13.477 1 96.44 238 PRO B C 1
ATOM 4693 O O . PRO B 1 238 ? -5.664 0.039 -14.055 1 96.44 238 PRO B O 1
ATOM 4696 N N . ALA B 1 239 ? -7.516 1.262 -13.867 1 97.31 239 ALA B N 1
ATOM 4697 C CA . ALA B 1 239 ? -8.188 0.626 -15 1 97.31 239 ALA B CA 1
ATOM 4698 C C . ALA B 1 239 ? -7.367 0.771 -16.281 1 97.31 239 ALA B C 1
ATOM 4700 O O . ALA B 1 239 ? -7.508 -0.027 -17.203 1 97.31 239 ALA B O 1
ATOM 4701 N N . SER B 1 240 ? -6.504 1.711 -16.297 1 96.81 240 SER B N 1
ATOM 4702 C CA . SER B 1 240 ? -5.727 2.02 -17.484 1 96.81 240 SER B CA 1
ATOM 4703 C C . SER B 1 240 ? -4.727 0.911 -17.812 1 96.81 240 SER B C 1
ATOM 4705 O O . SER B 1 240 ? -4.156 0.875 -18.891 1 96.81 240 SER B O 1
ATOM 4707 N N . ILE B 1 241 ? -4.531 -0.049 -16.891 1 98.38 241 ILE B N 1
ATOM 4708 C CA . ILE B 1 241 ? -3.572 -1.11 -17.172 1 98.38 241 ILE B CA 1
ATOM 4709 C C . ILE B 1 241 ? -4.227 -2.184 -18.031 1 98.38 241 ILE B C 1
ATOM 4711 O O . ILE B 1 241 ? -3.547 -3.059 -18.578 1 98.38 241 ILE B O 1
ATOM 4715 N N . ALA B 1 242 ? -5.492 -2.104 -18.266 1 98.25 242 ALA B N 1
ATOM 4716 C CA . ALA B 1 242 ? -6.277 -3.133 -18.938 1 98.25 242 ALA B CA 1
ATOM 4717 C C . ALA B 1 242 ? -5.695 -3.447 -20.312 1 98.25 242 ALA B C 1
ATOM 4719 O O . ALA B 1 242 ? -5.578 -4.617 -20.688 1 98.25 242 ALA B O 1
ATOM 4720 N N . GLY B 1 243 ? -5.309 -2.439 -21.031 1 98.19 243 GLY B N 1
ATOM 4721 C CA . GLY B 1 243 ? -4.809 -2.629 -22.391 1 98.19 243 GLY B CA 1
ATOM 4722 C C . GLY B 1 243 ? -3.383 -3.148 -22.422 1 98.19 243 GLY B C 1
ATOM 4723 O O . GLY B 1 243 ? -2.861 -3.465 -23.5 1 98.19 243 GLY B O 1
ATOM 4724 N N . HIS B 1 244 ? -2.799 -3.361 -21.25 1 98.69 244 HIS B N 1
ATOM 4725 C CA . HIS B 1 244 ? -1.379 -3.689 -21.203 1 98.69 244 HIS B CA 1
ATOM 4726 C C . HIS B 1 244 ? -1.158 -5.078 -20.609 1 98.69 244 HIS B C 1
ATOM 4728 O O . HIS B 1 244 ? -0.016 -5.492 -20.391 1 98.69 244 HIS B O 1
ATOM 4734 N N . ILE B 1 245 ? -2.211 -5.832 -20.312 1 98.88 245 ILE B N 1
ATOM 4735 C CA . ILE B 1 245 ? -2.061 -7.145 -19.703 1 98.88 245 ILE B CA 1
ATOM 4736 C C . ILE B 1 245 ? -2.916 -8.164 -20.453 1 98.88 245 ILE B C 1
ATOM 4738 O O . ILE B 1 245 ? -3.875 -7.797 -21.125 1 98.88 245 ILE B O 1
ATOM 4742 N N . ALA B 1 246 ? -2.543 -9.406 -20.375 1 98.75 246 ALA B N 1
ATOM 4743 C CA . ALA B 1 246 ? -3.328 -10.484 -20.969 1 98.75 246 ALA B CA 1
ATOM 4744 C C . ALA B 1 246 ? -4.504 -10.859 -20.062 1 98.75 246 ALA B C 1
ATOM 4746 O O . ALA B 1 246 ? -5.609 -11.109 -20.562 1 98.75 246 ALA B O 1
ATOM 4747 N N . ALA B 1 247 ? -4.305 -10.914 -18.828 1 98.81 247 ALA B N 1
ATOM 4748 C CA . ALA B 1 247 ? -5.285 -11.242 -17.797 1 98.81 247 ALA B CA 1
ATOM 4749 C C . ALA B 1 247 ? -4.789 -10.836 -16.422 1 98.81 247 ALA B C 1
ATOM 4751 O O . ALA B 1 247 ? -3.627 -10.445 -16.266 1 98.81 247 ALA B O 1
ATOM 4752 N N . HIS B 1 248 ? -5.66 -10.812 -15.469 1 98.94 248 HIS B N 1
ATOM 4753 C CA . HIS B 1 248 ? -5.355 -10.445 -14.094 1 98.94 248 HIS B CA 1
ATOM 4754 C C . HIS B 1 248 ? -5.812 -11.531 -13.125 1 98.94 248 HIS B C 1
ATOM 4756 O O . HIS B 1 248 ? -7 -11.625 -12.805 1 98.94 248 HIS B O 1
ATOM 4762 N N . ALA B 1 249 ? -4.855 -12.32 -12.656 1 98.88 249 ALA B N 1
ATOM 4763 C CA . ALA B 1 249 ? -5.133 -13.391 -11.711 1 98.88 249 ALA B CA 1
ATOM 4764 C C . ALA B 1 249 ? -4.887 -12.93 -10.273 1 98.88 249 ALA B C 1
ATOM 4766 O O . ALA B 1 249 ? -3.793 -12.469 -9.945 1 98.88 249 ALA B O 1
ATOM 4767 N N . VAL B 1 250 ? -5.828 -13.086 -9.453 1 98.88 250 VAL B N 1
ATOM 4768 C CA . VAL B 1 250 ? -5.742 -12.703 -8.047 1 98.88 250 VAL B CA 1
ATOM 4769 C C . VAL B 1 250 ? -5.305 -13.914 -7.211 1 98.88 250 VAL B C 1
ATOM 4771 O O . VAL B 1 250 ? -5.895 -14.992 -7.312 1 98.88 250 VAL B O 1
ATOM 4774 N N . ASN B 1 251 ? -4.227 -13.773 -6.484 1 98.69 251 ASN B N 1
ATOM 4775 C CA . ASN B 1 251 ? -3.824 -14.758 -5.48 1 98.69 251 ASN B CA 1
ATOM 4776 C C . ASN B 1 251 ? -4.516 -14.508 -4.145 1 98.69 251 ASN B C 1
ATOM 4778 O O . ASN B 1 251 ? -4.184 -13.555 -3.436 1 98.69 251 ASN B O 1
ATOM 4782 N N . PRO B 1 252 ? -5.469 -15.32 -3.754 1 98.38 252 PRO B N 1
ATOM 4783 C CA . PRO B 1 252 ? -6.309 -15.016 -2.596 1 98.38 252 PRO B CA 1
ATOM 4784 C C . PRO B 1 252 ? -5.594 -15.258 -1.268 1 98.38 252 PRO B C 1
ATOM 4786 O O . PRO B 1 252 ? -4.508 -15.836 -1.244 1 98.38 252 PRO B O 1
ATOM 4789 N N . ALA B 1 253 ? -6.211 -14.773 -0.205 1 98.38 253 ALA B N 1
ATOM 4790 C CA . ALA B 1 253 ? -5.719 -14.969 1.155 1 98.38 253 ALA B CA 1
ATOM 4791 C C . ALA B 1 253 ? -6.082 -16.359 1.673 1 98.38 253 ALA B C 1
ATOM 4793 O O . ALA B 1 253 ? -6.812 -17.094 1.013 1 98.38 253 ALA B O 1
ATOM 4794 N N . LEU B 1 254 ? -5.562 -16.672 2.832 1 97.56 254 LEU B N 1
ATOM 4795 C CA . LEU B 1 254 ? -5.816 -17.953 3.484 1 97.56 254 LEU B CA 1
ATOM 4796 C C . LEU B 1 254 ? -7.285 -18.078 3.881 1 97.56 254 LEU B C 1
ATOM 4798 O O . LEU B 1 254 ? -7.777 -19.188 4.121 1 97.56 254 LEU B O 1
ATOM 4802 N N . GLN B 1 255 ? -8.023 -16.969 3.975 1 98.38 255 GLN B N 1
ATOM 4803 C CA . GLN B 1 255 ? -9.438 -16.922 4.328 1 98.38 255 GLN B CA 1
ATOM 4804 C C . GLN B 1 255 ? -10.312 -16.875 3.082 1 98.38 255 GLN B C 1
ATOM 4806 O O . GLN B 1 255 ? -10.406 -15.828 2.428 1 98.38 255 GLN B O 1
ATOM 4811 N N . PRO B 1 256 ? -11.008 -17.922 2.756 1 98.19 256 PRO B N 1
ATOM 4812 C CA . PRO B 1 256 ? -11.75 -17.953 1.495 1 98.19 256 PRO B CA 1
ATOM 4813 C C . PRO B 1 256 ? -12.875 -16.922 1.441 1 98.19 256 PRO B C 1
ATOM 4815 O O . PRO B 1 256 ? -13.039 -16.25 0.428 1 98.19 256 PRO B O 1
ATOM 4818 N N . ILE B 1 257 ? -13.617 -16.75 2.494 1 98.69 257 ILE B N 1
ATOM 4819 C CA . ILE B 1 257 ? -14.758 -15.836 2.479 1 98.69 257 ILE B CA 1
ATOM 4820 C C . ILE B 1 257 ? -14.266 -14.391 2.42 1 98.69 257 ILE B C 1
ATOM 4822 O O . ILE B 1 257 ? -14.711 -13.609 1.582 1 98.69 257 ILE B O 1
ATOM 4826 N N . LEU B 1 258 ? -13.344 -14.07 3.27 1 98.88 258 LEU B N 1
ATOM 4827 C CA . LEU B 1 258 ? -12.844 -12.703 3.369 1 98.88 258 LEU B CA 1
ATOM 4828 C C . LEU B 1 258 ? -12.102 -12.297 2.102 1 98.88 258 LEU B C 1
ATOM 4830 O O . LEU B 1 258 ? -12.055 -11.117 1.751 1 98.88 258 LEU B O 1
ATOM 4834 N N . SER B 1 259 ? -11.547 -13.258 1.359 1 98.81 259 SER B N 1
ATOM 4835 C CA . SER B 1 259 ? -10.812 -12.992 0.126 1 98.81 259 SER B CA 1
ATOM 4836 C C . SER B 1 259 ? -11.734 -12.414 -0.945 1 98.81 259 SER B C 1
ATOM 4838 O O . SER B 1 259 ? -11.266 -11.766 -1.887 1 98.81 259 SER B O 1
ATOM 4840 N N . ARG B 1 260 ? -13.016 -12.656 -0.807 1 98.94 260 ARG B N 1
ATOM 4841 C CA . ARG B 1 260 ? -13.969 -12.18 -1.801 1 98.94 260 ARG B CA 1
ATOM 4842 C C . ARG B 1 260 ? -14.062 -10.664 -1.801 1 98.94 260 ARG B C 1
ATOM 4844 O O . ARG B 1 260 ? -14.328 -10.047 -2.836 1 98.94 260 ARG B O 1
ATOM 4851 N N . ILE B 1 261 ? -13.781 -10.031 -0.641 1 98.94 261 ILE B N 1
ATOM 4852 C CA . ILE B 1 261 ? -13.945 -8.594 -0.486 1 98.94 261 ILE B CA 1
ATOM 4853 C C . ILE B 1 261 ? -12.969 -7.855 -1.393 1 98.94 261 ILE B C 1
ATOM 4855 O O . ILE B 1 261 ? -13.375 -7.125 -2.297 1 98.94 261 ILE B O 1
ATOM 4859 N N . PRO B 1 262 ? -11.656 -8.102 -1.23 1 98.94 262 PRO B N 1
ATOM 4860 C CA . PRO B 1 262 ? -10.766 -7.438 -2.184 1 98.94 262 PRO B CA 1
ATOM 4861 C C . PRO B 1 262 ? -10.984 -7.902 -3.621 1 98.94 262 PRO B C 1
ATOM 4863 O O . PRO B 1 262 ? -10.875 -7.105 -4.555 1 98.94 262 PRO B O 1
ATOM 4866 N N . ALA B 1 263 ? -11.305 -9.164 -3.871 1 98.94 263 ALA B N 1
ATOM 4867 C CA . ALA B 1 263 ? -11.508 -9.648 -5.234 1 98.94 263 ALA B CA 1
ATOM 4868 C C . ALA B 1 263 ? -12.625 -8.875 -5.934 1 98.94 263 ALA B C 1
ATOM 4870 O O . ALA B 1 263 ? -12.469 -8.453 -7.082 1 98.94 263 ALA B O 1
ATOM 4871 N N . ILE B 1 264 ? -13.695 -8.656 -5.254 1 98.94 264 ILE B N 1
ATOM 4872 C CA . ILE B 1 264 ? -14.812 -7.914 -5.816 1 98.94 264 ILE B CA 1
ATOM 4873 C C . ILE B 1 264 ? -14.398 -6.473 -6.098 1 98.94 264 ILE B C 1
ATOM 4875 O O . ILE B 1 264 ? -14.789 -5.891 -7.109 1 98.94 264 ILE B O 1
ATOM 4879 N N . SER B 1 265 ? -13.578 -5.906 -5.227 1 98.88 265 SER B N 1
ATOM 4880 C CA . SER B 1 265 ? -13.156 -4.52 -5.398 1 98.88 265 SER B CA 1
ATOM 4881 C C . SER B 1 265 ? -12.281 -4.355 -6.637 1 98.88 265 SER B C 1
ATOM 4883 O O . SER B 1 265 ? -12.305 -3.309 -7.285 1 98.88 265 SER B O 1
ATOM 4885 N N . LEU B 1 266 ? -11.492 -5.41 -7.023 1 98.88 266 LEU B N 1
ATOM 4886 C CA . LEU B 1 266 ? -10.688 -5.324 -8.242 1 98.88 266 LEU B CA 1
ATOM 4887 C C . LEU B 1 266 ? -11.586 -5.176 -9.469 1 98.88 266 LEU B C 1
ATOM 4889 O O . LEU B 1 266 ? -11.305 -4.359 -10.352 1 98.88 266 LEU B O 1
ATOM 4893 N N . ALA B 1 267 ? -12.625 -5.98 -9.508 1 98.75 267 ALA B N 1
ATOM 4894 C CA . ALA B 1 267 ? -13.586 -5.852 -10.602 1 98.75 267 ALA B CA 1
ATOM 4895 C C . ALA B 1 267 ? -14.164 -4.441 -10.664 1 98.75 267 ALA B C 1
ATOM 4897 O O . ALA B 1 267 ? -14.336 -3.879 -11.742 1 98.75 267 ALA B O 1
ATOM 4898 N N . GLN B 1 268 ? -14.43 -3.857 -9.523 1 98.44 268 GLN B N 1
ATOM 4899 C CA . GLN B 1 268 ? -14.961 -2.5 -9.453 1 98.44 268 GLN B CA 1
ATOM 4900 C C . GLN B 1 268 ? -13.938 -1.483 -9.953 1 98.44 268 GLN B C 1
ATOM 4902 O O . GLN B 1 268 ? -14.297 -0.495 -10.602 1 98.44 268 GLN B O 1
ATOM 4907 N N . SER B 1 269 ? -12.695 -1.748 -9.586 1 98.38 269 SER B N 1
ATOM 4908 C CA . SER B 1 269 ? -11.648 -0.843 -10.039 1 98.38 269 SER B CA 1
ATOM 4909 C C . SER B 1 269 ? -11.617 -0.749 -11.562 1 98.38 269 SER B C 1
ATOM 4911 O O . SER B 1 269 ? -11.539 0.347 -12.117 1 98.38 269 SER B O 1
ATOM 4913 N N . TYR B 1 270 ? -11.719 -1.889 -12.25 1 98.5 270 TYR B N 1
ATOM 4914 C CA . TYR B 1 270 ? -11.727 -1.904 -13.703 1 98.5 270 TYR B CA 1
ATOM 4915 C C . TYR B 1 270 ? -12.992 -1.255 -14.25 1 98.5 270 TYR B C 1
ATOM 4917 O O . TYR B 1 270 ? -12.938 -0.495 -15.219 1 98.5 270 TYR B O 1
ATOM 4925 N N . ARG B 1 271 ? -14.102 -1.497 -13.664 1 98 271 ARG B N 1
ATOM 4926 C CA . ARG B 1 271 ? -15.398 -1.033 -14.164 1 98 271 ARG B CA 1
ATOM 4927 C C . ARG B 1 271 ? -15.539 0.476 -14 1 98 271 ARG B C 1
ATOM 4929 O O . ARG B 1 271 ? -16.031 1.161 -14.898 1 98 271 ARG B O 1
ATOM 4936 N N . LEU B 1 272 ? -15.062 1.027 -12.883 1 97.94 272 LEU B N 1
ATOM 4937 C CA . LEU B 1 272 ? -15.336 2.416 -12.523 1 97.94 272 LEU B CA 1
ATOM 4938 C C . LEU B 1 272 ? -14.234 3.336 -13.055 1 97.94 272 LEU B C 1
ATOM 4940 O O . LEU B 1 272 ? -14.445 4.543 -13.195 1 97.94 272 LEU B O 1
ATOM 4944 N N . GLY B 1 273 ? -13.047 2.797 -13.297 1 97.19 273 GLY B N 1
ATOM 4945 C CA . GLY B 1 273 ? -11.953 3.629 -13.781 1 97.19 273 GLY B CA 1
ATOM 4946 C C . GLY B 1 273 ? -11.609 4.766 -12.836 1 97.19 273 GLY B C 1
ATOM 4947 O O . GLY B 1 273 ? -11.398 4.547 -11.641 1 97.19 273 GLY B O 1
ATOM 4948 N N . ASP B 1 274 ? -11.68 5.949 -13.305 1 96.25 274 ASP B N 1
ATOM 4949 C CA . ASP B 1 274 ? -11.281 7.133 -12.547 1 96.25 274 ASP B CA 1
ATOM 4950 C C . ASP B 1 274 ? -12.25 7.398 -11.398 1 96.25 274 ASP B C 1
ATOM 4952 O O . ASP B 1 274 ? -11.922 8.117 -10.453 1 96.25 274 ASP B O 1
ATOM 4956 N N . ASP B 1 275 ? -13.406 6.867 -11.469 1 98.06 275 ASP B N 1
ATOM 4957 C CA . ASP B 1 275 ? -14.422 7.105 -10.453 1 98.06 275 ASP B CA 1
ATOM 4958 C C . ASP B 1 275 ? -14.258 6.152 -9.273 1 98.06 275 ASP B C 1
ATOM 4960 O O . ASP B 1 275 ? -14.953 6.273 -8.266 1 98.06 275 ASP B O 1
ATOM 4964 N N . TYR B 1 276 ? -13.312 5.246 -9.422 1 98.31 276 TYR B N 1
ATOM 4965 C CA . TYR B 1 276 ? -13.055 4.258 -8.383 1 98.31 276 TYR B CA 1
ATOM 4966 C C . TYR B 1 276 ? -12.609 4.934 -7.09 1 98.31 276 TYR B C 1
ATOM 4968 O O . TYR B 1 276 ? -11.797 5.859 -7.109 1 98.31 276 TYR B O 1
ATOM 4976 N N . GLN B 1 277 ? -13.211 4.566 -5.961 1 98.56 277 GLN B N 1
ATOM 4977 C CA . GLN B 1 277 ? -12.852 4.914 -4.594 1 98.56 277 GLN B CA 1
ATOM 4978 C C . GLN B 1 277 ? -12.703 3.666 -3.729 1 98.56 277 GLN B C 1
ATOM 4980 O O . GLN B 1 277 ? -13.68 2.961 -3.473 1 98.56 277 GLN B O 1
ATOM 4985 N N . TYR B 1 278 ? -11.492 3.396 -3.223 1 98.62 278 TYR B N 1
ATOM 4986 C CA . TYR B 1 278 ? -11.234 2.076 -2.66 1 98.62 278 TYR B CA 1
ATOM 4987 C C . TYR B 1 278 ? -11.969 1.887 -1.343 1 98.62 278 TYR B C 1
ATOM 4989 O O . TYR B 1 278 ? -12.375 0.771 -1.006 1 98.62 278 TYR B O 1
ATOM 4997 N N . GLY B 1 279 ? -12.18 2.99 -0.57 1 97.94 279 GLY B N 1
ATOM 4998 C CA . GLY B 1 279 ? -12.969 2.875 0.646 1 97.94 279 GLY B CA 1
ATOM 4999 C C . GLY B 1 279 ? -14.414 2.508 0.384 1 97.94 279 GLY B C 1
ATOM 5000 O O . GLY B 1 279 ? -14.984 1.666 1.083 1 97.94 279 GLY B O 1
ATOM 5001 N N . GLN B 1 280 ? -15.008 3.127 -0.63 1 97.12 280 GLN B N 1
ATOM 5002 C CA . GLN B 1 280 ? -16.375 2.818 -1.014 1 97.12 280 GLN B CA 1
ATOM 5003 C C . GLN B 1 280 ? -16.484 1.408 -1.59 1 97.12 280 GLN B C 1
ATOM 5005 O O . GLN B 1 280 ? -17.453 0.697 -1.329 1 97.12 280 GLN B O 1
ATOM 5010 N N . ALA B 1 281 ? -15.508 1.068 -2.402 1 98.62 281 ALA B N 1
ATOM 5011 C CA . ALA B 1 281 ? -15.484 -0.272 -2.98 1 98.62 281 ALA B CA 1
ATOM 5012 C C . ALA B 1 281 ? -15.391 -1.338 -1.893 1 98.62 281 ALA B C 1
ATOM 5014 O O . ALA B 1 281 ? -16.047 -2.379 -1.978 1 98.62 281 ALA B O 1
ATOM 5015 N N . PHE B 1 282 ? -14.578 -1.065 -0.896 1 98.81 282 PHE B N 1
ATOM 5016 C CA . PHE B 1 282 ? -14.484 -1.97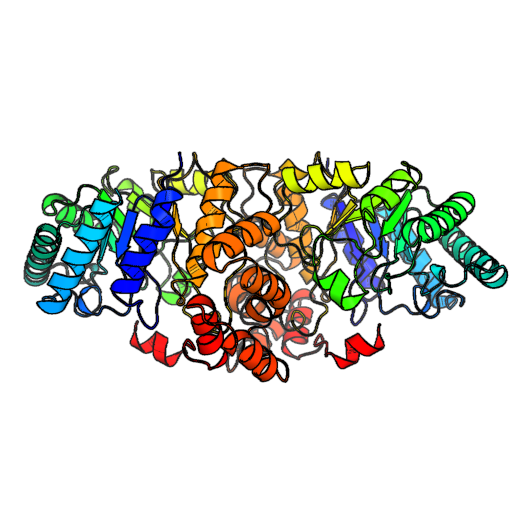6 0.24 1 98.81 282 PHE B CA 1
ATOM 5017 C C . PHE B 1 282 ? -15.852 -2.16 0.896 1 98.81 282 PHE B C 1
ATOM 5019 O O . PHE B 1 282 ? -16.297 -3.289 1.117 1 98.81 282 PHE B O 1
ATOM 5026 N N . LEU B 1 283 ? -16.453 -1.076 1.214 1 98.19 283 LEU B N 1
ATOM 5027 C CA . LEU B 1 283 ? -17.703 -1.141 1.944 1 98.19 283 LEU B CA 1
ATOM 5028 C C . LEU B 1 283 ? -18.766 -1.869 1.129 1 98.19 283 LEU B C 1
ATOM 5030 O O . LEU B 1 283 ? -19.531 -2.682 1.669 1 98.19 283 LEU B O 1
ATOM 5034 N N . ALA B 1 284 ? -18.875 -1.577 -0.154 1 98.56 284 ALA B N 1
ATOM 5035 C CA . ALA B 1 284 ? -19.844 -2.248 -1.023 1 98.56 284 ALA B CA 1
ATOM 5036 C C . ALA B 1 284 ? -19.578 -3.752 -1.067 1 98.56 284 ALA B C 1
ATOM 5038 O O . ALA B 1 284 ? -20.516 -4.551 -0.915 1 98.56 284 ALA B O 1
ATOM 5039 N N . ALA B 1 285 ? -18.328 -4.152 -1.245 1 98.94 285 ALA B N 1
ATOM 5040 C CA . ALA B 1 285 ? -17.969 -5.566 -1.304 1 98.94 285 ALA B CA 1
ATOM 5041 C C . ALA B 1 285 ? -18.203 -6.25 0.04 1 98.94 285 ALA B C 1
ATOM 5043 O O . ALA B 1 285 ? -18.719 -7.371 0.092 1 98.94 285 ALA B O 1
ATOM 5044 N N . ALA B 1 286 ? -17.828 -5.562 1.125 1 98.88 286 ALA B N 1
ATOM 5045 C CA . ALA B 1 286 ? -18.016 -6.117 2.463 1 98.88 286 ALA B CA 1
ATOM 5046 C C . ALA B 1 286 ? -19.5 -6.324 2.762 1 98.88 286 ALA B C 1
ATOM 5048 O O . ALA B 1 286 ? -19.891 -7.328 3.365 1 98.88 286 ALA B O 1
ATOM 5049 N N . ASN B 1 287 ? -20.297 -5.344 2.35 1 98.81 287 ASN B N 1
ATOM 5050 C CA . ASN B 1 287 ? -21.734 -5.488 2.531 1 98.81 287 ASN B CA 1
ATOM 5051 C C . ASN B 1 287 ? -22.281 -6.715 1.8 1 98.81 287 ASN B C 1
ATOM 5053 O O . ASN B 1 287 ? -23.125 -7.438 2.33 1 98.81 287 ASN B O 1
ATOM 5057 N N . GLU B 1 288 ? -21.812 -6.902 0.658 1 98.81 288 GLU B N 1
ATOM 5058 C CA . GLU B 1 288 ? -22.25 -8.039 -0.143 1 98.81 288 GLU B CA 1
ATOM 5059 C C . GLU B 1 288 ? -21.828 -9.359 0.488 1 98.81 288 GLU B C 1
ATOM 5061 O O . GLU B 1 288 ? -22.609 -10.312 0.538 1 98.81 288 GLU B O 1
ATOM 5066 N N . VAL B 1 289 ? -20.625 -9.445 1.021 1 98.88 289 VAL B N 1
ATOM 5067 C CA . VAL B 1 289 ? -20.016 -10.703 1.467 1 98.88 289 VAL B CA 1
ATOM 5068 C C . VAL B 1 289 ? -20.438 -10.992 2.904 1 98.88 289 VAL B C 1
ATOM 5070 O O . VAL B 1 289 ? -20.703 -12.148 3.254 1 98.88 289 VAL B O 1
ATOM 5073 N N . LEU B 1 290 ? -20.578 -9.945 3.697 1 98.81 290 LEU B N 1
ATOM 5074 C CA . LEU B 1 290 ? -20.688 -10.148 5.137 1 98.81 290 LEU B CA 1
ATOM 5075 C C . LEU B 1 290 ? -22.078 -9.711 5.629 1 98.81 290 LEU B C 1
ATOM 5077 O O . LEU B 1 290 ? -22.484 -10.078 6.734 1 98.81 290 LEU B O 1
ATOM 5081 N N . GLY B 1 291 ? -22.797 -8.906 4.832 1 98.56 291 GLY B N 1
ATOM 5082 C CA . GLY B 1 291 ? -23.984 -8.219 5.324 1 98.56 291 GLY B CA 1
ATOM 5083 C C . GLY B 1 291 ? -23.672 -6.91 6.02 1 98.56 291 GLY B C 1
ATOM 5084 O O . GLY B 1 291 ? -22.531 -6.68 6.43 1 98.56 291 GLY B O 1
ATOM 5085 N N . PRO B 1 292 ? -24.641 -6.062 6.168 1 97.88 292 PRO B N 1
ATOM 5086 C CA . PRO B 1 292 ? -24.406 -4.676 6.578 1 97.88 292 PRO B CA 1
ATOM 5087 C C . PRO B 1 292 ? -23.797 -4.566 7.98 1 97.88 292 PRO B C 1
ATOM 5089 O O . PRO B 1 292 ? -22.859 -3.797 8.195 1 97.88 292 PRO B O 1
ATOM 5092 N N . ASP B 1 293 ? -24.281 -5.344 8.953 1 97.75 293 ASP B N 1
ATOM 5093 C CA . ASP B 1 293 ? -23.828 -5.203 10.328 1 97.75 293 ASP B CA 1
ATOM 5094 C C . ASP B 1 293 ? -22.375 -5.637 10.484 1 97.75 293 ASP B C 1
ATOM 5096 O O . ASP B 1 293 ? -21.562 -4.902 11.047 1 97.75 293 ASP B O 1
ATOM 5100 N N . LEU B 1 294 ? -22.078 -6.809 9.984 1 98.5 294 LEU B N 1
ATOM 5101 C CA . LEU B 1 294 ? -20.719 -7.32 10.078 1 98.5 294 LEU B CA 1
ATOM 5102 C C . LEU B 1 294 ? -19.766 -6.48 9.234 1 98.5 294 LEU B C 1
ATOM 5104 O O . LEU B 1 294 ? -18.625 -6.234 9.641 1 98.5 294 LEU B O 1
ATOM 5108 N N . ALA B 1 295 ? -20.219 -6.02 8.094 1 98.56 295 ALA B N 1
ATOM 5109 C CA . ALA B 1 295 ? -19.422 -5.164 7.23 1 98.56 295 ALA B CA 1
ATOM 5110 C C . ALA B 1 295 ? -19.016 -3.879 7.949 1 98.56 295 ALA B C 1
ATOM 5112 O O . ALA B 1 295 ? -17.859 -3.455 7.887 1 98.56 295 ALA B O 1
ATOM 5113 N N . ARG B 1 296 ? -19.953 -3.279 8.617 1 96.44 296 ARG B N 1
ATOM 5114 C CA . ARG B 1 296 ? -19.672 -2.049 9.352 1 96.44 296 ARG B CA 1
ATOM 5115 C C . ARG B 1 296 ? -18.672 -2.293 10.477 1 96.44 296 ARG B C 1
ATOM 5117 O O . ARG B 1 296 ? -17.797 -1.459 10.727 1 96.44 296 ARG B O 1
ATOM 5124 N N . ARG B 1 297 ? -18.859 -3.41 11.109 1 97.19 297 ARG B N 1
ATOM 5125 C CA . ARG B 1 297 ? -17.922 -3.758 12.18 1 97.19 297 ARG B CA 1
ATOM 5126 C C . ARG B 1 297 ? -16.516 -3.947 11.641 1 97.19 297 ARG B C 1
ATOM 5128 O O . ARG B 1 297 ? -15.547 -3.445 12.219 1 97.19 297 ARG B O 1
ATOM 5135 N N . VAL B 1 298 ? -16.391 -4.66 10.555 1 98.44 298 VAL B N 1
ATOM 5136 C CA . VAL B 1 298 ? -15.094 -4.91 9.945 1 98.44 298 VAL B CA 1
ATOM 5137 C C . VAL B 1 298 ? -14.484 -3.592 9.469 1 98.44 298 VAL B C 1
ATOM 5139 O O . VAL B 1 298 ? -13.289 -3.354 9.633 1 98.44 298 VAL B O 1
ATOM 5142 N N . GLN B 1 299 ? -15.305 -2.734 8.883 1 97.56 299 GLN B N 1
ATOM 5143 C CA . GLN B 1 299 ? -14.828 -1.417 8.469 1 97.56 299 GLN B CA 1
ATOM 5144 C C . GLN B 1 299 ? -14.234 -0.649 9.641 1 97.56 299 GLN B C 1
ATOM 5146 O O . GLN B 1 299 ? -13.164 -0.046 9.523 1 97.56 299 GLN B O 1
ATOM 5151 N N . GLY B 1 300 ? -14.93 -0.714 10.766 1 95.69 300 GLY B N 1
ATOM 5152 C CA . GLY B 1 300 ? -14.477 -0.016 11.961 1 95.69 300 GLY B CA 1
ATOM 5153 C C . GLY B 1 300 ? -13.188 -0.581 12.531 1 95.69 300 GLY B C 1
ATOM 5154 O O . GLY B 1 300 ? -12.477 0.106 13.266 1 95.69 300 GLY B O 1
ATOM 5155 N N . HIS B 1 301 ? -12.891 -1.852 12.172 1 97.06 301 HIS B N 1
ATOM 5156 C CA . HIS B 1 301 ? -11.727 -2.521 12.742 1 97.06 301 HIS B CA 1
ATOM 5157 C C . HIS B 1 301 ? -10.648 -2.75 11.68 1 97.06 301 HIS B C 1
ATOM 5159 O O . HIS B 1 301 ? -9.703 -3.51 11.906 1 97.06 301 HIS B O 1
ATOM 5165 N N . LEU B 1 302 ? -10.773 -2.109 10.539 1 97.19 302 LEU B N 1
ATOM 5166 C CA . LEU B 1 302 ? -9.859 -2.354 9.438 1 97.19 302 LEU B CA 1
ATOM 5167 C C . LEU B 1 302 ? -8.414 -2.084 9.859 1 97.19 302 LEU B C 1
ATOM 5169 O O . LEU B 1 302 ? -7.523 -2.885 9.578 1 97.19 302 LEU B O 1
ATOM 5173 N N . THR B 1 303 ? -8.164 -1.005 10.562 1 95.31 303 THR B N 1
ATOM 5174 C CA . THR B 1 303 ? -6.809 -0.66 10.992 1 95.31 303 THR B CA 1
ATOM 5175 C C . THR B 1 303 ? -6.27 -1.705 11.961 1 95.31 303 THR B C 1
ATOM 5177 O O . THR B 1 303 ? -5.094 -2.068 11.898 1 95.31 303 THR B O 1
ATOM 5180 N N . LEU B 1 304 ? -7.078 -2.24 12.812 1 96.25 304 LEU B N 1
ATOM 5181 C CA . LEU B 1 304 ? -6.66 -3.244 13.789 1 96.25 304 LEU B CA 1
ATOM 5182 C C . LEU B 1 304 ? -6.379 -4.578 13.102 1 96.25 304 LEU B C 1
ATOM 5184 O O . LEU B 1 304 ? -5.352 -5.207 13.367 1 96.25 304 LEU B O 1
ATOM 5188 N N . LEU B 1 305 ? -7.277 -4.969 12.211 1 98.19 305 LEU B N 1
ATOM 5189 C CA . LEU B 1 305 ? -7.211 -6.293 11.602 1 98.19 305 LEU B CA 1
ATOM 5190 C C . LEU B 1 305 ? -6.172 -6.328 10.484 1 98.19 305 LEU B C 1
ATOM 5192 O O . LEU B 1 305 ? -5.441 -7.312 10.344 1 98.19 305 LEU B O 1
ATOM 5196 N N . HIS B 1 306 ? -6.09 -5.27 9.695 1 97.81 306 HIS B N 1
ATOM 5197 C CA . HIS B 1 306 ? -5.266 -5.23 8.492 1 97.81 306 HIS B CA 1
ATOM 5198 C C . HIS B 1 306 ? -3.883 -4.656 8.797 1 97.81 306 HIS B C 1
ATOM 5200 O O . HIS B 1 306 ? -2.871 -5.195 8.336 1 97.81 306 HIS B O 1
ATOM 5206 N N . ASP B 1 307 ? -3.775 -3.59 9.578 1 96 307 ASP B N 1
ATOM 5207 C CA . ASP B 1 307 ? -2.523 -2.857 9.742 1 96 307 ASP B CA 1
ATOM 5208 C C . ASP B 1 307 ? -1.794 -3.291 11.008 1 96 307 ASP B C 1
ATOM 5210 O O . ASP B 1 307 ? -0.597 -3.58 10.977 1 96 307 ASP B O 1
ATOM 5214 N N . THR B 1 308 ? -2.502 -3.264 12.141 1 95.06 308 THR B N 1
ATOM 5215 C CA . THR B 1 308 ? -1.892 -3.641 13.406 1 95.06 308 THR B CA 1
ATOM 5216 C C . THR B 1 308 ? -1.569 -5.133 13.43 1 95.06 308 THR B C 1
ATOM 5218 O O . THR B 1 308 ? -0.432 -5.52 13.711 1 95.06 308 THR B O 1
ATOM 5221 N N . GLY B 1 309 ? -2.594 -5.91 13 1 96.06 309 GLY B N 1
ATOM 5222 C CA . GLY B 1 309 ? -2.402 -7.352 12.961 1 96.06 309 GLY B CA 1
ATOM 5223 C C . GLY B 1 309 ? -2.572 -8.016 14.312 1 96.06 309 GLY B C 1
ATOM 5224 O O . GLY B 1 309 ? -2.469 -7.352 15.352 1 96.06 309 GLY B O 1
ATOM 5225 N N . ARG B 1 310 ? -2.742 -9.234 14.305 1 97.06 310 ARG B N 1
ATOM 5226 C CA . ARG B 1 310 ? -3.109 -10.055 15.453 1 97.06 310 ARG B CA 1
ATOM 5227 C C . ARG B 1 310 ? -2.076 -9.93 16.562 1 97.06 310 ARG B C 1
ATOM 5229 O O . ARG B 1 310 ? -2.434 -9.773 17.734 1 97.06 310 ARG B O 1
ATOM 5236 N N . ASP B 1 311 ? -0.836 -9.906 16.219 1 94 311 ASP B N 1
ATOM 5237 C CA . ASP B 1 311 ? 0.253 -10.031 17.172 1 94 311 ASP B CA 1
ATOM 5238 C C . ASP B 1 311 ? 0.421 -8.75 17.984 1 94 311 ASP B C 1
ATOM 5240 O O . ASP B 1 311 ? 1.063 -8.758 19.047 1 94 311 ASP B O 1
ATOM 5244 N N . ARG B 1 312 ? -0.188 -7.613 17.578 1 93 312 ARG B N 1
ATOM 5245 C CA . ARG B 1 312 ? 0.042 -6.328 18.234 1 93 312 ARG B CA 1
ATOM 5246 C C . ARG B 1 312 ? -1.259 -5.75 18.781 1 93 312 ARG B C 1
ATOM 5248 O O . ARG B 1 312 ? -1.322 -4.57 19.125 1 93 312 ARG B O 1
ATOM 5255 N N . LEU B 1 313 ? -2.283 -6.59 18.844 1 96.12 313 LEU B N 1
ATOM 5256 C CA . LEU B 1 313 ? -3.586 -6.105 19.281 1 96.12 313 LEU B CA 1
ATOM 5257 C C . LEU B 1 313 ? -3.609 -5.887 20.781 1 96.12 313 LEU B C 1
ATOM 5259 O O . LEU B 1 313 ? -4.395 -5.082 21.281 1 96.12 313 LEU B O 1
ATOM 5263 N N . GLY B 1 314 ? -2.771 -6.648 21.547 1 94.5 314 GLY B N 1
ATOM 5264 C CA . GLY B 1 314 ? -2.789 -6.523 23 1 94.5 314 GLY B CA 1
ATOM 5265 C C . GLY B 1 314 ? -4.148 -6.809 23.609 1 94.5 314 GLY B C 1
ATOM 5266 O O . GLY B 1 314 ? -4.758 -7.84 23.312 1 94.5 314 GLY B O 1
ATOM 5267 N N . ASP B 1 315 ? -4.621 -5.828 24.344 1 95.38 315 ASP B N 1
ATOM 5268 C CA . ASP B 1 315 ? -5.867 -5.988 25.078 1 95.38 315 ASP B CA 1
ATOM 5269 C C . ASP B 1 315 ? -7.074 -5.973 24.141 1 95.38 315 ASP B C 1
ATOM 5271 O O . ASP B 1 315 ? -8.172 -6.383 24.531 1 95.38 315 ASP B O 1
ATOM 5275 N N . ALA B 1 316 ? -6.852 -5.523 22.984 1 96.25 316 ALA B N 1
ATOM 5276 C CA . ALA B 1 316 ? -7.949 -5.477 22.016 1 96.25 316 ALA B CA 1
ATOM 5277 C C . ALA B 1 316 ? -8.289 -6.871 21.516 1 96.25 316 ALA B C 1
ATOM 5279 O O . ALA B 1 316 ? -9.406 -7.109 21.031 1 96.25 316 ALA B O 1
ATOM 5280 N N . LEU B 1 317 ? -7.387 -7.832 21.578 1 97.94 317 LEU B N 1
ATOM 5281 C CA . LEU B 1 317 ? -7.555 -9.141 20.953 1 97.94 317 LEU B CA 1
ATOM 5282 C C . LEU B 1 317 ? -8.75 -9.883 21.547 1 97.94 317 LEU B C 1
ATOM 5284 O O . LEU B 1 317 ? -9.672 -10.258 20.828 1 97.94 317 LEU B O 1
ATOM 5288 N N . PRO B 1 318 ? -8.812 -10.031 22.922 1 98.06 318 PRO B N 1
ATOM 5289 C CA . PRO B 1 318 ? -9.977 -10.734 23.453 1 98.06 318 PRO B CA 1
ATOM 5290 C C . PRO B 1 318 ? -11.289 -10 23.188 1 98.06 318 PRO B C 1
ATOM 5292 O O . PRO B 1 318 ? -12.336 -10.641 23.031 1 98.06 318 PRO B O 1
ATOM 5295 N N . VAL B 1 319 ? -11.219 -8.719 23.125 1 98.06 319 VAL B N 1
ATOM 5296 C CA . VAL B 1 319 ? -12.414 -7.918 22.875 1 98.06 319 VAL B CA 1
ATOM 5297 C C . VAL B 1 319 ? -12.914 -8.164 21.453 1 98.06 319 VAL B C 1
ATOM 5299 O O . VAL B 1 319 ? -14.102 -8.406 21.234 1 98.06 319 VAL B O 1
ATOM 5302 N N . LEU B 1 320 ? -12.031 -8.078 20.516 1 98.44 320 LEU B N 1
ATOM 5303 C CA . LEU B 1 320 ? -12.383 -8.344 19.125 1 98.44 320 LEU B CA 1
ATOM 5304 C C . LEU B 1 320 ? -12.898 -9.773 18.953 1 98.44 320 LEU B C 1
ATOM 5306 O O . LEU B 1 320 ? -13.891 -10 18.25 1 98.44 320 LEU B O 1
ATOM 5310 N N . ARG B 1 321 ? -12.172 -10.68 19.547 1 98.62 321 ARG B N 1
ATOM 5311 C CA . ARG B 1 321 ? -12.555 -12.086 19.422 1 98.62 321 ARG B CA 1
ATOM 5312 C C . ARG B 1 321 ? -13.992 -12.297 19.906 1 98.62 321 ARG B C 1
ATOM 5314 O O . ARG B 1 321 ? -14.773 -12.984 19.25 1 98.62 321 ARG B O 1
ATOM 5321 N N . GLN B 1 322 ? -14.289 -11.742 21.031 1 98.38 322 GLN B N 1
ATOM 5322 C CA . GLN B 1 322 ? -15.633 -11.867 21.578 1 98.38 322 GLN B CA 1
ATOM 5323 C C . GLN B 1 322 ? -16.672 -11.227 20.656 1 98.38 322 GLN B C 1
ATOM 5325 O O . GLN B 1 322 ? -17.734 -11.789 20.422 1 98.38 322 GLN B O 1
ATOM 5330 N N . ARG B 1 323 ? -16.344 -10.078 20.172 1 98.06 323 ARG B N 1
ATOM 5331 C CA . ARG B 1 323 ? -17.25 -9.344 19.297 1 98.06 323 ARG B CA 1
ATOM 5332 C C . ARG B 1 323 ? -17.578 -10.148 18.047 1 98.06 323 ARG B C 1
ATOM 5334 O O . ARG B 1 323 ? -18.75 -10.242 17.656 1 98.06 323 ARG B O 1
ATOM 5341 N N . TYR B 1 324 ? -16.625 -10.68 17.422 1 98.69 324 TYR B N 1
ATOM 5342 C CA . TYR B 1 324 ? -16.859 -11.391 16.172 1 98.69 324 TYR B CA 1
ATOM 5343 C C . TYR B 1 324 ? -17.453 -12.766 16.422 1 98.69 324 TYR B C 1
ATOM 5345 O O . TYR B 1 324 ? -18.219 -13.281 15.594 1 98.69 324 TYR B O 1
ATOM 5353 N N . ALA B 1 325 ? -17.141 -13.375 17.547 1 98.31 325 ALA B N 1
ATOM 5354 C CA . ALA B 1 325 ? -17.719 -14.664 17.906 1 98.31 325 ALA B CA 1
ATOM 5355 C C . ALA B 1 325 ? -19.234 -14.562 18.047 1 98.31 325 ALA B C 1
ATOM 5357 O O . ALA B 1 325 ? -19.938 -15.562 17.953 1 98.31 325 ALA B O 1
ATOM 5358 N N . ALA B 1 326 ? -19.672 -13.406 18.234 1 97.88 326 ALA B N 1
ATOM 5359 C CA . ALA B 1 326 ? -21.094 -13.18 18.453 1 97.88 326 ALA B CA 1
ATOM 5360 C C . ALA B 1 326 ? -21.859 -13.203 17.125 1 97.88 326 ALA B C 1
ATOM 5362 O O . ALA B 1 326 ? -23.094 -13.305 17.125 1 97.88 326 ALA B O 1
ATOM 5363 N N . PHE B 1 327 ? -21.188 -13.125 16.016 1 98.12 327 PHE B N 1
ATOM 5364 C CA . PHE B 1 327 ? -21.828 -13.164 14.711 1 98.12 327 PHE B CA 1
ATOM 5365 C C . PHE B 1 327 ? -21.906 -14.602 14.195 1 98.12 327 PHE B C 1
ATOM 5367 O O . PHE B 1 327 ? -20.922 -15.336 14.242 1 98.12 327 PHE B O 1
ATOM 5374 N N . ASP B 1 328 ? -23.047 -15 13.805 1 97.88 328 ASP B N 1
ATOM 5375 C CA . ASP B 1 328 ? -23.188 -16.281 13.125 1 97.88 328 ASP B CA 1
ATOM 5376 C C . ASP B 1 328 ? -23 -16.141 11.617 1 97.88 328 ASP B C 1
ATOM 5378 O O . ASP B 1 328 ? -23.984 -16.125 10.867 1 97.88 328 ASP B O 1
ATOM 5382 N N . HIS B 1 329 ? -21.844 -16.078 11.188 1 98.38 329 HIS B N 1
ATOM 5383 C CA . HIS B 1 329 ? -21.469 -15.875 9.789 1 98.38 329 HIS B CA 1
ATOM 5384 C C . HIS B 1 329 ? -20.109 -16.5 9.492 1 98.38 329 HIS B C 1
ATOM 5386 O O . HIS B 1 329 ? -19.188 -16.406 10.305 1 98.38 329 HIS B O 1
ATOM 5392 N N . PRO B 1 330 ? -19.969 -17.125 8.344 1 98.31 330 PRO B N 1
ATOM 5393 C CA . PRO B 1 330 ? -18.688 -17.75 8.016 1 98.31 330 PRO B CA 1
ATOM 5394 C C . PRO B 1 330 ? -17.516 -16.766 8.016 1 98.31 330 PRO B C 1
ATOM 5396 O O . PRO B 1 330 ? -16.406 -17.109 8.398 1 98.31 330 PRO B O 1
ATOM 5399 N N . GLY B 1 331 ? -17.766 -15.547 7.555 1 98.62 331 GLY B N 1
ATOM 5400 C CA . GLY B 1 331 ? -16.734 -14.523 7.605 1 98.62 331 GLY B CA 1
ATOM 5401 C C . GLY B 1 331 ? -16.297 -14.188 9.016 1 98.62 331 GLY B C 1
ATOM 5402 O O . GLY B 1 331 ? -15.109 -13.969 9.273 1 98.62 331 GLY B O 1
ATOM 5403 N N . ALA B 1 332 ? -17.234 -14.141 9.914 1 98.81 332 ALA B N 1
ATOM 5404 C CA . ALA B 1 332 ? -16.906 -13.906 11.32 1 98.81 332 ALA B CA 1
ATOM 5405 C C . ALA B 1 332 ? -16.109 -15.07 11.898 1 98.81 332 ALA B C 1
ATOM 5407 O O . ALA B 1 332 ? -15.219 -14.867 12.727 1 98.81 332 ALA B O 1
ATOM 5408 N N . ARG B 1 333 ? -16.453 -16.219 11.516 1 98.62 333 ARG B N 1
ATOM 5409 C CA . ARG B 1 333 ? -15.711 -17.391 11.969 1 98.62 333 ARG B CA 1
ATOM 5410 C C . ARG B 1 333 ? -14.266 -17.359 11.484 1 98.62 333 ARG B C 1
ATOM 5412 O O . ARG B 1 333 ? -13.352 -17.766 12.203 1 98.62 333 ARG B O 1
ATOM 5419 N N . GLU B 1 334 ? -14.055 -16.922 10.219 1 98.69 334 GLU B N 1
ATOM 5420 C CA . GLU B 1 334 ? -12.695 -16.75 9.719 1 98.69 334 GLU B CA 1
ATOM 5421 C C . GLU B 1 334 ? -11.922 -15.727 10.555 1 98.69 334 GLU B C 1
ATOM 5423 O O . GLU B 1 334 ? -10.742 -15.938 10.859 1 98.69 334 GLU B O 1
ATOM 5428 N N . ILE B 1 335 ? -12.594 -14.617 10.914 1 98.88 335 ILE B N 1
ATOM 5429 C CA . ILE B 1 335 ? -11.945 -13.594 11.719 1 98.88 335 ILE B CA 1
ATOM 5430 C C . ILE B 1 335 ? -11.625 -14.141 13.102 1 98.88 335 ILE B C 1
ATOM 5432 O O . ILE B 1 335 ? -10.523 -13.93 13.625 1 98.88 335 ILE B O 1
ATOM 5436 N N . THR B 1 336 ? -12.57 -14.875 13.695 1 98.81 336 THR B N 1
ATOM 5437 C CA . THR B 1 336 ? -12.336 -15.477 15.008 1 98.81 336 THR B CA 1
ATOM 5438 C C . THR B 1 336 ? -11.172 -16.453 14.945 1 98.81 336 THR B C 1
ATOM 5440 O O . THR B 1 336 ? -10.312 -16.469 15.836 1 98.81 336 THR B O 1
ATOM 5443 N N . ALA B 1 337 ? -11.156 -17.266 13.93 1 98.44 337 ALA B N 1
ATOM 5444 C CA . ALA B 1 337 ? -10.055 -18.219 13.75 1 98.44 337 ALA B CA 1
ATOM 5445 C C . ALA B 1 337 ? -8.727 -17.484 13.594 1 98.44 337 ALA B C 1
ATOM 5447 O O . ALA B 1 337 ? -7.711 -17.922 14.148 1 98.44 337 ALA B O 1
ATOM 5448 N N . PHE B 1 338 ? -8.719 -16.406 12.859 1 98.56 338 PHE B N 1
ATOM 5449 C CA . PHE B 1 338 ? -7.539 -15.57 12.703 1 98.56 338 PHE B CA 1
ATOM 5450 C C . PHE B 1 338 ? -7.062 -15.047 14.055 1 98.56 338 PHE B C 1
ATOM 5452 O O . PHE B 1 338 ? -5.879 -15.141 14.383 1 98.56 338 PHE B O 1
ATOM 5459 N N . LEU B 1 339 ? -7.984 -14.555 14.805 1 98.62 339 LEU B N 1
ATOM 5460 C CA . LEU B 1 339 ? -7.66 -14 16.109 1 98.62 339 LEU B CA 1
ATOM 5461 C C . LEU B 1 339 ? -7.156 -15.086 17.062 1 98.62 339 LEU B C 1
ATOM 5463 O O . LEU B 1 339 ? -6.352 -14.812 17.953 1 98.62 339 LEU B O 1
ATOM 5467 N N . ASP B 1 340 ? -7.566 -16.312 16.797 1 98.25 340 ASP B N 1
ATOM 5468 C CA . ASP B 1 340 ? -7.141 -17.453 17.594 1 98.25 340 ASP B CA 1
ATOM 5469 C C . ASP B 1 340 ? -5.781 -17.969 17.141 1 98.25 340 ASP B C 1
ATOM 5471 O O . ASP B 1 340 ? -5.215 -18.875 17.766 1 98.25 340 ASP B O 1
ATOM 5475 N N . GLY B 1 341 ? -5.277 -17.516 15.992 1 96.75 341 GLY B N 1
ATOM 5476 C CA . GLY B 1 341 ? -3.965 -17.922 15.508 1 96.75 341 GLY B CA 1
ATOM 5477 C C . GLY B 1 341 ? -4.012 -19.125 14.594 1 96.75 341 GLY B C 1
ATOM 5478 O O . GLY B 1 341 ? -3.002 -19.812 14.406 1 96.75 341 GLY B O 1
ATOM 5479 N N . ALA B 1 342 ? -5.133 -19.391 14.016 1 95.94 342 ALA B N 1
ATOM 5480 C CA . ALA B 1 342 ? -5.324 -20.594 13.203 1 95.94 342 ALA B CA 1
ATOM 5481 C C . ALA B 1 342 ? -4.562 -20.5 11.891 1 95.94 342 ALA B C 1
ATOM 5483 O O . ALA B 1 342 ? -4.297 -21.516 11.242 1 95.94 342 ALA B O 1
ATOM 5484 N N . TYR B 1 343 ? -4.184 -19.312 11.469 1 95.38 343 TYR B N 1
ATOM 5485 C CA . TYR B 1 343 ? -3.602 -19.125 10.141 1 95.38 343 TYR B CA 1
ATOM 5486 C C . TYR B 1 343 ? -2.131 -18.75 10.234 1 95.38 343 TYR B C 1
ATOM 5488 O O . TYR B 1 343 ? -1.517 -18.359 9.242 1 95.38 343 TYR B O 1
ATOM 5496 N N . VAL B 1 344 ? -1.591 -18.797 11.375 1 92.94 344 VAL B N 1
ATOM 5497 C CA . VAL B 1 344 ? -0.208 -18.375 11.578 1 92.94 344 VAL B CA 1
ATOM 5498 C C . VAL B 1 344 ? 0.73 -19.281 10.789 1 92.94 344 VAL B C 1
ATOM 5500 O O . VAL B 1 344 ? 0.628 -20.5 10.867 1 92.94 344 VAL B O 1
ATOM 5503 N N . ILE B 1 345 ? 1.548 -18.688 9.977 1 91.56 345 ILE B N 1
ATOM 5504 C CA . ILE B 1 345 ? 2.586 -19.391 9.227 1 91.56 345 ILE B CA 1
ATOM 5505 C C . ILE B 1 345 ? 3.959 -19.047 9.805 1 91.56 345 ILE B C 1
ATOM 5507 O O . ILE B 1 345 ? 4.316 -17.859 9.906 1 91.56 345 ILE B O 1
ATOM 5511 N N . THR B 1 346 ? 4.754 -20 10.141 1 86.06 346 THR B N 1
ATOM 5512 C CA . THR B 1 346 ? 6.098 -19.812 10.672 1 86.06 346 THR B CA 1
ATOM 5513 C C . THR B 1 346 ? 7.145 -20.062 9.586 1 86.06 346 THR B C 1
ATOM 5515 O O . THR B 1 346 ? 6.855 -20.688 8.57 1 86.06 346 THR B O 1
ATOM 5518 N N . PRO B 1 347 ? 8.297 -19.5 9.797 1 82.06 347 PRO B N 1
ATOM 5519 C CA . PRO B 1 347 ? 9.375 -19.781 8.844 1 82.06 347 PRO B CA 1
ATOM 5520 C C . PRO B 1 347 ? 9.609 -21.266 8.641 1 82.06 347 PRO B C 1
ATOM 5522 O O . PRO B 1 347 ? 9.906 -21.703 7.527 1 82.06 347 PRO B O 1
ATOM 5525 N N . GLU B 1 348 ? 9.43 -22.031 9.641 1 77.31 348 GLU B N 1
ATOM 5526 C CA . GLU B 1 348 ? 9.625 -23.469 9.57 1 77.31 348 GLU B CA 1
ATOM 5527 C C . GLU B 1 348 ? 8.586 -24.125 8.664 1 77.31 348 GLU B C 1
ATOM 5529 O O . GLU B 1 348 ? 8.898 -25.047 7.906 1 77.31 348 GLU B O 1
ATOM 5534 N N . MET B 1 349 ? 7.453 -23.641 8.734 1 77.94 349 MET B N 1
ATOM 5535 C CA . MET B 1 349 ? 6.371 -24.172 7.902 1 77.94 349 MET B CA 1
ATOM 5536 C C . MET B 1 349 ? 6.625 -23.875 6.43 1 77.94 349 MET B C 1
ATOM 5538 O O . MET B 1 349 ? 6.309 -24.688 5.562 1 77.94 349 MET B O 1
ATOM 5542 N N . MET B 1 350 ? 7.172 -22.719 6.234 1 76.19 350 MET B N 1
ATOM 5543 C CA . MET B 1 350 ? 7.469 -22.328 4.859 1 76.19 350 MET B CA 1
ATOM 5544 C C . MET B 1 350 ? 8.609 -23.172 4.293 1 76.19 350 MET B C 1
ATOM 5546 O O . MET B 1 350 ? 8.578 -23.562 3.125 1 76.19 350 MET B O 1
ATOM 5550 N N . ALA B 1 351 ? 9.695 -23.453 5.18 1 71.62 351 ALA B N 1
ATOM 5551 C CA . ALA B 1 351 ? 10.867 -24.219 4.777 1 71.62 351 ALA B CA 1
ATOM 5552 C C . ALA B 1 351 ? 10.492 -25.656 4.402 1 71.62 351 ALA B C 1
ATOM 5554 O O . ALA B 1 351 ? 11.094 -26.25 3.502 1 71.62 351 ALA B O 1
ATOM 5555 N N . GLU B 1 352 ? 9.344 -26.078 4.902 1 59 352 GLU B N 1
ATOM 5556 C CA . GLU B 1 352 ? 8.891 -27.438 4.633 1 59 352 GLU B CA 1
ATOM 5557 C C . GLU B 1 352 ? 8.18 -27.531 3.283 1 59 352 GLU B C 1
ATOM 5559 O O . GLU B 1 352 ? 8.102 -28.609 2.688 1 59 352 GLU B O 1
ATOM 5564 N N . GLU B 1 353 ? 7.828 -26.406 2.883 1 59.53 353 GLU B N 1
ATOM 5565 C CA . GLU B 1 353 ? 7.055 -26.406 1.644 1 59.53 353 GLU B CA 1
ATOM 5566 C C . GLU B 1 353 ? 7.941 -26.078 0.444 1 59.53 353 GLU B C 1
ATOM 5568 O O . GLU B 1 353 ? 7.527 -26.25 -0.705 1 59.53 353 GLU B O 1
ATOM 5573 N N . HIS B 1 354 ? 9.133 -25.5 0.702 1 60.78 354 HIS B N 1
ATOM 5574 C CA . HIS B 1 354 ? 10.086 -25.25 -0.371 1 60.78 354 HIS B CA 1
ATOM 5575 C C . HIS B 1 354 ? 10.93 -26.5 -0.643 1 60.78 354 HIS B C 1
ATOM 5577 O O . HIS B 1 354 ? 11.352 -27.188 0.291 1 60.78 354 HIS B O 1
#

Solvent-accessible surface area (backbone atoms only — not comparable to full-atom values): 35715 Å² total; per-residue (Å²): 132,72,45,28,29,39,30,42,60,45,48,62,74,74,76,54,75,64,52,52,48,50,49,51,65,67,39,31,86,64,54,35,38,32,40,28,55,27,46,55,68,43,44,50,34,26,86,39,35,71,47,81,71,53,69,68,57,49,50,51,51,30,51,48,31,50,52,25,50,75,60,68,19,44,27,21,39,38,35,24,64,66,67,38,76,77,55,77,45,70,68,52,49,52,33,48,52,52,46,41,51,50,41,47,71,44,54,36,36,33,38,31,44,39,40,52,96,38,79,38,65,50,86,62,43,43,59,45,50,37,50,52,50,52,57,46,64,75,68,44,74,41,82,38,45,36,34,28,48,54,74,35,41,68,28,64,64,51,30,72,73,22,34,59,66,55,87,60,41,59,39,48,34,26,69,72,32,62,84,82,50,42,36,40,31,24,41,58,22,65,65,44,70,48,60,38,45,31,46,36,48,54,47,18,64,39,34,69,43,49,34,26,33,44,35,50,54,41,42,27,57,34,58,82,37,24,47,28,48,59,52,64,27,56,60,28,58,58,36,78,34,48,88,38,40,62,32,44,25,31,19,48,30,77,45,68,65,54,32,47,25,21,55,50,17,44,44,43,27,52,73,45,34,57,57,32,41,46,64,60,35,25,52,55,26,26,29,72,77,56,33,64,70,54,25,52,51,48,63,76,37,39,60,51,43,42,68,57,11,59,88,65,40,67,80,50,44,67,55,51,36,53,58,33,61,69,45,93,42,75,52,30,48,50,50,31,38,47,68,72,51,74,56,65,40,48,69,67,61,52,60,70,64,101,131,73,47,29,26,39,32,43,58,44,48,62,74,74,74,54,74,64,51,52,49,49,47,51,65,67,39,32,84,62,53,34,39,33,40,28,53,28,46,55,66,43,44,51,36,25,86,38,34,71,45,80,70,54,70,68,57,48,51,50,51,30,49,47,31,51,51,24,51,77,59,67,19,45,24,22,39,38,34,24,64,65,70,40,77,77,56,78,45,71,68,53,49,52,34,49,52,53,46,41,51,51,40,46,70,45,54,37,35,33,38,31,44,37,40,53,96,38,79,40,66,50,87,63,44,44,59,45,50,37,51,51,50,53,56,46,63,74,68,45,75,41,83,38,44,34,35,28,47,52,75,35,41,67,29,65,62,52,30,72,73,22,34,61,68,56,88,59,41,56,39,51,33,26,68,71,32,63,84,83,50,42,36,41,32,23,42,58,22,66,63,42,70,48,60,37,45,30,46,35,49,54,49,18,64,40,34,69,43,50,35,26,34,44,35,51,54,40,41,25,57,36,58,81,38,23,46,28,47,59,52,66,27,55,60,28,57,56,35,77,33,48,87,38,40,62,31,44,24,33,19,48,29,77,44,69,64,54,32,47,25,22,54,49,17,44,45,44,26,52,75,46,35,57,56,31,38,46,63,60,35,27,52,55,28,26,30,70,74,56,32,64,69,56,25,51,50,48,62,74,35,38,60,52,43,41,69,57,9,59,88,65,39,68,80,48,44,65,54,50,36,54,59,34,61,69,46,95,44,73,54,29,48,48,51,32,39,48,68,71,52,73,56,64,38,47,69,67,60,52,58,70,63,100

InterPro domains:
  IPR011496 Beta-N-acetylglucosaminidase, catalytic domain [PF07555] (5-295)
  IPR011496 Beta-N-acetylglucosaminidase, catalytic domain [PS52009] (2-274)
  IPR017853 Glycoside hydrolase superfamily [SSF51445] (3-295)
  IPR051822 Glycosyl Hydrolase Family 84 [PTHR13170] (5-272)

Radius of gyration: 27.1 Å; Cα contacts (8 Å, |Δi|>4): 1410; chains: 2; bounding box: 55×81×55 Å

Organism: NCBI:txid2803784

Sequence (708 aa):
MTELGIIEGYYGTPWSWQDRRDQVAALSPHGYKFYMYAPKADPYLRRAWQQEHPAEMGAELMGLADACGEHGVRFGVGLSPFELYRDFNADAQEALARKLAFFDVIGVQDLGILFDDMRGDLPDLAATQVQILHWIAQRTTATRIVACPTYYSDDPGLDRAFGARPADYLEAFGRLLDPAIEIFWTGEEVCSREFTPGHLARVTQQLGRKPFLWDNYPVNDGPRMSPHLHLRAFTGRPASIAGHIAAHAVNPALQPILSRIPAISLAQSYRLGDDYQYGQAFLAAANEVLGPDLARRVQGHLTLLHDTGRDRLGDALPVLRQRYAAFDHPGAREITAFLDGAYVITPEMMAEEHMTELGIIEGYYGTPWSWQDRRDQVAALSPHGYKFYMYAPKADPYLRRAWQQEHPAEMGAELMGLADACGEHGVRFGVGLSPFELYRDFNADAQEALARKLAFFDVIGVQDLGILFDDMRGDLPDLAATQVQILHWIAQRTTATRIVACPTYYSDDPGLDRAFGARPADYLEAFGRLLDPAIEIFWTGEEVCSREFTPGHLARVTQQLGRKPFLWDNYPVNDGPRMSPHLHLRAFTGRPASIAGHIAAHAVNPALQPILSRIPAISLAQSYRLGDDYQYGQAFLAAANEVLGPDLARRVQGHLTLLHDTGRDRLGDALPVLRQRYAAFDHPGAREITAFLDGAYVITPEMMAEEH

Secondary structure (DSSP, 8-state):
---EEEEE---SSPPPHHHHHHHHHHHGGGTEEEEEE--TT-GGGTTTT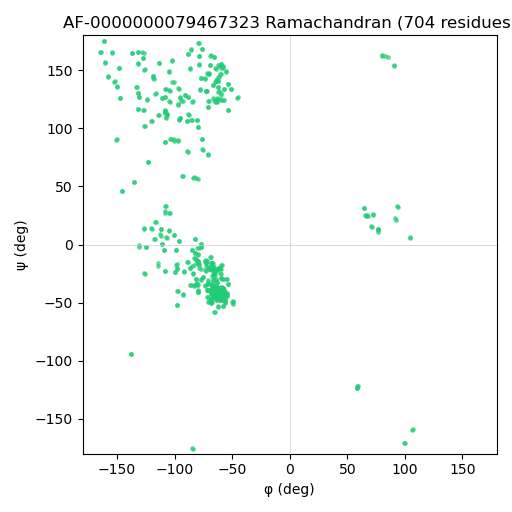TSPPPHHHHHHHHHHHHHHHHTT-EEEEEE--TTGGG---HHHHHHHHHHHHHHHHHT-SEEEEE-TTS---STTHHHHHHHHHHHHHTT---SEEEEE-S--SS-THHHHHH-PPPTTHHHHHHHHS-TTSEEEE--SSSS-S---HHHHHHHHHHHTS--EEEE--S---S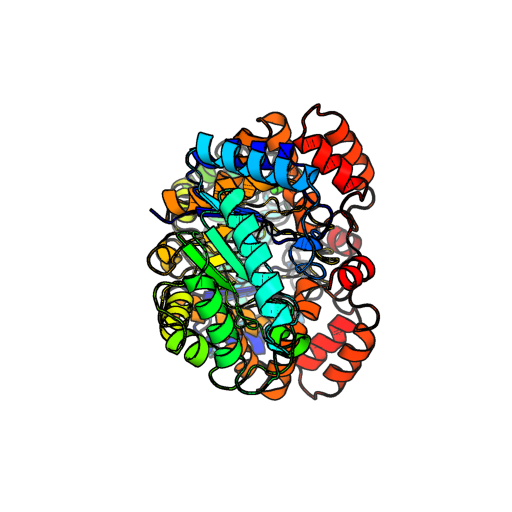TTTTTS---SPP-S--GGGGGG-SEEEE---S-HHHHHHHHHHHHHHHHHGGG--HHHHHHHHHHHHH-HHHHHHHHHTHIIIIII-GGG-TTHHHHHHHHHHTS-SHHHHHHHHHHTTTT---HHHHHHH-/---EEEEE---SSPPPHHHHHHHHHHHGGGTEEEEEE--TT-GGGTTTTTSPPPHHHHHHHHHHHHHHHHTT-EEEEEE--TTGGG---HHHHHHHHHHHHHHHHHT-SEEEEE-TTS---STTHHHHHHHHHHHHHTT---SEEEEE-S--SS-THHHHHH-PPPTTHHHHHHHHS-TTSEEEE--SSSS-S---HHHHHHHHHHHTS--EEEE--S---STTTTTS---SPP-S--GGGGGG-SEEEE---S-TTTTHHHHHHHHHHHHHGGG--HHHHHHHHHHHHH-HHHHHHHHHTHIIIIII-GGG-TTHHHHHHHHHHTS-SHHHHHHHHHHTTTT---HHHHHHH-

pLDDT: mean 96.09, std 5.27, range [58.38, 98.94]

Nearest PDB structures (foldseek):
  7khv-assembly3_F  TM=7.310E-01  e=1.451E-25  Clostridium perfringens
  6rhe-assembly1_A  TM=7.377E-01  e=5.850E-25  Clostridium perfringens ATCC 13124
  5un9-assembly1_B  TM=7.872E-01  e=7.486E-23  Homo sapiens
  5tke-assembly1_B  TM=7.983E-01  e=7.789E-22  Homo sapiens
  5m7s-assembly1_B  TM=7.966E-01  e=4.715E-22  Homo sapiens

Foldseek 3Di:
DFAEAAEQAFEFDDDDLVLLLVLLVLCLVLRHAEYEYEYLPPCCQAVVVLDDDDPVVLVSLLVSCVSCVVSNHAYAYEHEDACCLVPVDPSVLVSLLVSLVSCVVSPHQEYEYEPAQEAAPDPPSLVSVQVVVVSSVVRHPHNAYEYEDNCQALACVSCVRRNNHDDLSQQSNLVSHDQRHAYEHAYNHVADLADDLVRLQVSCVSNVHGHAYPHAPPAQRDQVRLLADRQWADDRYALVCSVRHNHYYYHAYNQSLSSQQNSSSNSVRNVCGPNRDRLVSNLVSLCVRPNNPVSVVCSVCVCVRHPCGLVRCVPCLVVLLVVLVVDPHSVSVSSNCSNVVVRRDDPVSVVVSD/DFAEAAEQAFEFDDDDLVLLLVLLVLCLVLRHAEYEYEYLPPCCQAVVVLDDDDPVVLVSLLVSCVSCVVSNHAYAYEHEDACCLVPVDPSVLVSVLVSLVSCVVSPHQEYEYEPAQEAAPDPPSLVSVQVVVVSSVVRHPHNAYEYEDNCQALACVSCVRRNNHDDLSQQSNLVSHDQRHAYEHAYNHVADLADDLVRLQVSCVSNVHGHAYPHAPPAQRDQVRLLADRQWADDRYALVCSVRHNHYYYHAYNQSLSSQQNSSSNSVRNVCGPNRDRLVSNLVSLCVRPNNPVSVVCSVCVCVRHPCGLVRCVPCLVVLLVVLVVDPHSVSVSSNCSNVVVRRDDPVSVVVSD